Protein AF-0000000065944771 (afdb_homodimer)

InterPro domains:
  IPR003755 HPr(Ser) kinase/phosphorylase [MF_01249] (12-323)
  IPR003755 HPr(Ser) kinase/phosphorylase [TIGR00679] (14-318)
  IPR011104 HPr kinase/phosphorylase, C-terminal [PF07475] (145-315)
  IPR011104 HPr kinase/phosphorylase, C-terminal [cd01918] (149-298)
  IPR011126 HPr(Ser) kinase/phosphorylase, N-terminal [PF02603] (24-142)
  IPR027417 P-loop containing nucleoside triphosphate hydrolase [G3DSA:3.40.50.300] (148-331)
  IPR028979 HPr(Ser) kinase/phosphorylase-like, N-terminal domain superfamily [G3DSA:3.40.1390.20] (11-147)
  IPR028979 HPr(Ser) kinase/phosphorylase-like, N-terminal domain superfamily [SSF75138] (11-146)

pLDDT: mean 86.49, std 15.65, range [30.78, 98.69]

Organism: Pelodictyon phaeoclathratiforme (strain DSM 5477 / BU-1) (NCBI:txid324925)

Structure (mmCIF, N/CA/C/O backbone):
data_AF-0000000065944771-model_v1
#
loop_
_entity.id
_entity.type
_entity.pdbx_description
1 polymer 'HPr kinase/phosphorylase'
#
loop_
_atom_site.group_PDB
_atom_site.id
_atom_site.type_symbol
_atom_site.label_atom_id
_atom_site.label_alt_id
_atom_site.label_comp_id
_atom_site.label_asym_id
_atom_site.label_entity_id
_atom_site.label_seq_id
_atom_site.pdbx_PDB_ins_code
_atom_site.Cartn_x
_atom_site.Cartn_y
_atom_site.Cartn_z
_atom_site.occupancy
_atom_site.B_iso_or_equiv
_atom_site.auth_seq_id
_atom_site.auth_comp_id
_atom_site.auth_asym_id
_atom_site.auth_atom_id
_atom_site.pdbx_PDB_model_num
ATOM 1 N N . MET A 1 1 ? 20.562 19.656 -11.25 1 44.44 1 MET A N 1
ATOM 2 C CA . MET A 1 1 ? 20.812 18.344 -10.68 1 44.44 1 MET A CA 1
ATOM 3 C C . MET A 1 1 ? 20.047 17.266 -11.445 1 44.44 1 MET A C 1
ATOM 5 O O . MET A 1 1 ? 18.875 17.453 -11.797 1 44.44 1 MET A O 1
ATOM 9 N N . ASN A 1 2 ? 20.797 16.406 -12.117 1 51.12 2 ASN A N 1
ATOM 10 C CA . ASN A 1 2 ? 20.203 15.312 -12.891 1 51.12 2 ASN A CA 1
ATOM 11 C C . ASN A 1 2 ? 19.453 14.336 -11.992 1 51.12 2 ASN A C 1
ATOM 13 O O . ASN A 1 2 ? 20.062 13.609 -11.211 1 51.12 2 ASN A O 1
ATOM 17 N N . LEU A 1 3 ? 18.281 14.531 -11.766 1 54.78 3 LEU A N 1
ATOM 18 C CA . LEU A 1 3 ? 17.438 13.688 -10.93 1 54.78 3 LEU A CA 1
ATOM 19 C C . LEU A 1 3 ? 17.125 12.367 -11.633 1 54.78 3 LEU A C 1
ATOM 21 O O . LEU A 1 3 ? 16.516 11.469 -11.039 1 54.78 3 LEU A O 1
ATOM 25 N N . ASP A 1 4 ? 17.656 12.203 -12.922 1 57.56 4 ASP A N 1
ATOM 26 C CA . ASP A 1 4 ? 17.344 10.992 -13.68 1 57.56 4 ASP A CA 1
ATOM 27 C C . ASP A 1 4 ? 18.375 9.898 -13.406 1 57.56 4 ASP A C 1
ATOM 29 O O . ASP A 1 4 ? 19.234 9.625 -14.242 1 57.56 4 ASP A O 1
ATOM 33 N N . GLN A 1 5 ? 18.797 9.719 -12.188 1 62.16 5 GLN A N 1
ATOM 34 C CA . GLN A 1 5 ? 19.766 8.672 -11.883 1 62.16 5 GLN A CA 1
ATOM 35 C C . GLN A 1 5 ? 19.062 7.332 -11.648 1 62.16 5 GLN A C 1
ATOM 37 O O . GLN A 1 5 ? 17.906 7.301 -11.234 1 62.16 5 GLN A O 1
ATOM 42 N N . LYS A 1 6 ? 19.812 6.328 -12.25 1 67.31 6 LYS A N 1
ATOM 43 C CA . LYS A 1 6 ? 19.359 4.961 -12 1 67.31 6 LYS A CA 1
ATOM 44 C C . LYS A 1 6 ? 19.406 4.629 -10.516 1 67.31 6 LYS A C 1
ATOM 46 O O . LYS A 1 6 ? 20.422 4.891 -9.852 1 67.31 6 LYS A O 1
ATOM 51 N N . GLY A 1 7 ? 18.359 4.555 -9.75 1 77.88 7 GLY A N 1
ATOM 52 C CA . GLY A 1 7 ? 18.234 4.238 -8.336 1 77.88 7 GLY A CA 1
ATOM 53 C C . GLY A 1 7 ? 19.125 3.084 -7.91 1 77.88 7 GLY A C 1
ATOM 54 O O . GLY A 1 7 ? 19.609 2.328 -8.75 1 77.88 7 GLY A O 1
ATOM 55 N N . LEU A 1 8 ? 19.656 3.141 -6.664 1 83.12 8 LEU A N 1
ATOM 56 C CA . LEU A 1 8 ? 20.406 2.057 -6.043 1 83.12 8 LEU A CA 1
ATOM 57 C C . LEU A 1 8 ? 19.469 1.07 -5.355 1 83.12 8 LEU A C 1
ATOM 59 O O . LEU A 1 8 ? 18.344 1.428 -4.984 1 83.12 8 LEU A O 1
ATOM 63 N N . LYS A 1 9 ? 19.859 -0.182 -5.379 1 83.19 9 LYS A N 1
ATOM 64 C CA . LYS A 1 9 ? 19.078 -1.193 -4.672 1 83.19 9 LYS A CA 1
ATOM 65 C C . LYS A 1 9 ? 19.984 -2.236 -4.027 1 83.19 9 LYS A C 1
ATOM 67 O O . LYS A 1 9 ? 21.062 -2.521 -4.535 1 83.19 9 LYS A O 1
ATOM 72 N N . LYS A 1 10 ? 19.531 -2.646 -2.84 1 85.31 10 LYS A N 1
ATOM 73 C CA . LYS A 1 10 ? 20.234 -3.781 -2.244 1 85.31 10 LYS A CA 1
ATOM 74 C C . LYS A 1 10 ? 20.266 -4.973 -3.195 1 85.31 10 LYS A C 1
ATOM 76 O O . LYS A 1 10 ? 19.266 -5.273 -3.848 1 85.31 10 LYS A O 1
ATOM 81 N N . ARG A 1 11 ? 21.312 -5.598 -3.291 1 87.25 11 ARG A N 1
ATOM 82 C CA . ARG A 1 11 ? 21.469 -6.695 -4.242 1 87.25 11 ARG A CA 1
ATOM 83 C C . ARG A 1 11 ? 20.859 -7.98 -3.697 1 87.25 11 ARG A C 1
ATOM 85 O O . ARG A 1 11 ? 20.297 -8.773 -4.453 1 87.25 11 ARG A O 1
ATOM 92 N N . SER A 1 12 ? 21.078 -8.18 -2.379 1 93.75 12 SER A N 1
ATOM 93 C CA . SER A 1 12 ? 20.547 -9.398 -1.775 1 93.75 12 SER A CA 1
ATOM 94 C C . SER A 1 12 ? 20.484 -9.281 -0.257 1 93.75 12 SER A C 1
ATOM 96 O O . SER A 1 12 ? 21.031 -8.344 0.323 1 93.75 12 SER A O 1
ATOM 98 N N . ILE A 1 13 ? 19.734 -10.133 0.365 1 94.81 13 ILE A N 1
ATOM 99 C CA . ILE A 1 13 ? 19.719 -10.297 1.813 1 94.81 13 ILE A CA 1
ATOM 100 C C . ILE A 1 13 ? 19.812 -11.781 2.164 1 94.81 13 ILE A C 1
ATOM 102 O O . ILE A 1 13 ? 19.453 -12.641 1.36 1 94.81 13 ILE A O 1
ATOM 106 N N . THR A 1 14 ? 20.344 -12.047 3.303 1 96.56 14 THR A N 1
ATOM 107 C CA . THR A 1 14 ? 20.438 -13.438 3.717 1 96.56 14 THR A CA 1
ATOM 108 C C . THR A 1 14 ? 19.078 -13.961 4.172 1 96.56 14 THR A C 1
ATOM 110 O O . THR A 1 14 ? 18.234 -13.188 4.641 1 96.56 14 THR A O 1
ATOM 113 N N . VAL A 1 15 ? 18.891 -15.25 4.039 1 97.94 15 VAL A N 1
ATOM 114 C CA . VAL A 1 15 ? 17.656 -15.867 4.512 1 97.94 15 VAL A CA 1
ATOM 115 C C . VAL A 1 15 ? 17.562 -15.742 6.035 1 97.94 15 VAL A C 1
ATOM 117 O O . VAL A 1 15 ? 16.484 -15.57 6.586 1 97.94 15 VAL A O 1
ATOM 120 N N . ALA A 1 16 ? 18.703 -15.75 6.68 1 96.75 16 ALA A N 1
ATOM 121 C CA . ALA A 1 16 ? 18.75 -15.562 8.125 1 96.75 16 ALA A CA 1
ATOM 122 C C . ALA A 1 16 ? 18.188 -14.203 8.523 1 96.75 16 ALA A C 1
ATOM 124 O O . ALA A 1 16 ? 17.375 -14.102 9.445 1 96.75 16 ALA A O 1
ATOM 125 N N . TYR A 1 17 ? 18.625 -13.211 7.836 1 95.19 17 TYR A N 1
ATOM 126 C CA . TYR A 1 17 ? 18.125 -11.867 8.094 1 95.19 17 TYR A CA 1
ATOM 127 C C . TYR A 1 17 ? 16.625 -11.781 7.863 1 95.19 17 TYR A C 1
ATOM 129 O O . TYR A 1 17 ? 15.898 -11.203 8.672 1 95.19 17 TYR A O 1
ATOM 137 N N . PHE A 1 18 ? 16.25 -12.367 6.734 1 97 18 PHE A N 1
ATOM 138 C CA . PHE A 1 18 ? 14.828 -12.398 6.383 1 97 18 PHE A CA 1
ATOM 139 C C . PHE A 1 18 ? 14.008 -13.023 7.5 1 97 18 PHE A C 1
ATOM 141 O O . PHE A 1 18 ? 13.062 -12.414 8 1 97 18 PHE A O 1
ATOM 148 N N . PHE A 1 19 ? 14.398 -14.141 7.945 1 96.31 19 PHE A N 1
ATOM 149 C CA . PHE A 1 19 ? 13.68 -14.883 8.969 1 96.31 19 PHE A CA 1
ATOM 150 C C . PHE A 1 19 ? 13.648 -14.109 10.281 1 96.31 19 PHE A C 1
ATOM 152 O O . PHE A 1 19 ? 12.602 -14.016 10.93 1 96.31 19 PHE A O 1
ATOM 159 N N . ASN A 1 20 ? 14.688 -13.5 10.688 1 93.81 20 ASN A N 1
ATOM 160 C CA . ASN A 1 20 ? 14.828 -12.867 11.992 1 93.81 20 ASN A CA 1
ATOM 161 C C . ASN A 1 20 ? 14.133 -11.508 12.039 1 93.81 20 ASN A C 1
ATOM 163 O O . ASN A 1 20 ? 13.789 -11.016 13.117 1 93.81 20 ASN A O 1
ATOM 167 N N . THR A 1 21 ? 13.875 -10.898 10.898 1 93.19 21 THR A N 1
ATOM 168 C CA . THR A 1 21 ? 13.422 -9.508 10.883 1 93.19 21 THR A CA 1
ATOM 169 C C . THR A 1 21 ? 11.945 -9.422 10.531 1 93.19 21 THR A C 1
ATOM 171 O O . THR A 1 21 ? 11.234 -8.539 11.016 1 93.19 21 THR A O 1
ATOM 174 N N . ILE A 1 22 ? 11.445 -10.297 9.734 1 92.75 22 ILE A N 1
ATOM 175 C CA . ILE A 1 22 ? 10.109 -10.156 9.172 1 92.75 22 ILE A CA 1
ATOM 176 C C . ILE A 1 22 ? 9.07 -10.203 10.289 1 92.75 22 ILE A C 1
ATOM 178 O O . ILE A 1 22 ? 8.078 -9.469 10.258 1 92.75 22 ILE A O 1
ATOM 182 N N . GLY A 1 23 ? 9.266 -11.008 11.242 1 88.94 23 GLY A N 1
ATOM 183 C CA . GLY A 1 23 ? 8.305 -11.164 12.32 1 88.94 23 GLY A CA 1
ATOM 184 C C . GLY A 1 23 ? 8.305 -10 13.289 1 88.94 23 GLY A C 1
ATOM 185 O O . GLY A 1 23 ? 7.402 -9.875 14.125 1 88.94 23 GLY A O 1
ATOM 186 N N . LYS A 1 24 ? 9.25 -9.148 13.273 1 83.25 24 LYS A N 1
ATOM 187 C CA . LYS A 1 24 ? 9.352 -8.008 14.18 1 83.25 24 LYS A CA 1
ATOM 188 C C . LYS A 1 24 ? 8.398 -6.887 13.758 1 83.25 24 LYS A C 1
ATOM 190 O O . LYS A 1 24 ? 7.84 -6.191 14.602 1 83.25 24 LYS A O 1
ATOM 195 N N . LYS A 1 25 ? 8.172 -6.789 12.523 1 77.69 25 LYS A N 1
ATOM 196 C CA . LYS A 1 25 ? 7.43 -5.633 12.023 1 77.69 25 LYS A CA 1
ATOM 197 C C . LYS A 1 25 ? 6.09 -6.055 11.422 1 77.69 25 LYS A C 1
ATOM 199 O O . LYS A 1 25 ? 5.258 -5.207 11.102 1 77.69 25 LYS A O 1
ATOM 204 N N . ASN A 1 26 ? 5.957 -7.32 11.266 1 85.25 26 ASN A N 1
ATOM 205 C CA . ASN A 1 26 ? 4.762 -7.816 10.594 1 85.25 26 ASN A CA 1
ATOM 206 C C . ASN A 1 26 ? 4.066 -8.898 11.414 1 85.25 26 ASN A C 1
ATOM 208 O O . ASN A 1 26 ? 4.699 -9.57 12.234 1 85.25 26 ASN A O 1
ATOM 212 N N . ASP A 1 27 ? 2.826 -8.977 11.227 1 85.56 27 ASP A N 1
ATOM 213 C CA . ASP A 1 27 ? 2.027 -9.961 11.953 1 85.56 27 ASP A CA 1
ATOM 214 C C . ASP A 1 27 ? 2.119 -11.336 11.297 1 85.56 27 ASP A C 1
ATOM 216 O O . ASP A 1 27 ? 1.123 -11.859 10.789 1 85.56 27 ASP A O 1
ATOM 220 N N . ILE A 1 28 ? 3.285 -11.891 11.297 1 93.5 28 ILE A N 1
ATOM 221 C CA . ILE A 1 28 ? 3.512 -13.234 10.766 1 93.5 28 ILE A CA 1
ATOM 222 C C . ILE A 1 28 ? 4.59 -13.938 11.586 1 93.5 28 ILE A C 1
ATOM 224 O O . ILE A 1 28 ? 5.57 -13.32 12 1 93.5 28 ILE A O 1
ATOM 228 N N . LYS A 1 29 ? 4.383 -15.141 11.867 1 95.25 29 LYS A N 1
ATOM 229 C CA . LYS A 1 29 ? 5.336 -15.969 12.602 1 95.25 29 LYS A CA 1
ATOM 230 C C . LYS A 1 29 ? 5.738 -17.188 11.789 1 95.25 29 LYS A C 1
ATOM 232 O O . LYS A 1 29 ? 4.883 -17.969 11.367 1 95.25 29 LYS A O 1
ATOM 237 N N . PHE A 1 30 ? 7.004 -17.297 11.594 1 96.88 30 PHE A N 1
ATOM 238 C CA . PHE A 1 30 ? 7.551 -18.453 10.906 1 96.88 30 PHE A CA 1
ATOM 239 C C . PHE A 1 30 ? 8.188 -19.422 11.898 1 96.88 30 PHE A C 1
ATOM 241 O O . PHE A 1 30 ? 8.789 -19 12.883 1 96.88 30 PHE A O 1
ATOM 248 N N . ARG A 1 31 ? 8.055 -20.672 11.664 1 97.56 31 ARG A N 1
ATOM 249 C CA . ARG A 1 31 ? 8.75 -21.703 12.406 1 97.56 31 ARG A CA 1
ATOM 250 C C . ARG A 1 31 ? 9.641 -22.531 11.484 1 97.56 31 ARG A C 1
ATOM 252 O O . ARG A 1 31 ? 9.234 -22.891 10.375 1 97.56 31 ARG A O 1
ATOM 259 N N . ARG A 1 32 ? 10.797 -22.828 11.945 1 97.62 32 ARG A N 1
ATOM 260 C CA . ARG A 1 32 ? 11.727 -23.656 11.188 1 97.62 32 ARG A CA 1
ATOM 261 C C . ARG A 1 32 ? 11.297 -25.125 11.219 1 97.62 32 ARG A C 1
ATOM 263 O O . ARG A 1 32 ? 10.953 -25.656 12.273 1 97.62 32 ARG A O 1
ATOM 270 N N . LEU A 1 33 ? 11.344 -25.734 10.055 1 97.75 33 LEU A N 1
ATOM 271 C CA . LEU A 1 33 ? 11.023 -27.156 10.008 1 97.75 33 LEU A CA 1
ATOM 272 C C . LEU A 1 33 ? 12.289 -28 9.852 1 97.75 33 LEU A C 1
ATOM 274 O O . LEU A 1 33 ? 12.266 -29.219 10.062 1 97.75 33 LEU A O 1
ATOM 278 N N . ASN A 1 34 ? 13.344 -27.375 9.414 1 97.31 34 ASN A N 1
ATOM 279 C CA . ASN A 1 34 ? 14.633 -28.062 9.297 1 97.31 34 ASN A CA 1
ATOM 280 C C . ASN A 1 34 ? 15.781 -27.156 9.734 1 97.31 34 ASN A C 1
ATOM 282 O O . ASN A 1 34 ? 15.578 -25.984 10.023 1 97.31 34 ASN A O 1
ATOM 286 N N . GLU A 1 35 ? 16.922 -27.719 9.891 1 95.31 35 GLU A N 1
ATOM 287 C CA . GLU A 1 35 ? 18.109 -27 10.336 1 95.31 35 GLU A CA 1
ATOM 288 C C . GLU A 1 35 ? 19.156 -26.906 9.219 1 95.31 35 GLU A C 1
ATOM 290 O O . GLU A 1 35 ? 19.75 -27.906 8.836 1 95.31 35 GLU A O 1
ATOM 295 N N . VAL A 1 36 ? 19.266 -25.781 8.688 1 96.44 36 VAL A N 1
ATOM 296 C CA . VAL A 1 36 ? 20.266 -25.484 7.668 1 96.44 36 VAL A CA 1
ATOM 297 C C . VAL A 1 36 ? 20.922 -24.141 7.957 1 96.44 36 VAL A C 1
ATOM 299 O O . VAL A 1 36 ? 20.453 -23.391 8.812 1 96.44 36 VAL A O 1
ATOM 302 N N . ASP A 1 37 ? 22.047 -23.891 7.332 1 95.56 37 ASP A N 1
ATOM 303 C CA . ASP A 1 37 ? 22.719 -22.609 7.516 1 95.56 37 ASP A CA 1
ATOM 304 C C . ASP A 1 37 ? 22.047 -21.516 6.695 1 95.56 37 ASP A C 1
ATOM 306 O O . ASP A 1 37 ? 22.359 -21.312 5.523 1 95.56 37 ASP A O 1
ATOM 310 N N . GLU A 1 38 ? 21.297 -20.797 7.285 1 95.31 38 GLU A N 1
ATOM 311 C CA . GLU A 1 38 ? 20.5 -19.75 6.645 1 95.31 38 GLU A CA 1
ATOM 312 C C . GLU A 1 38 ? 21.359 -18.547 6.262 1 95.31 38 GLU A C 1
ATOM 314 O O . GLU A 1 38 ? 20.953 -17.719 5.461 1 95.31 38 GLU A O 1
ATOM 319 N N . GLN A 1 39 ? 22.516 -18.438 6.809 1 94.56 39 GLN A N 1
ATOM 320 C CA . GLN A 1 39 ? 23.422 -17.344 6.5 1 94.56 39 GLN A CA 1
ATOM 321 C C . GLN A 1 39 ? 24.031 -17.5 5.113 1 94.56 39 GLN A C 1
ATOM 323 O O . GLN A 1 39 ? 24.422 -16.516 4.484 1 94.56 39 GLN A O 1
ATOM 328 N N . LYS A 1 40 ? 24.078 -18.719 4.723 1 93.06 40 LYS A N 1
ATOM 329 C CA . LYS A 1 40 ? 24.719 -19.031 3.451 1 93.06 40 LYS A CA 1
ATOM 330 C C . LYS A 1 40 ? 23.75 -18.891 2.287 1 93.06 40 LYS A C 1
ATOM 332 O O . LYS A 1 40 ? 24.156 -18.859 1.125 1 93.06 40 LYS A O 1
ATOM 337 N N . ARG A 1 41 ? 22.516 -18.781 2.578 1 94.69 41 ARG A N 1
ATOM 338 C CA . ARG A 1 41 ? 21.484 -18.641 1.555 1 94.69 41 ARG A CA 1
ATOM 339 C C . ARG A 1 41 ? 21.031 -17.188 1.447 1 94.69 41 ARG A C 1
ATOM 341 O O . ARG A 1 41 ? 20.906 -16.484 2.459 1 94.69 41 ARG A O 1
ATOM 348 N N . ARG A 1 42 ? 20.797 -16.812 0.167 1 96.25 42 ARG A N 1
ATOM 349 C CA . ARG A 1 42 ? 20.453 -15.406 -0.05 1 96.25 42 ARG A CA 1
ATOM 350 C C . ARG A 1 42 ? 19.203 -15.266 -0.905 1 96.25 42 ARG A C 1
ATOM 352 O O . ARG A 1 42 ? 18.891 -16.156 -1.705 1 96.25 42 ARG A O 1
ATOM 359 N N . ILE A 1 43 ? 18.516 -14.203 -0.676 1 97.12 43 ILE A N 1
ATOM 360 C CA . ILE A 1 43 ? 17.375 -13.789 -1.488 1 97.12 43 ILE A CA 1
ATOM 361 C C . ILE A 1 43 ? 17.781 -12.633 -2.398 1 97.12 43 ILE A C 1
ATOM 363 O O . ILE A 1 43 ? 18.234 -11.594 -1.923 1 97.12 43 ILE A O 1
ATOM 367 N N . PHE A 1 44 ? 17.547 -12.867 -3.707 1 94.38 44 PHE A N 1
ATOM 368 C CA . PHE A 1 44 ? 17.969 -11.867 -4.68 1 94.38 44 PHE A CA 1
ATOM 369 C C . PHE A 1 44 ? 16.766 -11.172 -5.305 1 94.38 44 PHE A C 1
ATOM 371 O O . PHE A 1 44 ? 16.891 -10.078 -5.852 1 94.38 44 PHE A O 1
ATOM 378 N N . GLU A 1 45 ? 15.656 -11.867 -5.211 1 94.19 45 GLU A N 1
ATOM 379 C CA . GLU A 1 45 ? 14.477 -11.367 -5.906 1 94.19 45 GLU A CA 1
ATOM 380 C C . GLU A 1 45 ? 13.383 -10.953 -4.918 1 94.19 45 GLU A C 1
ATOM 382 O O . GLU A 1 45 ? 13.188 -11.609 -3.895 1 94.19 45 GLU A O 1
ATOM 387 N N . ARG A 1 46 ? 12.648 -9.914 -5.289 1 92.62 46 ARG A N 1
ATOM 388 C CA . ARG A 1 46 ? 11.586 -9.43 -4.406 1 92.62 46 ARG A CA 1
ATOM 389 C C . ARG A 1 46 ? 10.297 -10.211 -4.621 1 92.62 46 ARG A C 1
ATOM 391 O O . ARG A 1 46 ? 9.438 -10.258 -3.736 1 92.62 46 ARG A O 1
ATOM 398 N N . ASP A 1 47 ? 10.172 -10.852 -5.77 1 94 47 ASP A N 1
ATOM 399 C CA . ASP A 1 47 ? 8.938 -11.555 -6.109 1 94 47 ASP A CA 1
ATOM 400 C C . ASP A 1 47 ? 8.938 -12.969 -5.527 1 94 47 ASP A C 1
ATOM 402 O O . ASP A 1 47 ? 10 -13.555 -5.297 1 94 47 ASP A O 1
ATOM 406 N N . LEU A 1 48 ? 7.73 -13.484 -5.277 1 96.62 48 LEU A N 1
ATOM 407 C CA . LEU A 1 48 ? 7.543 -14.836 -4.77 1 96.62 48 LEU A CA 1
ATOM 408 C C . LEU A 1 48 ? 7.059 -15.773 -5.875 1 96.62 48 LEU A C 1
ATOM 410 O O . LEU A 1 48 ? 6.652 -15.312 -6.945 1 96.62 48 LEU A O 1
ATOM 414 N N . HIS A 1 49 ? 7.234 -17.016 -5.605 1 95.81 49 HIS A N 1
ATOM 415 C CA . HIS A 1 49 ? 6.82 -17.984 -6.621 1 95.81 49 HIS A CA 1
ATOM 416 C C . HIS A 1 49 ? 6.059 -19.141 -5.996 1 95.81 49 HIS A C 1
ATOM 418 O O . HIS A 1 49 ? 6.422 -19.625 -4.926 1 95.81 49 HIS A O 1
ATOM 424 N N . ARG A 1 50 ? 4.949 -19.453 -6.594 1 94.69 50 ARG A N 1
ATOM 425 C CA . ARG A 1 50 ? 4.242 -20.703 -6.328 1 94.69 50 ARG A CA 1
ATOM 426 C C . ARG A 1 50 ? 4.543 -21.75 -7.398 1 94.69 50 ARG A C 1
ATOM 428 O O . ARG A 1 50 ? 4.059 -21.641 -8.523 1 94.69 50 ARG A O 1
ATOM 435 N N . PRO A 1 51 ? 5.289 -22.766 -7.051 1 94.94 51 PRO A N 1
ATOM 436 C CA . PRO A 1 51 ? 5.898 -23.609 -8.078 1 94.94 51 PRO A CA 1
ATOM 437 C C . PRO A 1 51 ? 4.977 -24.75 -8.523 1 94.94 51 PRO A C 1
ATOM 439 O O . PRO A 1 51 ? 5.406 -25.906 -8.602 1 94.94 51 PRO A O 1
ATOM 442 N N . GLY A 1 52 ? 3.793 -24.453 -8.938 1 93.12 52 GLY A N 1
ATOM 443 C CA . GLY A 1 52 ? 2.844 -25.469 -9.359 1 93.12 52 GLY A CA 1
ATOM 444 C C . GLY A 1 52 ? 3.322 -26.281 -10.555 1 93.12 52 GLY A C 1
ATOM 445 O O . GLY A 1 52 ? 3.416 -27.5 -10.492 1 93.12 52 GLY A O 1
ATOM 446 N N . LEU A 1 53 ? 3.725 -25.625 -11.602 1 92.75 53 LEU A N 1
ATOM 447 C CA . LEU A 1 53 ? 4.145 -26.312 -12.82 1 92.75 53 LEU A CA 1
ATOM 448 C C . LEU A 1 53 ? 5.465 -27.047 -12.609 1 92.75 53 LEU A C 1
ATOM 450 O O . LEU A 1 53 ? 5.684 -28.109 -13.18 1 92.75 53 LEU A O 1
ATOM 454 N N . ALA A 1 54 ? 6.297 -26.422 -11.805 1 93.56 54 ALA A N 1
ATOM 455 C CA . ALA A 1 54 ? 7.551 -27.094 -11.492 1 93.56 54 ALA A CA 1
ATOM 456 C C . ALA A 1 54 ? 7.297 -28.422 -10.773 1 93.56 54 ALA A C 1
ATOM 458 O O . ALA A 1 54 ? 7.945 -29.422 -11.062 1 93.56 54 ALA A O 1
ATOM 459 N N . LEU A 1 55 ? 6.375 -28.422 -9.891 1 93.75 55 LEU A N 1
ATOM 460 C CA . LEU A 1 55 ? 5.988 -29.641 -9.18 1 93.75 55 LEU A CA 1
ATOM 461 C C . LEU A 1 55 ? 5.41 -30.672 -10.141 1 93.75 55 LEU A C 1
ATOM 463 O O . LEU A 1 55 ? 5.574 -31.875 -9.938 1 93.75 55 LEU A O 1
ATOM 467 N N . ALA A 1 56 ? 4.789 -30.156 -11.141 1 91.56 56 ALA A N 1
ATOM 468 C CA . ALA A 1 56 ? 4.199 -31.031 -12.141 1 91.56 56 ALA A CA 1
ATOM 469 C C . ALA A 1 56 ? 5.242 -31.469 -13.164 1 91.56 56 ALA A C 1
ATOM 471 O O . ALA A 1 56 ? 4.914 -32.156 -14.141 1 91.56 56 ALA A O 1
ATOM 472 N N . GLY A 1 57 ? 6.449 -31.016 -12.992 1 90.38 57 GLY A N 1
ATOM 473 C CA . GLY A 1 57 ? 7.543 -31.5 -13.812 1 90.38 57 GLY A CA 1
ATOM 474 C C . GLY A 1 57 ? 7.973 -30.516 -14.883 1 90.38 57 GLY A C 1
ATOM 475 O O . GLY A 1 57 ? 8.938 -30.766 -15.609 1 90.38 57 GLY A O 1
ATOM 476 N N . PHE A 1 58 ? 7.281 -29.406 -15.016 1 91.62 58 PHE A N 1
ATOM 477 C CA . PHE A 1 58 ? 7.652 -28.391 -15.992 1 91.62 58 PHE A CA 1
ATOM 478 C C . PHE A 1 58 ? 8.523 -27.328 -15.359 1 91.62 58 PHE A C 1
ATOM 480 O O . PHE A 1 58 ? 8.016 -26.344 -14.805 1 91.62 58 PHE A O 1
ATOM 487 N N . THR A 1 59 ? 9.773 -27.438 -15.578 1 90.56 59 THR A N 1
ATOM 488 C CA . THR A 1 59 ? 10.695 -26.547 -14.875 1 90.56 59 THR A CA 1
ATOM 489 C C . THR A 1 59 ? 11.297 -25.516 -15.82 1 90.56 59 THR A C 1
ATOM 491 O O . THR A 1 59 ? 12.211 -24.781 -15.453 1 90.56 59 THR A O 1
ATOM 494 N N . ASN A 1 60 ? 10.68 -25.547 -17.031 1 86.19 60 ASN A N 1
ATOM 495 C CA . ASN A 1 60 ? 11.125 -24.516 -17.953 1 86.19 60 ASN A CA 1
ATOM 496 C C . ASN A 1 60 ? 10.727 -23.125 -17.469 1 86.19 60 ASN A C 1
ATOM 498 O O . ASN A 1 60 ? 9.547 -22.859 -17.25 1 86.19 60 ASN A O 1
ATOM 502 N N . LEU A 1 61 ? 11.594 -22.234 -17.172 1 86.06 61 LEU A N 1
ATOM 503 C CA . LEU A 1 61 ? 11.398 -20.859 -16.734 1 86.06 61 LEU A CA 1
ATOM 504 C C . LEU A 1 61 ? 11.094 -20.812 -15.234 1 86.06 61 LEU A C 1
ATOM 506 O O . LEU A 1 61 ? 10.484 -19.859 -14.75 1 86.06 61 LEU A O 1
ATOM 510 N N . PHE A 1 62 ? 11.336 -21.938 -14.625 1 90.5 62 PHE A N 1
ATOM 511 C CA . PHE A 1 62 ? 11.156 -21.969 -13.18 1 90.5 62 PHE A CA 1
ATOM 512 C C . PHE A 1 62 ? 12 -20.891 -12.508 1 90.5 62 PHE A C 1
ATOM 514 O O . PHE A 1 62 ? 13.227 -20.875 -12.656 1 90.5 62 PHE A O 1
ATOM 521 N N . THR A 1 63 ? 11.273 -20.062 -11.805 1 92.06 63 THR A N 1
ATOM 522 C CA . THR A 1 63 ? 11.961 -18.969 -11.125 1 92.06 63 THR A CA 1
ATOM 523 C C . THR A 1 63 ? 12.391 -19.391 -9.727 1 92.06 63 THR A C 1
ATOM 525 O O . THR A 1 63 ? 11.914 -18.844 -8.727 1 92.06 63 THR A O 1
ATOM 528 N N . TYR A 1 64 ? 13.383 -20.203 -9.68 1 93.62 64 TYR A N 1
ATOM 529 C CA . TYR A 1 64 ? 13.82 -20.828 -8.438 1 93.62 64 TYR A CA 1
ATOM 530 C C . TYR A 1 64 ? 14.531 -19.828 -7.539 1 93.62 64 TYR A C 1
ATOM 532 O O . TYR A 1 64 ? 14.672 -20.062 -6.336 1 93.62 64 TYR A O 1
ATOM 540 N N . LYS A 1 65 ? 14.961 -18.703 -8.125 1 94.5 65 LYS A N 1
ATOM 541 C CA . LYS A 1 65 ? 15.688 -17.703 -7.352 1 94.5 65 LYS A CA 1
ATOM 542 C C . LYS A 1 65 ? 14.758 -16.969 -6.398 1 94.5 65 LYS A C 1
ATOM 544 O O . LYS A 1 65 ? 15.219 -16.266 -5.492 1 94.5 65 LYS A O 1
ATOM 549 N N . ARG A 1 66 ? 13.508 -17.109 -6.625 1 96.62 66 ARG A N 1
ATOM 550 C CA . ARG A 1 66 ? 12.508 -16.484 -5.773 1 96.62 66 ARG A CA 1
ATOM 551 C C . ARG A 1 66 ? 12.195 -17.344 -4.559 1 96.62 66 ARG A C 1
ATOM 553 O O . ARG A 1 66 ? 12.398 -18.562 -4.59 1 96.62 66 ARG A O 1
ATOM 560 N N . VAL A 1 67 ? 11.766 -16.734 -3.516 1 98 67 VAL A N 1
ATOM 561 C CA . VAL A 1 67 ? 11.211 -17.484 -2.393 1 98 67 VAL A CA 1
ATOM 562 C C . VAL A 1 67 ? 10.016 -18.312 -2.863 1 98 67 VAL A C 1
ATOM 564 O O . VAL A 1 67 ? 9.156 -17.812 -3.594 1 98 67 VAL A O 1
ATOM 567 N N . GLN A 1 68 ? 10.008 -19.578 -2.479 1 98.12 68 GLN A N 1
ATOM 568 C CA . GLN A 1 68 ? 8.969 -20.484 -2.951 1 98.12 68 GLN A CA 1
ATOM 569 C C . GLN A 1 68 ? 7.867 -20.656 -1.909 1 98.12 68 GLN A C 1
ATOM 571 O O . GLN A 1 68 ? 8.148 -20.922 -0.739 1 98.12 68 GLN A O 1
ATOM 576 N N . ILE A 1 69 ? 6.668 -20.5 -2.346 1 98.19 69 ILE A N 1
ATOM 577 C CA . ILE A 1 69 ? 5.508 -20.641 -1.469 1 98.19 69 ILE A CA 1
ATOM 578 C C . ILE A 1 69 ? 4.762 -21.938 -1.801 1 98.19 69 ILE A C 1
ATOM 580 O O . ILE A 1 69 ? 4.391 -22.172 -2.955 1 98.19 69 ILE A O 1
ATOM 584 N N . LEU A 1 70 ? 4.633 -22.797 -0.889 1 98 70 LEU A N 1
ATOM 585 C CA . LEU A 1 70 ? 3.791 -23.969 -1.017 1 98 70 LEU A CA 1
ATOM 586 C C . LEU A 1 70 ? 2.537 -23.844 -0.159 1 98 70 LEU A C 1
ATOM 588 O O . LEU A 1 70 ? 2.604 -23.953 1.067 1 98 70 LEU A O 1
ATOM 592 N N . GLY A 1 71 ? 1.455 -23.578 -0.766 1 96.62 71 GLY A N 1
ATOM 593 C CA . GLY A 1 71 ? 0.176 -23.469 -0.082 1 96.62 71 GLY A CA 1
ATOM 594 C C . GLY A 1 71 ? -0.633 -24.75 -0.12 1 96.62 71 GLY A C 1
ATOM 595 O O . GLY A 1 71 ? -0.074 -25.828 -0.255 1 96.62 71 GLY A O 1
ATOM 596 N N . ASN A 1 72 ? -1.909 -24.688 0.027 1 95.19 72 ASN A N 1
ATOM 597 C CA . ASN A 1 72 ? -2.809 -25.844 0.064 1 95.19 72 ASN A CA 1
ATOM 598 C C . ASN A 1 72 ? -2.77 -26.625 -1.244 1 95.19 72 ASN A C 1
ATOM 600 O O . ASN A 1 72 ? -2.711 -27.859 -1.233 1 95.19 72 ASN A O 1
ATOM 604 N N . THR A 1 73 ? -2.764 -25.906 -2.338 1 93.88 73 THR A N 1
ATOM 605 C CA . THR A 1 73 ? -2.811 -26.562 -3.643 1 93.88 73 THR A CA 1
ATOM 606 C C . THR A 1 73 ? -1.537 -27.375 -3.891 1 93.88 73 THR A C 1
ATOM 608 O O . THR A 1 73 ? -1.6 -28.531 -4.309 1 93.88 73 THR A O 1
ATOM 611 N N . GLU A 1 74 ? -0.398 -26.797 -3.662 1 94.81 74 GLU A N 1
ATOM 612 C CA . GLU A 1 74 ? 0.883 -27.469 -3.871 1 94.81 74 GLU A CA 1
ATOM 613 C C . GLU A 1 74 ? 1.028 -28.688 -2.961 1 94.81 74 GLU A C 1
ATOM 615 O O . GLU A 1 74 ? 1.475 -29.75 -3.402 1 94.81 74 GLU A O 1
ATOM 620 N N . THR A 1 75 ? 0.636 -28.469 -1.729 1 95.06 75 THR A N 1
ATOM 621 C CA . THR A 1 75 ? 0.765 -29.547 -0.758 1 95.06 75 THR A CA 1
ATOM 622 C C . THR A 1 75 ? -0.198 -30.688 -1.083 1 95.06 75 THR A C 1
ATOM 624 O O . THR A 1 75 ? 0.155 -31.859 -0.957 1 95.06 75 THR A O 1
ATOM 627 N N . ARG A 1 76 ? -1.359 -30.344 -1.455 1 93.69 76 ARG A N 1
ATOM 628 C CA . ARG A 1 76 ? -2.328 -31.359 -1.85 1 93.69 76 ARG A CA 1
ATOM 629 C C . ARG A 1 76 ? -1.841 -32.156 -3.066 1 93.69 76 ARG A C 1
ATOM 631 O O . ARG A 1 76 ? -2.053 -33.344 -3.162 1 93.69 76 ARG A O 1
ATOM 638 N N . PHE A 1 77 ? -1.26 -31.5 -3.984 1 94.94 77 PHE A N 1
ATOM 639 C CA . PHE A 1 77 ? -0.69 -32.156 -5.16 1 94.94 77 PHE A CA 1
ATOM 640 C C . PHE A 1 77 ? 0.36 -33.188 -4.75 1 94.94 77 PHE A C 1
ATOM 642 O O . PHE A 1 77 ? 0.324 -34.312 -5.203 1 94.94 77 PHE A O 1
ATOM 649 N N . LEU A 1 78 ? 1.255 -32.75 -3.912 1 95 78 LEU A N 1
ATOM 650 C CA . LEU A 1 78 ? 2.311 -33.656 -3.445 1 95 78 LEU A CA 1
ATOM 651 C C . LEU A 1 78 ? 1.721 -34.875 -2.725 1 95 78 LEU A C 1
ATOM 653 O O . LEU A 1 78 ? 2.186 -36 -2.91 1 95 78 LEU A O 1
ATOM 657 N N . ASN A 1 79 ? 0.701 -34.594 -1.952 1 93.25 79 ASN A N 1
ATOM 658 C CA . ASN A 1 79 ? 0.079 -35.656 -1.178 1 93.25 79 ASN A CA 1
ATOM 659 C C . ASN A 1 79 ? -0.716 -36.594 -2.07 1 93.25 79 ASN A C 1
ATOM 661 O O . ASN A 1 79 ? -0.983 -37.75 -1.688 1 93.25 79 ASN A O 1
ATOM 665 N N . HIS A 1 80 ? -1.122 -36.125 -3.168 1 92.56 80 HIS A N 1
ATOM 666 C CA . HIS A 1 80 ? -1.891 -36.906 -4.117 1 92.56 80 HIS A CA 1
ATOM 667 C C . HIS A 1 80 ? -0.997 -37.906 -4.863 1 92.56 80 HIS A C 1
ATOM 669 O O . HIS A 1 80 ? -1.469 -38.938 -5.34 1 92.56 80 HIS A O 1
ATOM 675 N N . LEU A 1 81 ? 0.236 -37.688 -4.961 1 93.5 81 LEU A N 1
ATOM 676 C CA . LEU A 1 81 ? 1.195 -38.531 -5.664 1 93.5 81 LEU A CA 1
ATOM 677 C C . LEU A 1 81 ? 1.571 -39.75 -4.82 1 93.5 81 LEU A C 1
ATOM 679 O O . LEU A 1 81 ? 1.533 -39.688 -3.588 1 93.5 81 LEU A O 1
ATOM 683 N N . GLU A 1 82 ? 1.903 -40.75 -5.559 1 94.56 82 GLU A N 1
ATOM 684 C CA . GLU A 1 82 ? 2.492 -41.906 -4.867 1 94.56 82 GLU A CA 1
ATOM 685 C C . GLU A 1 82 ? 3.854 -41.531 -4.273 1 94.56 82 GLU A C 1
ATOM 687 O O . GLU A 1 82 ? 4.52 -40.625 -4.746 1 94.56 82 GLU A O 1
ATOM 692 N N . GLU A 1 83 ? 4.242 -42.281 -3.33 1 94.38 83 GLU A N 1
ATOM 693 C CA . GLU A 1 83 ? 5.441 -41.969 -2.561 1 94.38 83 GLU A CA 1
ATOM 694 C C . GLU A 1 83 ? 6.66 -41.844 -3.467 1 94.38 83 GLU A C 1
ATOM 696 O O . GLU A 1 83 ? 7.422 -40.875 -3.357 1 94.38 83 GLU A O 1
ATOM 701 N N . GLU A 1 84 ? 6.824 -42.781 -4.352 1 95.06 84 GLU A N 1
ATOM 702 C CA . GLU A 1 84 ? 7.988 -42.781 -5.234 1 95.06 84 GLU A CA 1
ATOM 703 C C . GLU A 1 84 ? 7.973 -41.562 -6.148 1 95.06 84 GLU A C 1
ATOM 705 O O . GLU A 1 84 ? 9 -40.875 -6.32 1 95.06 84 GLU A O 1
ATOM 710 N N . GLU A 1 85 ? 6.84 -41.281 -6.672 1 95.31 85 GLU A N 1
ATOM 711 C CA . GLU A 1 85 ? 6.688 -40.125 -7.559 1 95.31 85 GLU A CA 1
ATOM 712 C C . GLU A 1 85 ? 6.844 -38.812 -6.793 1 95.31 85 GLU A C 1
ATOM 714 O O . GLU A 1 85 ? 7.453 -37.844 -7.289 1 95.31 85 GLU A O 1
ATOM 719 N N . ARG A 1 86 ? 6.254 -38.781 -5.637 1 95.62 86 ARG A N 1
ATOM 720 C CA . ARG A 1 86 ? 6.363 -37.594 -4.766 1 95.62 86 ARG A CA 1
ATOM 721 C C . ARG A 1 86 ? 7.824 -37.281 -4.469 1 95.62 86 ARG A C 1
ATOM 723 O O . ARG A 1 86 ? 8.234 -36.125 -4.551 1 95.62 86 ARG A O 1
ATOM 730 N N . ASN A 1 87 ? 8.57 -38.312 -4.176 1 95.94 87 ASN A N 1
ATOM 731 C CA . ASN A 1 87 ? 9.984 -38.125 -3.887 1 95.94 87 ASN A CA 1
ATOM 732 C C . ASN A 1 87 ? 10.75 -37.656 -5.113 1 95.94 87 ASN A C 1
ATOM 734 O O . ASN A 1 87 ? 11.625 -36.781 -5.004 1 95.94 87 ASN A O 1
ATOM 738 N N . ARG A 1 88 ? 10.406 -38.188 -6.176 1 95.44 88 ARG A N 1
ATOM 739 C CA . ARG A 1 88 ? 11.078 -37.812 -7.41 1 95.44 88 ARG A CA 1
ATOM 740 C C . ARG A 1 88 ? 10.797 -36.344 -7.75 1 95.44 88 ARG A C 1
ATOM 742 O O . ARG A 1 88 ? 11.711 -35.594 -8.086 1 95.44 88 ARG A O 1
ATOM 749 N N . VAL A 1 89 ? 9.562 -35.969 -7.668 1 94.56 89 VAL A N 1
ATOM 750 C CA . VAL A 1 89 ? 9.109 -34.625 -8 1 94.56 89 VAL A CA 1
ATOM 751 C C . VAL A 1 89 ? 9.781 -33.625 -7.066 1 94.56 89 VAL A C 1
ATOM 753 O O . VAL A 1 89 ? 10.289 -32.594 -7.52 1 94.56 89 VAL A O 1
ATOM 756 N N . PHE A 1 90 ? 9.781 -33.906 -5.82 1 96.38 90 PHE A N 1
ATOM 757 C CA . PHE A 1 90 ? 10.336 -32.969 -4.844 1 96.38 90 PHE A CA 1
ATOM 758 C C . PHE A 1 90 ? 11.859 -32.938 -4.953 1 96.38 90 PHE A C 1
ATOM 760 O O . PHE A 1 90 ? 12.461 -31.859 -4.773 1 96.38 90 PHE A O 1
ATOM 767 N N . ALA A 1 91 ? 12.469 -34.062 -5.258 1 95.75 91 ALA A N 1
ATOM 768 C CA . ALA A 1 91 ? 13.914 -34.094 -5.48 1 95.75 91 ALA A CA 1
ATOM 769 C C . ALA A 1 91 ? 14.312 -33.188 -6.645 1 95.75 91 ALA A C 1
ATOM 771 O O . ALA A 1 91 ? 15.336 -32.5 -6.586 1 95.75 91 ALA A O 1
ATOM 772 N N . ASN A 1 92 ? 13.492 -33.219 -7.641 1 94.75 92 ASN A N 1
ATOM 773 C CA . ASN A 1 92 ? 13.742 -32.375 -8.789 1 94.75 92 ASN A CA 1
ATOM 774 C C . ASN A 1 92 ? 13.617 -30.891 -8.422 1 94.75 92 ASN A C 1
ATOM 776 O O . ASN A 1 92 ? 14.344 -30.047 -8.945 1 94.75 92 ASN A O 1
ATOM 780 N N . LEU A 1 93 ? 12.695 -30.578 -7.59 1 95.56 93 LEU A N 1
ATOM 781 C CA . LEU A 1 93 ? 12.461 -29.203 -7.16 1 95.56 93 LEU A CA 1
ATOM 782 C C . LEU A 1 93 ? 13.641 -28.688 -6.355 1 95.56 93 LEU A C 1
ATOM 784 O O . LEU A 1 93 ? 14.117 -27.562 -6.594 1 95.56 93 LEU A O 1
ATOM 788 N N . VAL A 1 94 ? 14.172 -29.484 -5.449 1 95.94 94 VAL A N 1
ATOM 789 C CA . VAL A 1 94 ? 15.164 -29 -4.492 1 95.94 94 VAL A CA 1
ATOM 790 C C . VAL A 1 94 ? 16.547 -29.047 -5.125 1 95.94 94 VAL A C 1
ATOM 792 O O . VAL A 1 94 ? 17.547 -28.656 -4.5 1 95.94 94 VAL A O 1
ATOM 795 N N . ARG A 1 95 ? 16.641 -29.531 -6.332 1 94.75 95 ARG A N 1
ATOM 796 C CA . ARG A 1 95 ? 17.891 -29.453 -7.07 1 94.75 95 ARG A CA 1
ATOM 797 C C . ARG A 1 95 ? 18.266 -28.016 -7.383 1 94.75 95 ARG A C 1
ATOM 799 O O . ARG A 1 95 ? 19.438 -27.688 -7.59 1 94.75 95 ARG A O 1
ATOM 806 N N . PHE A 1 96 ? 17.25 -27.203 -7.5 1 95.19 96 PHE A N 1
ATOM 807 C CA . PHE A 1 96 ? 17.469 -25.797 -7.77 1 95.19 96 PHE A CA 1
ATOM 808 C C . PHE A 1 96 ? 17.875 -25.047 -6.5 1 95.19 96 PHE A C 1
ATOM 810 O O . PHE A 1 96 ? 17.328 -25.312 -5.426 1 95.19 96 PHE A O 1
ATOM 817 N N . LYS A 1 97 ? 18.781 -24.188 -6.566 1 93.44 97 LYS A N 1
ATOM 818 C CA . LYS A 1 97 ? 19.297 -23.469 -5.41 1 93.44 97 LYS A CA 1
ATOM 819 C C . LYS A 1 97 ? 18.359 -22.312 -5.02 1 93.44 97 LYS A C 1
ATOM 821 O O . LYS A 1 97 ? 18.734 -21.141 -5.121 1 93.44 97 LYS A O 1
ATOM 826 N N . MET A 1 98 ? 17.25 -22.688 -4.496 1 96.25 98 MET A N 1
ATOM 827 C CA . MET A 1 98 ? 16.266 -21.703 -4.078 1 96.25 98 MET A CA 1
ATOM 828 C C . MET A 1 98 ? 16.594 -21.156 -2.689 1 96.25 98 MET A C 1
ATOM 830 O O . MET A 1 98 ? 17.281 -21.828 -1.904 1 96.25 98 MET A O 1
ATOM 834 N N . PRO A 1 99 ? 16.156 -19.969 -2.373 1 97.69 99 PRO A N 1
ATOM 835 C CA . PRO A 1 99 ? 16.469 -19.375 -1.072 1 97.69 99 PRO A CA 1
ATOM 836 C C . PRO A 1 99 ? 15.812 -20.109 0.089 1 97.69 99 PRO A C 1
ATOM 838 O O . PRO A 1 99 ? 16.484 -20.469 1.062 1 97.69 99 PRO A O 1
ATOM 841 N N . CYS A 1 100 ? 14.539 -20.281 -0.039 1 98.31 100 CYS A N 1
ATOM 842 C CA . CYS A 1 100 ? 13.812 -21.016 0.997 1 98.31 100 CYS A CA 1
ATOM 843 C C . CYS A 1 100 ? 12.414 -21.391 0.518 1 98.31 100 CYS A C 1
ATOM 845 O O . CYS A 1 100 ? 11.961 -20.922 -0.519 1 98.31 100 CYS A O 1
ATOM 847 N N . ILE A 1 101 ? 11.828 -22.281 1.246 1 98.44 101 ILE A N 1
ATOM 848 C CA . ILE A 1 101 ? 10.461 -22.734 1.016 1 98.44 101 ILE A CA 1
ATOM 849 C C . ILE A 1 101 ? 9.586 -22.359 2.213 1 98.44 101 ILE A C 1
ATOM 851 O O . ILE A 1 101 ? 9.969 -22.594 3.363 1 98.44 101 ILE A O 1
ATOM 855 N N . ILE A 1 102 ? 8.477 -21.766 1.954 1 98.69 102 ILE A N 1
ATOM 856 C CA . ILE A 1 102 ? 7.535 -21.406 3.014 1 98.69 102 ILE A CA 1
ATOM 857 C C . ILE A 1 102 ? 6.234 -22.188 2.832 1 98.69 102 ILE A C 1
ATOM 859 O O . ILE A 1 102 ? 5.566 -22.062 1.803 1 98.69 102 ILE A O 1
ATOM 863 N N . LEU A 1 103 ? 5.918 -22.969 3.799 1 98.69 103 LEU A N 1
ATOM 864 C CA . LEU A 1 103 ? 4.629 -23.656 3.855 1 98.69 103 LEU A CA 1
ATOM 865 C C . LEU A 1 103 ? 3.586 -22.781 4.551 1 98.69 103 LEU A C 1
ATOM 867 O O . LEU A 1 103 ? 3.807 -22.312 5.672 1 98.69 103 LEU A O 1
ATOM 871 N N . THR A 1 104 ? 2.496 -22.547 3.916 1 98.12 104 THR A N 1
ATOM 872 C CA . THR A 1 104 ? 1.457 -21.688 4.477 1 98.12 104 THR A CA 1
ATOM 873 C C . THR A 1 104 ? 0.312 -22.531 5.039 1 98.12 104 THR A C 1
ATOM 875 O O . THR A 1 104 ? 0.262 -23.734 4.824 1 98.12 104 THR A O 1
ATOM 878 N N . SER A 1 105 ? -0.554 -21.969 5.902 1 97.38 105 SER A N 1
ATOM 879 C CA . SER A 1 105 ? -1.762 -22.578 6.457 1 97.38 105 SER A CA 1
ATOM 880 C C . SER A 1 105 ? -1.435 -23.844 7.246 1 97.38 105 SER A C 1
ATOM 882 O O . SER A 1 105 ? -2.184 -24.812 7.199 1 97.38 105 SER A O 1
ATOM 884 N N . ASN A 1 106 ? -0.29 -23.906 7.746 1 97 106 ASN A N 1
ATOM 885 C CA . ASN A 1 106 ? 0.165 -25 8.594 1 97 106 ASN A CA 1
ATOM 886 C C . ASN A 1 106 ? 0.279 -26.297 7.816 1 97 106 ASN A C 1
ATOM 888 O O . ASN A 1 106 ? 0.1 -27.391 8.383 1 97 106 ASN A O 1
ATOM 892 N N . ASN A 1 107 ? 0.443 -26.156 6.555 1 97.06 107 ASN A N 1
ATOM 893 C CA . ASN A 1 107 ? 0.691 -27.344 5.754 1 97.06 107 ASN A CA 1
ATOM 894 C C . ASN A 1 107 ? 1.954 -28.062 6.207 1 97.06 107 ASN A C 1
ATOM 896 O O . ASN A 1 107 ? 2.865 -27.453 6.766 1 97.06 107 ASN A O 1
ATOM 900 N N . LYS A 1 108 ? 2.021 -29.359 5.934 1 95.94 108 LYS A N 1
ATOM 901 C CA . LYS A 1 108 ? 3.141 -30.188 6.383 1 95.94 108 LYS A CA 1
ATOM 902 C C . LYS A 1 108 ? 3.834 -30.859 5.203 1 95.94 108 LYS A C 1
ATOM 904 O O . LYS A 1 108 ? 3.234 -31.031 4.137 1 95.94 108 LYS A O 1
ATOM 909 N N . LEU A 1 109 ? 5.055 -31.172 5.418 1 95.56 109 LEU A N 1
ATOM 910 C CA . LEU A 1 109 ? 5.824 -32 4.496 1 95.56 109 LEU A CA 1
ATOM 911 C C . LEU A 1 109 ? 6.262 -33.281 5.168 1 95.56 109 LEU A C 1
ATOM 913 O O . LEU A 1 109 ? 6.66 -33.281 6.336 1 95.56 109 LEU A O 1
ATOM 917 N N . PRO A 1 110 ? 6.113 -34.375 4.449 1 95.5 110 PRO A N 1
ATOM 918 C CA . PRO A 1 110 ? 6.668 -35.594 4.988 1 95.5 110 PRO A CA 1
ATOM 919 C C . PRO A 1 110 ? 8.156 -35.5 5.316 1 95.5 110 PRO A C 1
ATOM 921 O O . PRO A 1 110 ? 8.883 -34.75 4.66 1 95.5 110 PRO A O 1
ATOM 924 N N . GLN A 1 111 ? 8.578 -36.312 6.258 1 96.06 111 GLN A N 1
ATOM 925 C CA . GLN A 1 111 ? 9.938 -36.219 6.773 1 96.06 111 GLN A CA 1
ATOM 926 C C . GLN A 1 111 ? 10.961 -36.469 5.668 1 96.06 111 GLN A C 1
ATOM 928 O O . GLN A 1 111 ? 12.023 -35.844 5.637 1 96.06 111 GLN A O 1
ATOM 933 N N . ASN A 1 112 ? 10.648 -37.375 4.812 1 96.19 112 ASN A N 1
ATOM 934 C CA . ASN A 1 112 ? 11.578 -37.688 3.729 1 96.19 112 ASN A CA 1
ATOM 935 C C . ASN A 1 112 ? 11.805 -36.469 2.824 1 96.19 112 ASN A C 1
ATOM 937 O O . ASN A 1 112 ? 12.922 -36.25 2.355 1 96.19 112 ASN A O 1
ATOM 941 N N . LEU A 1 113 ? 10.773 -35.719 2.57 1 97.31 113 LEU A N 1
ATOM 942 C CA . LEU A 1 113 ? 10.898 -34.5 1.759 1 97.31 113 LEU A CA 1
ATOM 943 C C . LEU A 1 113 ? 11.68 -33.438 2.506 1 97.31 113 LEU A C 1
ATOM 945 O O . LEU A 1 113 ? 12.5 -32.719 1.911 1 97.31 113 LEU A O 1
ATOM 949 N N . LEU A 1 114 ? 11.461 -33.312 3.771 1 97.56 114 LEU A N 1
ATOM 950 C CA . LEU A 1 114 ? 12.195 -32.375 4.598 1 97.56 114 LEU A CA 1
ATOM 951 C C . LEU A 1 114 ? 13.688 -32.688 4.598 1 97.56 114 LEU A C 1
ATOM 953 O O . LEU A 1 114 ? 14.523 -31.781 4.555 1 97.56 114 LEU A O 1
ATOM 957 N N . ASP A 1 115 ? 13.953 -33.938 4.68 1 97.69 115 ASP A N 1
ATOM 958 C CA . ASP A 1 115 ? 15.344 -34.375 4.641 1 97.69 115 ASP A CA 1
ATOM 959 C C . ASP A 1 115 ? 16 -34 3.316 1 97.69 115 ASP A C 1
ATOM 961 O O . ASP A 1 115 ? 17.172 -33.594 3.289 1 97.69 115 ASP A O 1
ATOM 965 N N . MET A 1 116 ? 15.266 -34.156 2.252 1 97.25 116 MET A N 1
ATOM 966 C CA . MET A 1 116 ? 15.773 -33.781 0.937 1 97.25 116 MET A CA 1
ATOM 967 C C . MET A 1 116 ? 16.109 -32.281 0.888 1 97.25 116 MET A C 1
ATOM 969 O O . MET A 1 116 ? 17.156 -31.891 0.371 1 97.25 116 MET A O 1
ATOM 973 N N . ALA A 1 117 ? 15.219 -31.5 1.414 1 97.75 117 ALA A N 1
ATOM 974 C CA . A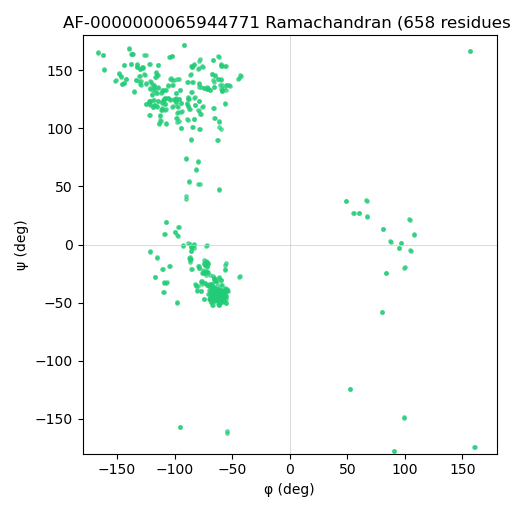LA A 1 117 ? 15.461 -30.062 1.467 1 97.75 117 ALA A CA 1
ATOM 975 C C . ALA A 1 117 ? 16.672 -29.734 2.332 1 97.75 117 ALA A C 1
ATOM 977 O O . ALA A 1 117 ? 17.484 -28.859 1.986 1 97.75 117 ALA A O 1
ATOM 978 N N . THR A 1 118 ? 16.828 -30.422 3.455 1 97.88 118 THR A N 1
ATOM 979 C CA . THR A 1 118 ? 17.938 -30.234 4.371 1 97.88 118 THR A CA 1
ATOM 980 C C . THR A 1 118 ? 19.266 -30.562 3.691 1 97.88 118 THR A C 1
ATOM 982 O O . THR A 1 118 ? 20.234 -29.812 3.797 1 97.88 118 THR A O 1
ATOM 985 N N . ASN A 1 119 ? 19.219 -31.688 2.996 1 97.06 119 ASN A N 1
ATOM 986 C CA . ASN A 1 119 ? 20.422 -32.125 2.297 1 97.06 119 ASN A CA 1
ATOM 987 C C . ASN A 1 119 ? 20.812 -31.156 1.188 1 97.06 119 ASN A C 1
ATOM 989 O O . ASN A 1 119 ? 21.984 -31.016 0.863 1 97.06 119 ASN A O 1
ATOM 993 N N . ALA A 1 120 ? 19.859 -30.484 0.611 1 96.81 120 ALA A N 1
ATOM 994 C CA . ALA A 1 120 ? 20.094 -29.5 -0.439 1 96.81 120 ALA A CA 1
ATOM 995 C C . ALA A 1 120 ? 20.406 -28.125 0.157 1 96.81 120 ALA A C 1
ATOM 997 O O . ALA A 1 120 ? 20.562 -27.156 -0.575 1 96.81 120 ALA A O 1
ATOM 998 N N . ASP A 1 121 ? 20.375 -28 1.477 1 97.19 121 ASP A N 1
ATOM 999 C CA . ASP A 1 121 ? 20.656 -26.766 2.217 1 97.19 121 ASP A CA 1
ATOM 1000 C C . ASP A 1 121 ? 19.594 -25.719 1.96 1 97.19 121 ASP A C 1
ATOM 1002 O O . ASP A 1 121 ? 19.906 -24.531 1.777 1 97.19 121 ASP A O 1
ATOM 1006 N N . ILE A 1 122 ? 18.359 -26.109 1.843 1 97.94 122 ILE A N 1
ATOM 1007 C CA . ILE A 1 122 ? 17.25 -25.203 1.62 1 97.94 122 ILE A CA 1
ATOM 1008 C C . ILE A 1 122 ? 16.406 -25.094 2.893 1 97.94 122 ILE A C 1
ATOM 1010 O O . ILE A 1 122 ? 15.797 -26.062 3.326 1 97.94 122 ILE A O 1
ATOM 1014 N N . PRO A 1 123 ? 16.359 -23.922 3.457 1 98.38 123 PRO A N 1
ATOM 1015 C CA . PRO A 1 123 ? 15.516 -23.766 4.637 1 98.38 123 PRO A CA 1
ATOM 1016 C C . PRO A 1 123 ? 14.031 -23.922 4.32 1 98.38 123 PRO A C 1
ATOM 1018 O O . PRO A 1 123 ? 13.57 -23.469 3.271 1 98.38 123 PRO A O 1
ATOM 1021 N N . VAL A 1 124 ? 13.336 -24.562 5.227 1 98.44 124 VAL A N 1
ATOM 1022 C CA . VAL A 1 124 ? 11.891 -24.734 5.105 1 98.44 124 VAL A CA 1
ATOM 1023 C C . VAL A 1 124 ? 11.195 -24.141 6.32 1 98.44 124 VAL A C 1
ATOM 1025 O O . VAL A 1 124 ? 11.523 -24.469 7.461 1 98.44 124 VAL A O 1
ATOM 1028 N N . TYR A 1 125 ? 10.305 -23.203 6.031 1 98.5 125 TYR A N 1
ATOM 1029 C CA . TYR A 1 125 ? 9.547 -22.531 7.082 1 98.5 125 TYR A CA 1
ATOM 1030 C C . TYR A 1 125 ? 8.062 -22.859 6.969 1 98.5 125 TYR A C 1
ATOM 1032 O O . TYR A 1 125 ? 7.574 -23.203 5.891 1 98.5 125 TYR A O 1
ATOM 1040 N N . VAL A 1 126 ? 7.383 -22.766 8.109 1 98.44 126 VAL A N 1
ATOM 1041 C CA . VAL A 1 126 ? 5.938 -22.938 8.125 1 98.44 126 VAL A CA 1
ATOM 1042 C C . VAL A 1 126 ? 5.277 -21.781 8.875 1 98.44 126 VAL A C 1
ATOM 1044 O O . VAL A 1 126 ? 5.879 -21.203 9.789 1 98.44 126 VAL A O 1
ATOM 1047 N N . THR A 1 127 ? 4.129 -21.375 8.453 1 98 127 THR A N 1
ATOM 1048 C CA . THR A 1 127 ? 3.332 -20.359 9.125 1 98 127 THR A CA 1
ATOM 1049 C C . THR A 1 127 ? 1.858 -20.75 9.148 1 98 127 THR A C 1
ATOM 1051 O O . THR A 1 127 ? 1.399 -21.516 8.305 1 98 127 THR A O 1
ATOM 1054 N N . ARG A 1 128 ? 1.121 -20.25 10.086 1 97.06 128 ARG A N 1
ATOM 1055 C CA . ARG A 1 128 ? -0.317 -20.484 10.18 1 97.06 128 ARG A CA 1
ATOM 1056 C C . ARG A 1 128 ? -1.078 -19.578 9.203 1 97.06 128 ARG A C 1
ATOM 1058 O O . ARG A 1 128 ? -2.252 -19.828 8.914 1 97.06 128 ARG A O 1
ATOM 1065 N N . CYS A 1 129 ? -0.462 -18.547 8.75 1 96.19 129 CYS A N 1
ATOM 1066 C CA . CYS A 1 129 ? -1.102 -17.594 7.855 1 96.19 129 CYS A CA 1
ATOM 1067 C C . CYS A 1 129 ? -1.449 -18.25 6.52 1 96.19 129 CYS A C 1
ATOM 1069 O O . CYS A 1 129 ? -0.724 -19.125 6.047 1 96.19 129 CYS A O 1
ATOM 1071 N N . SER A 1 130 ? -2.531 -17.812 5.973 1 95.75 130 SER A N 1
ATOM 1072 C CA . SER A 1 130 ? -2.902 -18.266 4.633 1 95.75 130 SER A CA 1
ATOM 1073 C C . SER A 1 130 ? -1.859 -17.844 3.602 1 95.75 130 SER A C 1
ATOM 1075 O O . SER A 1 130 ? -1.034 -16.969 3.867 1 95.75 130 SER A O 1
ATOM 1077 N N . SER A 1 131 ? -1.885 -18.484 2.441 1 95.69 131 SER A N 1
ATOM 1078 C CA . SER A 1 131 ? -0.969 -18.125 1.367 1 95.69 131 SER A CA 1
ATOM 1079 C C . SER A 1 131 ? -1.149 -16.656 0.963 1 95.69 131 SER A C 1
ATOM 1081 O O . SER A 1 131 ? -0.168 -15.938 0.759 1 95.69 131 SER A O 1
ATOM 1083 N N . THR A 1 132 ? -2.365 -16.25 0.866 1 92.56 132 THR A N 1
ATOM 1084 C CA . THR A 1 132 ? -2.664 -14.883 0.475 1 92.56 132 THR A CA 1
ATOM 1085 C C . THR A 1 132 ? -2.043 -13.891 1.457 1 92.56 132 THR A C 1
ATOM 1087 O O . THR A 1 132 ? -1.369 -12.945 1.049 1 92.56 132 THR A O 1
ATOM 1090 N N . LYS A 1 133 ? -2.264 -14.102 2.707 1 94.25 133 LYS A N 1
ATOM 1091 C CA . LYS A 1 133 ? -1.709 -13.234 3.74 1 94.25 133 LYS A CA 1
ATOM 1092 C C . LYS A 1 133 ? -0.184 -13.297 3.75 1 94.25 133 LYS A C 1
ATOM 1094 O O . LYS A 1 133 ? 0.484 -12.266 3.857 1 94.25 133 LYS A O 1
ATOM 1099 N N . THR A 1 134 ? 0.348 -14.484 3.684 1 97.12 134 THR A N 1
ATOM 1100 C CA . THR A 1 134 ? 1.795 -14.664 3.682 1 97.12 134 THR A CA 1
ATOM 1101 C C . THR A 1 134 ? 2.432 -13.938 2.502 1 97.12 134 THR A C 1
ATOM 1103 O O . THR A 1 134 ? 3.418 -13.219 2.672 1 97.12 134 THR A O 1
ATOM 1106 N N . ILE A 1 135 ? 1.856 -14.148 1.341 1 96 135 ILE A N 1
ATOM 1107 C CA . ILE A 1 135 ? 2.369 -13.5 0.138 1 96 135 ILE A CA 1
ATOM 1108 C C . ILE A 1 135 ? 2.309 -11.984 0.3 1 96 135 ILE A C 1
ATOM 1110 O O . ILE A 1 135 ? 3.256 -11.281 -0.053 1 96 135 ILE A O 1
ATOM 1114 N N . TYR A 1 136 ? 1.297 -11.508 0.884 1 93.5 136 TYR A N 1
ATOM 1115 C CA . TYR A 1 136 ? 1.14 -10.07 1.118 1 93.5 136 TYR A CA 1
ATOM 1116 C C . TYR A 1 136 ? 2.248 -9.547 2.02 1 93.5 136 TYR A C 1
ATOM 1118 O O . TYR A 1 136 ? 2.91 -8.555 1.688 1 93.5 136 TYR A O 1
ATOM 1126 N N . ILE A 1 137 ? 2.453 -10.164 3.09 1 95.88 137 ILE A N 1
ATOM 1127 C CA . ILE A 1 137 ? 3.393 -9.703 4.109 1 95.88 137 ILE A CA 1
ATOM 1128 C C . ILE A 1 137 ? 4.824 -9.844 3.59 1 95.88 137 ILE A C 1
ATOM 1130 O O . ILE A 1 137 ? 5.621 -8.906 3.695 1 95.88 137 ILE A O 1
ATOM 1134 N N . VAL A 1 138 ? 5.137 -11 3.002 1 97.06 138 VAL A N 1
ATOM 1135 C CA . VAL A 1 138 ? 6.496 -11.266 2.545 1 97.06 138 VAL A CA 1
ATOM 1136 C C . VAL A 1 138 ? 6.84 -10.336 1.378 1 97.06 138 VAL A C 1
ATOM 1138 O O . VAL A 1 138 ? 7.949 -9.805 1.306 1 97.06 138 VAL A O 1
ATOM 1141 N N . THR A 1 139 ? 5.895 -10.203 0.451 1 95.19 139 THR A N 1
ATOM 1142 C CA . THR A 1 139 ? 6.125 -9.289 -0.662 1 95.19 139 THR A CA 1
ATOM 1143 C C . THR A 1 139 ? 6.367 -7.875 -0.155 1 95.19 139 THR A C 1
ATOM 1145 O O . THR A 1 139 ? 7.273 -7.188 -0.632 1 95.19 139 THR A O 1
ATOM 1148 N N . GLY A 1 140 ? 5.516 -7.438 0.784 1 93.88 140 GLY A N 1
ATOM 1149 C CA . GLY A 1 140 ? 5.73 -6.125 1.372 1 93.88 140 GLY A CA 1
ATOM 1150 C C . GLY A 1 140 ? 7.113 -5.961 1.977 1 93.88 140 GLY A C 1
ATOM 1151 O O . GLY A 1 140 ? 7.77 -4.938 1.767 1 93.88 140 GLY A O 1
ATOM 1152 N N . PHE A 1 141 ? 7.559 -6.93 2.699 1 94.81 141 PHE A N 1
ATOM 1153 C CA . PHE A 1 141 ? 8.867 -6.918 3.342 1 94.81 141 PHE A CA 1
ATOM 1154 C C . PHE A 1 141 ? 9.977 -6.852 2.303 1 94.81 141 PHE A C 1
ATOM 1156 O O . PHE A 1 141 ? 10.891 -6.031 2.416 1 94.81 141 PHE A O 1
ATOM 1163 N N . LEU A 1 142 ? 9.859 -7.695 1.341 1 95.75 142 LEU A N 1
ATOM 1164 C CA . LEU A 1 142 ? 10.906 -7.762 0.33 1 95.75 142 LEU A CA 1
ATOM 1165 C C . LEU A 1 142 ? 10.914 -6.504 -0.531 1 95.75 142 LEU A C 1
ATOM 1167 O O . LEU A 1 142 ? 11.977 -6.055 -0.975 1 95.75 142 LEU A O 1
ATOM 1171 N N . ASP A 1 143 ? 9.727 -5.945 -0.813 1 93.75 143 ASP A N 1
ATOM 1172 C CA . ASP A 1 143 ? 9.648 -4.676 -1.528 1 93.75 143 ASP A CA 1
ATOM 1173 C C . ASP A 1 143 ? 10.391 -3.574 -0.771 1 93.75 143 ASP A C 1
ATOM 1175 O O . ASP A 1 143 ? 11.039 -2.727 -1.381 1 93.75 143 ASP A O 1
ATOM 1179 N N . ASP A 1 144 ? 10.211 -3.576 0.486 1 92.06 144 ASP A N 1
ATOM 1180 C CA . ASP A 1 144 ? 10.891 -2.594 1.32 1 92.06 144 ASP A CA 1
ATOM 1181 C C . ASP A 1 144 ? 12.406 -2.789 1.27 1 92.06 144 ASP A C 1
ATOM 1183 O O . ASP A 1 144 ? 13.156 -1.824 1.109 1 92.06 144 ASP A O 1
ATOM 1187 N N . GLN A 1 145 ? 12.844 -4.039 1.372 1 91.56 145 GLN A N 1
ATOM 1188 C CA . GLN A 1 145 ? 14.266 -4.359 1.418 1 91.56 145 GLN A CA 1
ATOM 1189 C C . GLN A 1 145 ? 14.938 -4.074 0.079 1 91.56 145 GLN A C 1
ATOM 1191 O O . GLN A 1 145 ? 16.094 -3.65 0.037 1 91.56 145 GLN A O 1
ATOM 1196 N N . PHE A 1 146 ? 14.18 -4.293 -0.983 1 93.19 146 PHE A N 1
ATOM 1197 C CA . PHE A 1 146 ? 14.773 -4.168 -2.307 1 93.19 146 PHE A CA 1
ATOM 1198 C C . PHE A 1 146 ? 14.273 -2.91 -3.01 1 93.19 146 PHE A C 1
ATOM 1200 O O . PHE A 1 146 ? 14.289 -2.832 -4.238 1 93.19 146 PHE A O 1
ATOM 1207 N N . SER A 1 147 ? 13.766 -1.991 -2.268 1 92 147 SER A N 1
ATOM 1208 C CA . SER A 1 147 ? 13.281 -0.74 -2.84 1 92 147 SER A CA 1
ATOM 1209 C C . SER A 1 147 ? 14.398 -0 -3.574 1 92 147 SER A C 1
ATOM 1211 O O . SER A 1 147 ? 15.547 0 -3.129 1 92 147 SER A O 1
ATOM 1213 N N . LEU A 1 148 ? 14 0.598 -4.68 1 92.38 148 LEU A N 1
ATOM 1214 C CA . LEU A 1 148 ? 14.906 1.532 -5.34 1 92.38 148 LEU A CA 1
ATOM 1215 C C . LEU A 1 148 ? 15.039 2.818 -4.531 1 92.38 148 LEU A C 1
ATOM 1217 O O . LEU A 1 148 ? 14.055 3.324 -3.99 1 92.38 148 LEU A O 1
ATOM 1221 N N . TYR A 1 149 ? 16.297 3.264 -4.398 1 92.19 149 TYR A N 1
ATOM 1222 C CA . TYR A 1 149 ? 16.438 4.52 -3.672 1 92.19 149 TYR A CA 1
ATOM 1223 C C . TYR A 1 149 ? 17.547 5.371 -4.262 1 92.19 149 TYR A C 1
ATOM 1225 O O . TYR A 1 149 ? 18.422 4.859 -4.969 1 92.19 149 TYR A O 1
ATOM 1233 N N . GLN A 1 150 ? 17.469 6.594 -4.094 1 93.5 150 GLN A N 1
ATOM 1234 C CA . GLN A 1 150 ? 18.453 7.574 -4.527 1 93.5 150 GLN A CA 1
ATOM 1235 C C . GLN A 1 150 ? 18.5 8.766 -3.576 1 93.5 150 GLN A C 1
ATOM 1237 O O . GLN A 1 150 ? 17.484 9.117 -2.971 1 93.5 150 GLN A O 1
ATOM 1242 N N . GLN A 1 151 ? 19.719 9.289 -3.475 1 91.75 151 GLN A N 1
ATOM 1243 C CA . GLN A 1 151 ? 19.891 10.484 -2.66 1 91.75 151 GLN A CA 1
ATOM 1244 C C . GLN A 1 151 ? 19.828 11.75 -3.518 1 91.75 151 GLN A C 1
ATOM 1246 O O . GLN A 1 151 ? 20.422 11.797 -4.598 1 91.75 151 GLN A O 1
ATOM 1251 N N . TYR A 1 152 ? 19.094 12.664 -3.082 1 91.88 152 TYR A N 1
ATOM 1252 C CA . TYR A 1 152 ? 18.953 13.953 -3.754 1 91.88 152 TYR A CA 1
ATOM 1253 C C . TYR A 1 152 ? 19.375 15.094 -2.836 1 91.88 152 TYR A C 1
ATOM 1255 O O . TYR A 1 152 ? 19.141 15.039 -1.626 1 91.88 152 TYR A O 1
ATOM 1263 N N . HIS A 1 153 ? 20.031 15.992 -3.465 1 92.56 153 HIS A N 1
ATOM 1264 C CA . HIS A 1 153 ? 20.297 17.219 -2.725 1 92.56 153 HIS A CA 1
ATOM 1265 C C . HIS A 1 153 ? 19.078 18.125 -2.699 1 92.56 153 HIS A C 1
ATOM 1267 O O . HIS A 1 153 ? 18.531 18.469 -3.75 1 92.56 153 HIS A O 1
ATOM 1273 N N . GLY A 1 154 ? 18.594 18.516 -1.579 1 94.38 154 GLY A N 1
ATOM 1274 C CA . GLY A 1 154 ? 17.422 19.359 -1.405 1 94.38 154 GLY A CA 1
ATOM 1275 C C . GLY A 1 154 ? 16.828 19.266 -0.016 1 94.38 154 GLY A C 1
ATOM 1276 O O . GLY A 1 154 ? 17.453 18.75 0.905 1 94.38 154 GLY A O 1
ATOM 1277 N N . SER A 1 155 ? 15.719 19.922 0.098 1 95.62 155 SER A N 1
ATOM 1278 C CA . SER A 1 155 ? 14.953 19.844 1.341 1 95.62 155 SER A CA 1
ATOM 1279 C C . SER A 1 155 ? 13.547 19.312 1.101 1 95.62 155 SER A C 1
ATOM 1281 O O . SER A 1 155 ? 12.914 19.656 0.099 1 95.62 155 SER A O 1
ATOM 1283 N N . MET A 1 156 ? 13.172 18.406 1.969 1 97.5 156 MET A N 1
ATOM 1284 C CA . MET A 1 156 ? 11.844 17.812 1.891 1 97.5 156 MET A CA 1
ATOM 1285 C C . MET A 1 156 ? 10.969 18.281 3.045 1 97.5 156 MET A C 1
ATOM 1287 O O . MET A 1 156 ? 11.344 18.156 4.211 1 97.5 156 MET A O 1
ATOM 1291 N N . VAL A 1 157 ? 9.766 18.875 2.674 1 97.94 157 VAL A N 1
ATOM 1292 C CA . VAL A 1 157 ? 8.891 19.438 3.699 1 97.94 157 VAL A CA 1
ATOM 1293 C C . VAL A 1 157 ? 7.453 18.984 3.449 1 97.94 157 VAL A C 1
ATOM 1295 O O . VAL A 1 157 ? 7.035 18.828 2.301 1 97.94 157 VAL A O 1
ATOM 1298 N N . ASP A 1 158 ? 6.758 18.703 4.492 1 97.62 158 ASP A N 1
ATOM 1299 C CA . ASP A 1 158 ? 5.32 18.438 4.48 1 97.62 158 ASP A CA 1
ATOM 1300 C C . ASP A 1 158 ? 4.531 19.734 4.656 1 97.62 158 ASP A C 1
ATOM 1302 O O . ASP A 1 158 ? 4.48 20.297 5.754 1 97.62 158 ASP A O 1
ATOM 1306 N N . VAL A 1 159 ? 3.871 20.25 3.619 1 96.88 159 VAL A N 1
ATOM 1307 C CA . VAL A 1 159 ? 3.111 21.5 3.641 1 96.88 159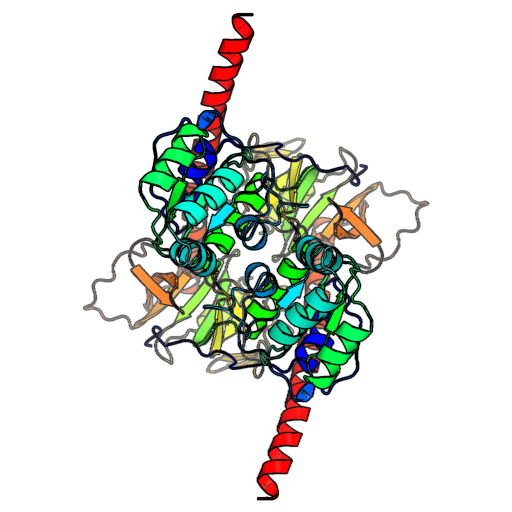 VAL A CA 1
ATOM 1308 C C . VAL A 1 159 ? 1.624 21.203 3.469 1 96.88 159 VAL A C 1
ATOM 1310 O O . VAL A 1 159 ? 1.175 20.859 2.369 1 96.88 159 VAL A O 1
ATOM 1313 N N . TYR A 1 160 ? 0.828 21.391 4.469 1 93.44 160 TYR A N 1
ATOM 1314 C CA . TYR A 1 160 ? -0.605 21.125 4.469 1 93.44 160 TYR A CA 1
ATOM 1315 C C . TYR A 1 160 ? -0.884 19.672 4.082 1 93.44 160 TYR A C 1
ATOM 1317 O O . TYR A 1 160 ? -1.892 19.375 3.436 1 93.44 160 TYR A O 1
ATOM 1325 N N . GLY A 1 161 ? 0.063 18.766 4.336 1 93.19 161 GLY A N 1
ATOM 1326 C CA . GLY A 1 161 ? -0.127 17.359 4.004 1 93.19 161 GLY A CA 1
ATOM 1327 C C . GLY A 1 161 ? 0.454 16.984 2.652 1 93.19 161 GLY A C 1
ATOM 1328 O O . GLY A 1 161 ? 0.429 15.82 2.266 1 93.19 161 GLY A O 1
ATOM 1329 N N . VAL A 1 162 ? 0.958 17.953 1.998 1 95.31 162 VAL A N 1
ATOM 1330 C CA . VAL A 1 162 ? 1.545 17.719 0.682 1 95.31 162 VAL A CA 1
ATOM 1331 C C . VAL A 1 162 ? 3.066 17.641 0.799 1 95.31 162 VAL A C 1
ATOM 1333 O O . VAL A 1 162 ? 3.697 18.547 1.347 1 95.31 162 VAL A O 1
ATOM 1336 N N . GLY A 1 163 ? 3.645 16.531 0.31 1 97.81 163 GLY A N 1
ATOM 1337 C CA . GLY A 1 163 ? 5.098 16.438 0.29 1 97.81 163 GLY A CA 1
ATOM 1338 C C . GLY A 1 163 ? 5.734 17.266 -0.813 1 97.81 163 GLY A C 1
ATOM 1339 O O . GLY A 1 163 ? 5.516 17 -1.997 1 97.81 163 GLY A O 1
ATOM 1340 N N . VAL A 1 164 ? 6.574 18.234 -0.399 1 97.94 164 VAL A N 1
ATOM 1341 C CA . VAL A 1 164 ? 7.211 19.156 -1.333 1 97.94 164 VAL A CA 1
ATOM 1342 C C . VAL A 1 164 ? 8.727 18.984 -1.264 1 97.94 164 VAL A C 1
ATOM 1344 O O . VAL A 1 164 ? 9.336 19.188 -0.206 1 97.94 164 VAL A O 1
ATOM 1347 N N . LEU A 1 165 ? 9.32 18.625 -2.365 1 98 165 LEU A N 1
ATOM 1348 C CA . LEU A 1 165 ? 10.773 18.562 -2.479 1 98 165 LEU A CA 1
ATOM 1349 C C . LEU A 1 165 ? 11.328 19.875 -3.045 1 98 165 LEU A C 1
ATOM 1351 O O . LEU A 1 165 ? 11.039 20.234 -4.188 1 98 165 LEU A O 1
ATOM 1355 N N . LEU A 1 166 ? 12.086 20.578 -2.242 1 96.94 166 LEU A N 1
ATOM 1356 C CA . LEU A 1 166 ? 12.734 21.812 -2.654 1 96.94 166 LEU A CA 1
ATOM 1357 C C . LEU A 1 166 ? 14.109 21.531 -3.246 1 96.94 166 LEU A C 1
ATOM 1359 O O . LEU A 1 166 ? 14.969 20.953 -2.584 1 96.94 166 LEU A O 1
ATOM 1363 N N . THR A 1 167 ? 14.297 21.938 -4.453 1 95.62 167 THR A N 1
ATOM 1364 C CA . THR A 1 167 ? 15.586 21.781 -5.117 1 95.62 167 THR A CA 1
ATOM 1365 C C . THR A 1 167 ? 16.078 23.109 -5.656 1 95.62 167 THR A C 1
ATOM 1367 O O . THR A 1 167 ? 15.328 24.094 -5.703 1 95.62 167 THR A O 1
ATOM 1370 N N . GLY A 1 168 ? 17.312 23.203 -5.957 1 92.19 168 GLY A N 1
ATOM 1371 C CA . GLY A 1 168 ? 17.969 24.406 -6.445 1 92.19 168 GLY A CA 1
ATOM 1372 C C . GLY A 1 168 ? 19.469 24.422 -6.195 1 92.19 168 GLY A C 1
ATOM 1373 O O . GLY A 1 168 ? 19.984 23.562 -5.469 1 92.19 168 GLY A O 1
ATOM 1374 N N . LYS A 1 169 ? 20.094 25.391 -6.898 1 88.44 169 LYS A N 1
ATOM 1375 C CA . LYS A 1 169 ? 21.547 25.531 -6.719 1 88.44 169 LYS A CA 1
ATOM 1376 C C . LYS A 1 169 ? 21.891 25.828 -5.262 1 88.44 169 LYS A C 1
ATOM 1378 O O . LYS A 1 169 ? 21.062 26.375 -4.523 1 88.44 169 LYS A O 1
ATOM 1383 N N . SER A 1 170 ? 23.109 25.438 -4.887 1 85.69 170 SER A N 1
ATOM 1384 C CA . SER A 1 170 ? 23.578 25.703 -3.529 1 85.69 170 SER A CA 1
ATOM 1385 C C . SER A 1 170 ? 23.578 27.203 -3.227 1 85.69 170 SER A C 1
ATOM 1387 O O . SER A 1 170 ? 23.969 28 -4.07 1 85.69 170 SER A O 1
ATOM 1389 N N . GLY A 1 171 ? 23.047 27.547 -2.086 1 82.81 171 GLY A N 1
ATOM 1390 C CA . GLY A 1 171 ? 23.125 28.938 -1.647 1 82.81 171 GLY A CA 1
ATOM 1391 C C . GLY A 1 171 ? 21.875 29.734 -1.979 1 82.81 171 GLY A C 1
ATOM 1392 O O . GLY A 1 171 ? 21.781 30.906 -1.631 1 82.81 171 GLY A O 1
ATOM 1393 N N . LEU A 1 172 ? 20.922 29.109 -2.557 1 83.94 172 LEU A N 1
ATOM 1394 C CA . LEU A 1 172 ? 19.719 29.844 -2.979 1 83.94 172 LEU A CA 1
ATOM 1395 C C . LEU A 1 172 ? 18.719 29.953 -1.837 1 83.94 172 LEU A C 1
ATOM 1397 O O . LEU A 1 172 ? 17.672 30.562 -1.989 1 83.94 172 LEU A O 1
ATOM 1401 N N . GLY A 1 173 ? 19 29.297 -0.697 1 86.94 173 GLY A N 1
ATOM 1402 C CA . GLY A 1 173 ? 18.156 29.516 0.474 1 86.94 173 GLY A CA 1
ATOM 1403 C C . GLY A 1 173 ? 17.188 28.375 0.733 1 86.94 173 GLY A C 1
ATOM 1404 O O . GLY A 1 173 ? 16.156 28.578 1.383 1 86.94 173 GLY A O 1
ATOM 1405 N N . LYS A 1 174 ? 17.453 27.172 0.236 1 90.69 174 LYS A N 1
ATOM 1406 C CA . LYS A 1 174 ? 16.562 26.031 0.421 1 90.69 174 LYS A CA 1
ATOM 1407 C C . LYS A 1 174 ? 16.312 25.766 1.902 1 90.69 174 LYS A C 1
ATOM 1409 O O . LYS A 1 174 ? 15.164 25.609 2.322 1 90.69 174 LYS A O 1
ATOM 1414 N N . SER A 1 175 ? 17.406 25.797 2.67 1 91.75 175 SER A N 1
ATOM 1415 C CA . SER A 1 175 ? 17.297 25.484 4.094 1 91.75 175 SER A CA 1
ATOM 1416 C C . SER A 1 175 ? 16.562 26.594 4.844 1 91.75 175 SER A C 1
ATOM 1418 O O . SER A 1 175 ? 15.766 26.312 5.746 1 91.75 175 SER A O 1
ATOM 1420 N N . GLU A 1 176 ? 16.734 27.812 4.438 1 91.31 176 GLU A N 1
ATOM 1421 C CA . GLU A 1 176 ? 16.062 28.938 5.074 1 91.31 176 GLU A CA 1
ATOM 1422 C C . GLU A 1 176 ? 14.562 28.906 4.816 1 91.31 176 GLU A C 1
ATOM 1424 O O . GLU A 1 176 ? 13.766 29.172 5.719 1 91.31 176 GLU A O 1
ATOM 1429 N N . ILE A 1 177 ? 14.289 28.578 3.605 1 93.31 177 ILE A N 1
ATOM 1430 C CA . ILE A 1 177 ? 12.883 28.484 3.236 1 93.31 177 ILE A CA 1
ATOM 1431 C C . ILE A 1 177 ? 12.227 27.328 3.994 1 93.31 177 ILE A C 1
ATOM 1433 O O . ILE A 1 177 ? 11.109 27.469 4.504 1 93.31 177 ILE A O 1
ATOM 1437 N N . ALA A 1 178 ? 12.914 26.219 4.07 1 95.81 178 ALA A N 1
ATOM 1438 C CA . ALA A 1 178 ? 12.406 25.062 4.82 1 95.81 178 ALA A CA 1
ATOM 1439 C C . ALA A 1 178 ? 12.172 25.422 6.285 1 95.81 178 ALA A C 1
ATOM 1441 O O . ALA A 1 178 ? 11.156 25.062 6.871 1 95.81 178 ALA A O 1
ATOM 1442 N N . LEU A 1 179 ? 13.102 26.172 6.824 1 94.44 179 LEU A N 1
ATOM 1443 C CA . LEU A 1 179 ? 12.969 26.578 8.219 1 94.44 179 LEU A CA 1
ATOM 1444 C C . LEU A 1 179 ? 11.773 27.516 8.391 1 94.44 179 LEU A C 1
ATOM 1446 O O . LEU A 1 179 ? 11.031 27.406 9.375 1 94.44 179 LEU A O 1
ATOM 1450 N N . ASP A 1 180 ? 11.648 28.422 7.469 1 94.94 180 ASP A N 1
ATOM 1451 C CA . ASP A 1 180 ? 10.508 29.328 7.504 1 94.94 180 ASP A CA 1
ATOM 1452 C C . ASP A 1 180 ? 9.188 28.562 7.488 1 94.94 180 ASP A C 1
ATOM 1454 O O . ASP A 1 180 ? 8.266 28.891 8.242 1 94.94 180 ASP A O 1
ATOM 1458 N N . LEU A 1 181 ? 9.164 27.562 6.691 1 96.44 181 LEU A N 1
ATOM 1459 C CA . LEU A 1 181 ? 7.977 26.719 6.617 1 96.44 181 LEU A CA 1
ATOM 1460 C C . LEU A 1 181 ? 7.734 26 7.941 1 96.44 181 LEU A C 1
ATOM 1462 O O . LEU A 1 181 ? 6.594 25.922 8.406 1 96.44 181 LEU A O 1
ATOM 1466 N N . VAL A 1 182 ? 8.766 25.516 8.547 1 96.12 182 VAL A N 1
ATOM 1467 C CA . VAL A 1 182 ? 8.656 24.859 9.844 1 96.12 182 VAL A CA 1
ATOM 1468 C C . VAL A 1 182 ? 8.086 25.844 10.875 1 96.12 182 VAL A C 1
ATOM 1470 O O . VAL A 1 182 ? 7.184 25.484 11.641 1 96.12 182 VAL A O 1
ATOM 1473 N N . GLU A 1 183 ? 8.578 27.031 10.836 1 94.5 183 GLU A N 1
ATOM 1474 C CA . GLU A 1 183 ? 8.117 28.078 11.758 1 94.5 183 GLU A CA 1
ATOM 1475 C C . GLU A 1 183 ? 6.637 28.375 11.562 1 94.5 183 GLU A C 1
ATOM 1477 O O . GLU A 1 183 ? 5.934 28.703 12.516 1 94.5 183 GLU A O 1
ATOM 1482 N N . ARG A 1 184 ? 6.238 28.156 10.383 1 93.94 184 ARG A N 1
ATOM 1483 C CA . ARG A 1 184 ? 4.844 28.422 10.055 1 93.94 184 ARG A CA 1
ATOM 1484 C C . ARG A 1 184 ? 3.965 27.219 10.359 1 93.94 184 ARG A C 1
ATOM 1486 O O . ARG A 1 184 ? 2.768 27.234 10.062 1 93.94 184 ARG A O 1
ATOM 1493 N N . GLY A 1 185 ? 4.539 26.172 10.859 1 93.12 185 GLY A N 1
ATOM 1494 C CA . GLY A 1 185 ? 3.734 25.062 11.344 1 93.12 185 GLY A CA 1
ATOM 1495 C C . GLY A 1 185 ? 3.809 23.844 10.453 1 93.12 185 GLY A C 1
ATOM 1496 O O . GLY A 1 185 ? 3.094 22.859 10.68 1 93.12 185 GLY A O 1
ATOM 1497 N N . HIS A 1 186 ? 4.688 23.828 9.461 1 96.31 186 HIS A N 1
ATOM 1498 C CA . HIS A 1 186 ? 4.828 22.688 8.555 1 96.31 186 HIS A CA 1
ATOM 1499 C C . HIS A 1 186 ? 5.883 21.703 9.055 1 96.31 186 HIS A C 1
ATOM 1501 O O . HIS A 1 186 ? 6.543 21.969 10.07 1 96.31 186 HIS A O 1
ATOM 1507 N N . GLY A 1 187 ? 5.984 20.578 8.438 1 95.88 187 GLY A N 1
ATOM 1508 C CA . GLY A 1 187 ? 6.852 19.531 8.953 1 95.88 187 GLY A CA 1
ATOM 1509 C C . GLY A 1 187 ? 8.07 19.266 8.086 1 95.88 187 GLY A C 1
ATOM 1510 O O . GLY A 1 187 ? 7.949 19.156 6.863 1 95.88 187 GLY A O 1
ATOM 1511 N N . LEU A 1 188 ? 9.203 19.219 8.734 1 96.25 188 LEU A N 1
ATOM 1512 C CA . LEU A 1 188 ? 10.453 18.906 8.039 1 96.25 188 LEU A CA 1
ATOM 1513 C C . LEU A 1 188 ? 10.656 17.406 7.938 1 96.25 188 LEU A C 1
ATOM 1515 O O . LEU A 1 188 ? 10.523 16.688 8.93 1 96.25 188 LEU A O 1
ATOM 1519 N N . VAL A 1 189 ? 10.977 16.906 6.758 1 95.69 189 VAL A N 1
ATOM 1520 C CA . VAL A 1 189 ? 11.328 15.5 6.551 1 95.69 189 VAL A CA 1
ATOM 1521 C C . VAL A 1 189 ? 12.844 15.344 6.523 1 95.69 189 VAL A C 1
ATOM 1523 O O . VAL A 1 189 ? 13.406 14.531 7.254 1 95.69 189 VAL A O 1
ATOM 1526 N N . ALA A 1 190 ? 13.461 16.172 5.719 1 94.38 190 ALA A N 1
ATOM 1527 C CA . ALA A 1 190 ? 14.914 16.125 5.543 1 94.38 190 ALA A CA 1
ATOM 1528 C C . ALA A 1 190 ? 15.438 17.422 4.957 1 94.38 190 ALA A C 1
ATOM 1530 O O . ALA A 1 190 ? 14.719 18.141 4.25 1 94.38 190 ALA A O 1
ATOM 1531 N N . ASP A 1 191 ? 16.625 17.766 5.273 1 92.88 191 ASP A N 1
ATOM 1532 C CA . ASP A 1 191 ? 17.328 18.922 4.719 1 92.88 191 ASP A CA 1
ATOM 1533 C C . ASP A 1 191 ? 18.703 18.531 4.215 1 92.88 191 ASP A C 1
ATOM 1535 O O . ASP A 1 191 ? 19.391 17.703 4.832 1 92.88 191 ASP A O 1
ATOM 1539 N N . ASP A 1 192 ? 19.125 19.094 3.062 1 90.38 192 ASP A N 1
ATOM 1540 C CA . ASP A 1 192 ? 20.422 18.922 2.412 1 90.38 192 ASP A CA 1
ATOM 1541 C C . ASP A 1 192 ? 20.469 17.609 1.63 1 90.38 192 ASP A C 1
ATOM 1543 O O . ASP A 1 192 ? 20.625 17.609 0.408 1 90.38 192 ASP A O 1
ATOM 1547 N N . VAL A 1 193 ? 20.234 16.484 2.357 1 91.88 193 VAL A N 1
ATOM 1548 C CA . VAL A 1 193 ? 20.203 15.203 1.678 1 91.88 193 VAL A CA 1
ATOM 1549 C C . VAL A 1 193 ? 18.859 14.523 1.897 1 91.88 193 VAL A C 1
ATOM 1551 O O . VAL A 1 193 ? 18.469 14.242 3.035 1 91.88 193 VAL A O 1
ATOM 1554 N N . VAL A 1 194 ? 18.203 14.266 0.835 1 93.88 194 VAL A N 1
ATOM 1555 C CA . VAL A 1 194 ? 16.906 13.586 0.854 1 93.88 194 VAL A CA 1
ATOM 1556 C C . VAL A 1 194 ? 17.031 12.219 0.179 1 93.88 194 VAL A C 1
ATOM 1558 O O . VAL A 1 194 ? 17.469 12.125 -0.97 1 93.88 194 VAL A O 1
ATOM 1561 N N . VAL A 1 195 ? 16.672 11.164 0.889 1 94.38 195 VAL A N 1
ATOM 1562 C CA . VAL A 1 195 ? 16.688 9.828 0.309 1 94.38 195 VAL A CA 1
ATOM 1563 C C . VAL A 1 195 ? 15.273 9.461 -0.15 1 94.38 195 VAL A C 1
ATOM 1565 O O . VAL A 1 195 ? 14.336 9.43 0.654 1 94.38 195 VAL A O 1
ATOM 1568 N N . ILE A 1 196 ? 15.102 9.211 -1.383 1 96.44 196 ILE A N 1
ATOM 1569 C CA . ILE A 1 196 ? 13.805 8.875 -1.941 1 96.44 196 ILE A CA 1
ATOM 1570 C C . ILE A 1 196 ? 13.773 7.395 -2.316 1 96.44 196 ILE A C 1
ATOM 1572 O O . ILE A 1 196 ? 14.703 6.891 -2.953 1 96.44 196 ILE A O 1
ATOM 1576 N N . HIS A 1 197 ? 12.664 6.773 -1.882 1 95.38 197 HIS A N 1
ATOM 1577 C CA . HIS A 1 197 ? 12.492 5.348 -2.117 1 95.38 197 HIS A CA 1
ATOM 1578 C C . HIS A 1 197 ? 11.281 5.078 -3.004 1 95.38 197 HIS A C 1
ATOM 1580 O O . HIS A 1 197 ? 10.25 5.75 -2.879 1 95.38 197 HIS A O 1
ATOM 1586 N N . ARG A 1 198 ? 11.344 4.117 -3.844 1 95 198 ARG A N 1
ATOM 1587 C CA . ARG A 1 198 ? 10.219 3.557 -4.586 1 95 198 ARG A CA 1
ATOM 1588 C C . ARG A 1 198 ? 10.109 2.053 -4.359 1 95 198 ARG A C 1
ATOM 1590 O O . ARG A 1 198 ? 11.023 1.298 -4.703 1 95 198 ARG A O 1
ATOM 1597 N N . LYS A 1 199 ? 9.016 1.64 -3.863 1 92.38 199 LYS A N 1
ATOM 1598 C CA . LYS A 1 199 ? 8.836 0.237 -3.504 1 92.38 199 LYS A CA 1
ATOM 1599 C C . LYS A 1 199 ? 8.172 -0.538 -4.637 1 92.38 199 LYS A C 1
ATOM 1601 O O . LYS A 1 199 ? 7.051 -0.217 -5.043 1 92.38 199 LYS A O 1
ATOM 1606 N N . GLY A 1 200 ? 8.844 -1.55 -5.094 1 90.81 200 GLY A N 1
ATOM 1607 C CA . GLY A 1 200 ? 8.258 -2.457 -6.066 1 90.81 200 GLY A CA 1
ATOM 1608 C C . GLY A 1 200 ? 7.68 -1.743 -7.273 1 90.81 200 GLY A C 1
ATOM 1609 O O . GLY A 1 200 ? 8.367 -0.951 -7.922 1 90.81 200 GLY A O 1
ATOM 1610 N N . GLU A 1 201 ? 6.371 -2.01 -7.516 1 87.88 201 GLU A N 1
ATOM 1611 C CA . GLU A 1 201 ? 5.707 -1.458 -8.695 1 87.88 201 GLU A CA 1
ATOM 1612 C C . GLU A 1 201 ? 4.93 -0.192 -8.344 1 87.88 201 GLU A C 1
ATOM 1614 O O . GLU A 1 201 ? 4.273 0.396 -9.203 1 87.88 201 GLU A O 1
ATOM 1619 N N . SER A 1 202 ? 5.117 0.245 -7.145 1 90.25 202 SER A N 1
ATOM 1620 C CA . SER A 1 202 ? 4.383 1.421 -6.688 1 90.25 202 SER A CA 1
ATOM 1621 C C . SER A 1 202 ? 4.824 2.674 -7.438 1 90.25 202 SER A C 1
ATOM 1623 O O . SER A 1 202 ? 5.996 2.814 -7.789 1 90.25 202 SER A O 1
ATOM 1625 N N . MET A 1 203 ? 3.85 3.52 -7.609 1 90.56 203 MET A N 1
ATOM 1626 C CA . MET A 1 203 ? 4.164 4.812 -8.203 1 90.56 203 MET A CA 1
ATOM 1627 C C . MET A 1 203 ? 4.281 5.895 -7.137 1 90.56 203 MET A C 1
ATOM 1629 O O . MET A 1 203 ? 4.387 7.078 -7.453 1 90.56 203 MET A O 1
ATOM 1633 N N . VAL A 1 204 ? 4.312 5.508 -5.922 1 93.81 204 VAL A N 1
ATOM 1634 C CA . VAL A 1 204 ? 4.445 6.422 -4.793 1 93.81 204 VAL A CA 1
ATOM 1635 C C . VAL A 1 204 ? 5.91 6.512 -4.367 1 93.81 204 VAL A C 1
ATOM 1637 O O . VAL A 1 204 ? 6.551 5.492 -4.109 1 93.81 204 VAL A O 1
ATOM 1640 N N . LEU A 1 205 ? 6.43 7.703 -4.328 1 96.81 205 LEU A N 1
ATOM 1641 C CA . LEU A 1 205 ? 7.797 7.973 -3.893 1 96.81 205 LEU A CA 1
ATOM 1642 C C . LEU A 1 205 ? 7.824 8.438 -2.439 1 96.81 205 LEU A C 1
ATOM 1644 O O . LEU A 1 205 ? 7.137 9.391 -2.076 1 96.81 205 LEU A O 1
ATOM 1648 N N . ASN A 1 206 ? 8.609 7.73 -1.664 1 96.81 206 ASN A N 1
ATOM 1649 C CA . ASN A 1 206 ? 8.711 8.094 -0.255 1 96.81 206 ASN A CA 1
ATOM 1650 C C . ASN A 1 206 ? 10.07 8.727 0.062 1 96.81 206 ASN A C 1
ATOM 1652 O O . ASN A 1 206 ? 11.109 8.141 -0.219 1 96.81 206 ASN A O 1
ATOM 1656 N N . ALA A 1 207 ? 10.008 9.883 0.644 1 97 207 ALA A N 1
ATOM 1657 C CA . ALA A 1 207 ? 11.219 10.602 1.026 1 97 207 ALA A CA 1
ATOM 1658 C C . ALA A 1 207 ? 11.492 10.461 2.521 1 97 207 ALA A C 1
ATOM 1660 O O . ALA A 1 207 ? 10.562 10.516 3.336 1 97 207 ALA A O 1
ATOM 1661 N N . LYS A 1 208 ? 12.727 10.25 2.812 1 93.75 208 LYS A N 1
ATOM 1662 C CA . LYS A 1 208 ? 13.219 10.141 4.184 1 93.75 208 LYS A CA 1
ATOM 1663 C C . LYS A 1 208 ? 14.531 10.898 4.355 1 93.75 208 LYS A C 1
ATOM 1665 O O . LYS A 1 208 ? 15.148 11.305 3.371 1 93.75 208 LYS A O 1
ATOM 1670 N N . ARG A 1 209 ? 14.82 11.094 5.613 1 90.44 209 ARG A N 1
ATOM 1671 C CA . ARG A 1 209 ? 16.141 11.641 5.918 1 90.44 209 ARG A CA 1
ATOM 1672 C C . ARG A 1 209 ? 17.203 10.555 5.836 1 90.44 209 ARG A C 1
ATOM 1674 O O . ARG A 1 209 ? 16.891 9.367 5.871 1 90.44 209 ARG A O 1
ATOM 1681 N N . ASN A 1 210 ? 18.375 11.062 5.648 1 81.5 210 ASN A N 1
ATOM 1682 C CA . ASN A 1 210 ? 19.5 10.133 5.754 1 81.5 210 ASN A CA 1
ATOM 1683 C C . ASN A 1 210 ? 19.828 9.82 7.207 1 81.5 210 ASN A C 1
ATOM 1685 O O . ASN A 1 210 ? 19.641 10.664 8.086 1 81.5 210 ASN A O 1
ATOM 1689 N N . ASN A 1 211 ? 20.078 8.688 7.688 1 66.88 211 ASN A N 1
ATOM 1690 C CA . ASN A 1 211 ? 20.25 8.211 9.055 1 66.88 211 ASN A CA 1
ATOM 1691 C C . ASN A 1 211 ? 21.344 8.992 9.781 1 66.88 211 ASN A C 1
ATOM 1693 O O . ASN A 1 211 ? 21.391 9.016 11.008 1 66.88 211 ASN A O 1
ATOM 1697 N N . ILE A 1 212 ? 22.094 9.609 9.078 1 54.84 212 ILE A N 1
ATOM 1698 C CA . ILE A 1 212 ? 23.234 10.266 9.703 1 54.84 212 ILE A CA 1
ATOM 1699 C C . ILE A 1 212 ? 22.781 11.578 10.344 1 54.84 212 ILE A C 1
ATOM 1701 O O . ILE A 1 212 ? 23.219 11.922 11.445 1 54.84 212 ILE A O 1
ATOM 1705 N N . ILE A 1 213 ? 21.906 12.188 9.734 1 59.28 213 ILE A N 1
ATOM 1706 C CA . ILE A 1 213 ? 21.516 13.523 10.18 1 59.28 213 ILE A CA 1
ATOM 1707 C C . ILE A 1 213 ? 20.078 13.492 10.688 1 59.28 213 ILE A C 1
ATOM 1709 O O . ILE A 1 213 ? 19.141 13.242 9.922 1 59.28 213 ILE A O 1
ATOM 1713 N N . ASP A 1 214 ? 19.953 13.523 11.961 1 73.44 214 ASP A N 1
ATOM 1714 C CA . ASP A 1 214 ? 18.594 13.672 12.484 1 73.44 214 ASP A CA 1
ATOM 1715 C C . ASP A 1 214 ? 17.906 14.906 11.898 1 73.44 214 ASP A C 1
ATOM 1717 O O . ASP A 1 214 ? 18.203 15.305 10.766 1 73.44 214 ASP A O 1
ATOM 1721 N N . HIS A 1 215 ? 16.891 15.461 12.445 1 86.69 215 HIS A N 1
ATOM 1722 C CA . HIS A 1 215 ? 16.188 16.641 11.945 1 86.69 215 HIS A CA 1
ATOM 1723 C C . HIS A 1 215 ? 16.938 17.922 12.297 1 86.69 215 HIS A C 1
ATOM 1725 O O . HIS A 1 215 ? 16.328 18.875 12.805 1 86.69 215 HIS A O 1
ATOM 1731 N N . PHE A 1 216 ? 18.312 17.844 11.891 1 85.44 216 PHE A N 1
ATOM 1732 C CA . PHE A 1 216 ? 19.172 19.016 12.031 1 85.44 216 PHE A CA 1
ATOM 1733 C C . PHE A 1 216 ? 19.25 19.781 10.711 1 85.44 216 PHE A C 1
ATOM 1735 O O . PHE A 1 216 ? 19.219 19.172 9.633 1 85.44 216 PHE A O 1
ATOM 1742 N N . MET A 1 217 ? 19.281 21.094 10.875 1 88.12 217 MET A N 1
ATOM 1743 C CA . MET A 1 217 ? 19.469 21.969 9.711 1 88.12 217 MET A CA 1
ATOM 1744 C C . MET A 1 217 ? 20.656 22.906 9.906 1 88.12 217 MET A C 1
ATOM 1746 O O . MET A 1 217 ? 20.906 23.359 11.016 1 88.12 217 MET A O 1
ATOM 1750 N N . GLU A 1 218 ? 21.375 23.047 8.875 1 84.38 218 GLU A N 1
ATOM 1751 C CA . GLU A 1 218 ? 22.422 24.062 8.906 1 84.38 218 GLU A CA 1
ATOM 1752 C C . GLU A 1 218 ? 21.953 25.359 8.242 1 84.38 218 GLU A C 1
ATOM 1754 O O . GLU A 1 218 ? 21.672 25.375 7.043 1 84.38 218 GLU A O 1
ATOM 1759 N N . ILE A 1 219 ? 21.844 26.359 9.062 1 85.81 219 ILE A N 1
ATOM 1760 C CA . ILE A 1 219 ? 21.422 27.656 8.562 1 85.81 219 ILE A CA 1
ATOM 1761 C C . ILE A 1 219 ? 22.594 28.641 8.586 1 85.81 219 ILE A C 1
ATOM 1763 O O . ILE A 1 219 ? 23.234 28.812 9.617 1 85.81 219 ILE A O 1
ATOM 1767 N N . ARG A 1 220 ? 22.812 29.156 7.496 1 80.38 220 ARG A N 1
ATOM 1768 C CA . ARG A 1 220 ? 23.906 30.109 7.398 1 80.38 220 ARG A CA 1
ATOM 1769 C C . ARG A 1 220 ? 23.703 31.281 8.344 1 80.38 220 ARG A C 1
ATOM 1771 O O . ARG A 1 220 ? 22.609 31.859 8.406 1 80.38 220 ARG A O 1
ATOM 1778 N N . GLY A 1 221 ? 24.688 31.688 8.992 1 78.19 221 GLY A N 1
ATOM 1779 C CA . GLY A 1 221 ? 24.625 32.781 9.938 1 78.19 221 GLY A CA 1
ATOM 1780 C C . GLY A 1 221 ? 24.156 32.375 11.32 1 78.19 221 GLY A C 1
ATOM 1781 O O . GLY A 1 221 ? 24.453 33.031 12.305 1 78.19 221 GLY A O 1
ATOM 1782 N N . LEU A 1 222 ? 23.406 31.312 11.5 1 81.25 222 LEU A N 1
ATOM 1783 C CA . LEU A 1 222 ? 22.844 30.875 12.773 1 81.25 222 LEU A CA 1
ATOM 1784 C C . LEU A 1 222 ? 23.531 29.609 13.266 1 81.25 222 LEU A C 1
ATOM 1786 O O . LEU A 1 222 ? 23.688 29.391 14.469 1 81.25 222 LEU A O 1
ATOM 1790 N N . GLY A 1 223 ? 23.984 28.719 12.328 1 85 223 GLY A N 1
ATOM 1791 C CA . GLY A 1 223 ? 24.578 27.453 12.695 1 85 223 GLY A CA 1
ATOM 1792 C C . GLY A 1 223 ? 23.609 26.281 12.594 1 85 223 GLY A C 1
ATOM 1793 O O . GLY A 1 223 ? 22.734 26.266 11.727 1 85 223 GLY A O 1
ATOM 1794 N N . VAL A 1 224 ? 23.859 25.312 13.484 1 86.38 224 VAL A N 1
ATOM 1795 C CA . VAL A 1 224 ? 23.078 24.078 13.422 1 86.38 224 VAL A CA 1
ATOM 1796 C C . VAL A 1 224 ? 21.812 24.219 14.258 1 86.38 224 VAL A C 1
ATOM 1798 O O . VAL A 1 224 ? 21.875 24.656 15.414 1 86.38 224 VAL A O 1
ATOM 1801 N N . VAL A 1 225 ? 20.734 23.953 13.633 1 88.62 225 VAL A N 1
ATOM 1802 C CA . VAL A 1 225 ? 19.438 24.047 14.297 1 88.62 225 VAL A CA 1
ATOM 1803 C C . VAL A 1 225 ? 18.844 22.656 14.469 1 88.62 225 VAL A C 1
ATOM 1805 O O . VAL A 1 225 ? 18.719 21.906 13.5 1 88.62 225 VAL A O 1
ATOM 1808 N N . ASP A 1 226 ? 18.547 22.281 15.719 1 88.56 226 ASP A N 1
ATOM 1809 C CA . ASP A 1 226 ? 17.781 21.062 16.016 1 88.56 226 ASP A CA 1
ATOM 1810 C C . ASP A 1 226 ? 16.281 21.312 15.922 1 88.56 226 ASP A C 1
ATOM 1812 O O . ASP A 1 226 ? 15.672 21.812 16.875 1 88.56 226 ASP A O 1
ATOM 1816 N N . VAL A 1 227 ? 15.711 20.906 14.836 1 91.44 227 VAL A N 1
ATOM 1817 C CA . VAL A 1 227 ? 14.328 21.266 14.531 1 91.44 227 VAL A CA 1
ATOM 1818 C C . VAL A 1 227 ? 13.391 20.594 15.539 1 91.44 227 VAL A C 1
ATOM 1820 O O . VAL A 1 227 ? 12.445 21.219 16.016 1 91.44 227 VAL A O 1
ATOM 1823 N N . ARG A 1 228 ? 13.688 19.375 15.812 1 88.56 228 ARG A N 1
ATOM 1824 C CA . ARG A 1 228 ? 12.852 18.656 16.766 1 88.56 228 ARG A CA 1
ATOM 1825 C C . ARG A 1 228 ? 12.914 19.312 18.141 1 88.56 228 ARG A C 1
ATOM 1827 O O . ARG A 1 228 ? 11.875 19.516 18.781 1 88.56 228 ARG A O 1
ATOM 1834 N N . ALA A 1 229 ? 14.07 19.594 18.594 1 86.56 229 ALA A N 1
ATOM 1835 C CA . ALA A 1 229 ? 14.258 20.172 19.922 1 86.56 229 ALA A CA 1
ATOM 1836 C C . ALA A 1 229 ? 13.641 21.562 20.016 1 86.56 229 ALA A C 1
ATOM 1838 O O . ALA A 1 229 ? 13.039 21.922 21.016 1 86.56 229 ALA A O 1
ATOM 1839 N N . ASN A 1 230 ? 13.781 22.328 18.953 1 88.56 230 ASN A N 1
ATOM 1840 C CA . ASN A 1 230 ? 13.359 23.719 18.984 1 88.56 230 ASN A CA 1
ATOM 1841 C C . ASN A 1 230 ? 11.859 23.859 18.734 1 88.56 230 ASN A C 1
ATOM 1843 O O . ASN A 1 230 ? 11.211 24.75 19.281 1 88.56 230 ASN A O 1
ATOM 1847 N N . PHE A 1 231 ? 11.344 22.969 17.891 1 92.19 231 PHE A N 1
ATOM 1848 C CA . PHE A 1 231 ? 9.984 23.219 17.406 1 92.19 231 PHE A CA 1
ATOM 1849 C C . PHE A 1 231 ? 9.062 22.062 17.766 1 92.19 231 PHE A C 1
ATOM 1851 O O . PHE A 1 231 ? 7.855 22.141 17.547 1 92.19 231 PHE A O 1
ATOM 1858 N N . GLY A 1 232 ? 9.641 21 18.312 1 88.94 232 GLY A N 1
ATOM 1859 C CA . GLY A 1 232 ? 8.828 19.891 18.812 1 88.94 232 GLY A CA 1
ATOM 1860 C C . GLY A 1 232 ? 8.562 18.828 17.766 1 88.94 232 GLY A C 1
ATOM 1861 O O . GLY A 1 232 ? 8.969 18.969 16.609 1 88.94 232 GLY A O 1
ATOM 1862 N N . ILE A 1 233 ? 7.773 17.812 18.188 1 90.56 233 ILE A N 1
ATOM 1863 C CA . ILE A 1 233 ? 7.543 16.609 17.391 1 90.56 233 ILE A CA 1
ATOM 1864 C C . ILE A 1 233 ? 6.625 16.938 16.219 1 90.56 233 ILE A C 1
ATOM 1866 O O . ILE A 1 233 ? 6.648 16.266 15.188 1 90.56 233 ILE A O 1
ATOM 1870 N N . ARG A 1 234 ? 5.832 17.984 16.312 1 91 234 ARG A N 1
ATOM 1871 C CA . ARG A 1 234 ? 4.902 18.359 15.25 1 91 234 ARG A CA 1
ATOM 1872 C C . ARG A 1 234 ? 5.645 18.906 14.039 1 91 234 ARG A C 1
ATOM 1874 O O . ARG A 1 234 ? 5.086 19 12.945 1 91 234 ARG A O 1
ATOM 1881 N N . ALA A 1 235 ? 6.891 19.266 14.281 1 94.19 235 ALA A N 1
ATOM 1882 C CA . ALA A 1 235 ? 7.66 19.969 13.258 1 94.19 235 ALA A CA 1
ATOM 1883 C C . ALA A 1 235 ? 8.461 18.984 12.406 1 94.19 235 ALA A C 1
ATOM 1885 O O . ALA A 1 235 ? 9.156 19.391 11.469 1 94.19 235 ALA A O 1
ATOM 1886 N N . ILE A 1 236 ? 8.383 17.703 12.695 1 92.81 236 ILE A N 1
ATOM 1887 C CA . ILE A 1 236 ? 9.203 16.75 11.945 1 92.81 236 ILE A CA 1
ATOM 1888 C C . ILE A 1 236 ? 8.32 15.633 11.398 1 92.81 236 ILE A C 1
ATOM 1890 O O . ILE A 1 236 ? 7.227 15.383 11.914 1 92.81 236 ILE A O 1
ATOM 1894 N N . ARG A 1 237 ? 8.766 15.039 10.289 1 92.62 237 ARG A N 1
ATOM 1895 C CA . ARG A 1 237 ? 8.188 13.844 9.68 1 92.62 237 ARG A CA 1
ATOM 1896 C C . ARG A 1 237 ? 9.273 12.805 9.398 1 92.62 237 ARG A C 1
ATOM 1898 O O . ARG A 1 237 ? 10.359 13.148 8.938 1 92.62 237 ARG A O 1
ATOM 1905 N N . ASP A 1 238 ? 8.984 11.641 9.664 1 89.81 238 ASP A N 1
ATOM 1906 C CA . ASP A 1 238 ? 9.945 10.578 9.367 1 89.81 238 ASP A CA 1
ATOM 1907 C C . ASP A 1 238 ? 9.953 10.234 7.883 1 89.81 238 ASP A C 1
ATOM 1909 O O . ASP A 1 238 ? 11.008 9.953 7.309 1 89.81 238 ASP A O 1
ATOM 1913 N N . VAL A 1 239 ? 8.789 10.219 7.312 1 93.31 239 VAL A N 1
ATOM 1914 C CA . VAL A 1 239 ? 8.625 9.859 5.906 1 93.31 239 VAL A CA 1
ATOM 1915 C C . VAL A 1 239 ? 7.477 10.664 5.301 1 93.31 239 VAL A C 1
ATOM 1917 O O . VAL A 1 239 ? 6.488 10.953 5.977 1 93.31 239 VAL A O 1
ATOM 1920 N N . LYS A 1 240 ? 7.645 11.016 4.082 1 96.44 240 LYS A N 1
ATOM 1921 C CA . LYS A 1 240 ? 6.574 11.695 3.357 1 96.44 240 LYS A CA 1
ATOM 1922 C C . LYS A 1 240 ? 6.648 11.398 1.862 1 96.44 240 LYS A C 1
ATOM 1924 O O . LYS A 1 240 ? 7.738 11.297 1.298 1 96.44 240 LYS A O 1
ATOM 1929 N N . GLU A 1 241 ? 5.461 11.242 1.325 1 97.31 241 GLU A N 1
ATOM 1930 C CA . GLU A 1 241 ? 5.379 11.055 -0.12 1 97.31 241 GLU A CA 1
ATOM 1931 C C . GLU A 1 241 ? 5.824 12.305 -0.868 1 97.31 241 GLU A C 1
ATOM 1933 O O . GLU A 1 241 ? 5.469 13.422 -0.488 1 97.31 241 GLU A O 1
ATOM 1938 N N . VAL A 1 242 ? 6.633 12.109 -1.904 1 97.94 242 VAL A N 1
ATOM 1939 C CA . VAL A 1 242 ? 6.996 13.219 -2.779 1 97.94 242 VAL A CA 1
ATOM 1940 C C . VAL A 1 242 ? 5.859 13.492 -3.76 1 97.94 242 VAL A C 1
ATOM 1942 O O . VAL A 1 242 ? 5.582 12.688 -4.648 1 97.94 242 VAL A O 1
ATOM 1945 N N . GLN A 1 243 ? 5.293 14.664 -3.619 1 96.88 243 GLN A N 1
ATOM 1946 C CA . GLN A 1 243 ? 4.109 14.922 -4.43 1 96.88 243 GLN A CA 1
ATOM 1947 C C . GLN A 1 243 ? 4.352 16.078 -5.402 1 96.88 243 GLN A C 1
ATOM 1949 O O . GLN A 1 243 ? 3.744 16.125 -6.473 1 96.88 243 GLN A O 1
ATOM 1954 N N . VAL A 1 244 ? 5.25 16.984 -5.008 1 96.12 244 VAL A N 1
ATOM 1955 C CA . VAL A 1 244 ? 5.594 18.125 -5.852 1 96.12 244 VAL A CA 1
ATOM 1956 C C . VAL A 1 244 ? 7.078 18.453 -5.703 1 96.12 244 VAL A C 1
ATOM 1958 O O . VAL A 1 244 ? 7.625 18.391 -4.598 1 96.12 244 VAL A O 1
ATOM 1961 N N . VAL A 1 245 ? 7.664 18.75 -6.824 1 96.5 245 VAL A N 1
ATOM 1962 C CA . VAL A 1 245 ? 9.031 19.266 -6.812 1 96.5 245 VAL A CA 1
ATOM 1963 C C . VAL A 1 245 ? 9.016 20.75 -7.105 1 96.5 245 VAL A C 1
ATOM 1965 O O . VAL A 1 245 ? 8.398 21.203 -8.078 1 96.5 245 VAL A O 1
ATOM 1968 N N . VAL A 1 246 ? 9.609 21.516 -6.254 1 94.88 246 VAL A N 1
ATOM 1969 C CA . VAL A 1 246 ? 9.781 22.953 -6.469 1 94.88 246 VAL A CA 1
ATOM 1970 C C . VAL A 1 246 ? 11.266 23.266 -6.699 1 94.88 246 VAL A C 1
ATOM 1972 O O . VAL A 1 246 ? 12.094 23.031 -5.812 1 94.88 246 VAL A O 1
ATOM 1975 N N . GLU A 1 247 ? 11.562 23.719 -7.77 1 93.44 247 GLU A N 1
ATOM 1976 C CA . GLU A 1 247 ? 12.938 24.109 -8.094 1 93.44 247 GLU A CA 1
ATOM 1977 C C . GLU A 1 247 ? 13.125 25.609 -7.992 1 93.44 247 GLU A C 1
ATOM 1979 O O . GLU A 1 247 ? 12.484 26.375 -8.719 1 93.44 247 GLU A O 1
ATOM 1984 N N . LEU A 1 248 ? 14.016 25.969 -7.098 1 91.62 248 LEU A N 1
ATOM 1985 C CA . LEU A 1 248 ? 14.352 27.375 -6.926 1 91.62 248 LEU A CA 1
ATOM 1986 C C . LEU A 1 248 ? 15.391 27.828 -7.957 1 91.62 248 LEU A C 1
ATOM 1988 O O . LEU A 1 248 ? 16.422 27.188 -8.109 1 91.62 248 LEU A O 1
ATOM 1992 N N . LEU A 1 249 ? 15.047 28.859 -8.641 1 89 249 LEU A N 1
ATOM 1993 C CA . LEU A 1 249 ? 15.922 29.375 -9.688 1 89 249 LEU A CA 1
ATOM 1994 C C . LEU A 1 249 ? 16.406 30.781 -9.344 1 89 249 LEU A C 1
ATOM 1996 O O . LEU A 1 249 ? 15.719 31.531 -8.648 1 89 249 LEU A O 1
ATOM 2000 N N . GLU A 1 250 ? 17.656 31 -9.859 1 85.69 250 GLU A N 1
ATOM 2001 C CA . GLU A 1 250 ? 18.156 32.375 -9.742 1 85.69 250 GLU A CA 1
ATOM 2002 C C . GLU A 1 250 ? 17.375 33.312 -10.656 1 85.69 250 GLU A C 1
ATOM 2004 O O . GLU A 1 250 ? 17.047 32.969 -11.789 1 85.69 250 GLU A O 1
ATOM 2009 N N . TRP A 1 251 ? 16.969 34.438 -10.07 1 74.75 251 TRP A N 1
ATOM 2010 C CA . TRP A 1 251 ? 16.234 35.406 -10.859 1 74.75 251 TRP A CA 1
ATOM 2011 C C . TRP A 1 251 ? 17.109 36 -11.961 1 74.75 251 TRP A C 1
ATOM 2013 O O . TRP A 1 251 ? 18.266 36.344 -11.719 1 74.75 251 TRP A O 1
ATOM 2023 N N . ASN A 1 252 ? 16.812 35.625 -13.195 1 69.5 252 ASN A N 1
ATOM 2024 C CA . ASN A 1 252 ? 17.438 36.281 -14.344 1 69.5 252 ASN A CA 1
ATOM 2025 C C . ASN A 1 252 ? 16.438 37.094 -15.141 1 69.5 252 ASN A C 1
ATOM 2027 O O . ASN A 1 252 ? 15.375 36.594 -15.516 1 69.5 252 ASN A O 1
ATOM 2031 N N . LYS A 1 253 ? 16.625 38.438 -15.195 1 61.19 253 LYS A N 1
ATOM 2032 C CA . LYS A 1 253 ? 15.75 39.344 -15.898 1 61.19 253 LYS A CA 1
ATOM 2033 C C . LYS A 1 253 ? 15.352 38.812 -17.266 1 61.19 253 LYS A C 1
ATOM 2035 O O . LYS A 1 253 ? 14.289 39.125 -17.781 1 61.19 253 LYS A O 1
ATOM 2040 N N . GLU A 1 254 ? 16.141 38 -17.891 1 59.75 254 GLU A N 1
ATOM 2041 C CA . GLU A 1 254 ? 15.914 37.594 -19.281 1 59.75 254 GLU A CA 1
ATOM 2042 C C . GLU A 1 254 ? 15 36.375 -19.344 1 59.75 254 GLU A C 1
ATOM 2044 O O . GLU A 1 254 ? 14.508 36.031 -20.422 1 59.75 254 GLU A O 1
ATOM 2049 N N . ILE A 1 255 ? 14.75 35.75 -18.25 1 56.09 255 ILE A N 1
ATOM 2050 C CA . ILE A 1 255 ? 14.016 34.5 -18.328 1 56.09 255 ILE A CA 1
ATOM 2051 C C . ILE A 1 255 ? 12.531 34.75 -18.078 1 56.09 255 ILE A C 1
ATOM 2053 O O . ILE A 1 255 ? 12.164 35.406 -17.094 1 56.09 255 ILE A O 1
ATOM 2057 N N . VAL A 1 256 ? 11.742 34.688 -19.172 1 53.38 256 VAL A N 1
ATOM 2058 C CA . VAL A 1 256 ? 10.289 34.719 -19.031 1 53.38 256 VAL A CA 1
ATOM 2059 C C . VAL A 1 256 ? 9.844 33.5 -18.203 1 53.38 256 VAL A C 1
ATOM 2061 O O . VAL A 1 256 ? 10.07 32.375 -18.594 1 53.38 256 VAL A O 1
ATOM 2064 N N . TYR A 1 257 ? 9.57 33.812 -16.906 1 55.41 257 TYR A N 1
ATOM 2065 C CA . TYR A 1 257 ? 9.141 32.719 -16.031 1 55.41 257 TYR A CA 1
ATOM 2066 C C . TYR A 1 257 ? 7.668 32.375 -16.266 1 55.41 257 TYR A C 1
ATOM 2068 O O . TYR A 1 257 ? 6.828 33.281 -16.375 1 55.41 257 TYR A O 1
ATOM 2076 N N . GLU A 1 258 ? 7.52 31.188 -16.797 1 53.72 258 GLU A N 1
ATOM 2077 C CA . GLU A 1 258 ? 6.168 30.719 -17.078 1 53.72 258 GLU A CA 1
ATOM 2078 C C . GLU A 1 258 ? 5.348 30.594 -15.797 1 53.72 258 GLU A C 1
ATOM 2080 O O . GLU A 1 258 ? 5.902 30.406 -14.711 1 53.72 258 GLU A O 1
ATOM 2085 N N . ARG A 1 259 ? 4.105 30.938 -15.93 1 53.09 259 ARG A N 1
ATOM 2086 C CA . ARG A 1 259 ? 3.141 30.828 -14.836 1 53.09 259 ARG A CA 1
ATOM 2087 C C . ARG A 1 259 ? 3.271 29.5 -14.102 1 53.09 259 ARG A C 1
ATOM 2089 O O . ARG A 1 259 ? 3.672 28.5 -14.695 1 53.09 259 ARG A O 1
ATOM 2096 N N . LEU A 1 260 ? 3.1 29.469 -12.781 1 57.22 260 LEU A N 1
ATOM 2097 C CA . LEU A 1 260 ? 3.189 28.422 -11.758 1 57.22 260 LEU A CA 1
ATOM 2098 C C . LEU A 1 260 ? 2.17 27.328 -12.016 1 57.22 260 LEU A C 1
ATOM 2100 O O . LEU A 1 260 ? 0.98 27.5 -11.742 1 57.22 260 LEU A O 1
ATOM 2104 N N . GLY A 1 261 ? 2.115 26.859 -13.32 1 57.25 261 GLY A N 1
ATOM 2105 C CA . GLY A 1 261 ? 1.099 25.844 -13.523 1 57.25 261 GLY A CA 1
ATOM 2106 C C . GLY A 1 261 ? 1.604 24.438 -13.25 1 57.25 261 GLY A C 1
ATOM 2107 O O . GLY A 1 261 ? 2.705 24.078 -13.672 1 57.25 261 GLY A O 1
ATOM 2108 N N . LEU A 1 262 ? 0.943 23.688 -12.18 1 57.5 262 LEU A N 1
ATOM 2109 C CA . LEU A 1 262 ? 1.296 22.328 -11.789 1 57.5 262 LEU A CA 1
ATOM 2110 C C . LEU A 1 262 ? 1.21 21.375 -12.984 1 57.5 262 LEU A C 1
ATOM 2112 O O . LEU A 1 262 ? 1.783 20.281 -12.961 1 57.5 262 LEU A O 1
ATOM 2116 N N . ASP A 1 263 ? 0.518 21.688 -13.969 1 62.62 263 ASP A N 1
ATOM 2117 C CA . ASP A 1 263 ? 0.206 20.719 -15.008 1 62.62 263 ASP A CA 1
ATOM 2118 C C . ASP A 1 263 ? 1.164 20.859 -16.188 1 62.62 263 ASP A C 1
ATOM 2120 O O . ASP A 1 263 ? 1.066 20.109 -17.172 1 62.62 263 ASP A O 1
ATOM 2124 N N . ILE A 1 264 ? 2.207 21.562 -15.883 1 65.81 264 ILE A N 1
ATOM 2125 C CA . ILE A 1 264 ? 2.91 21.891 -17.125 1 65.81 264 ILE A CA 1
ATOM 2126 C C . ILE A 1 264 ? 4.223 21.109 -17.188 1 65.81 264 ILE A C 1
ATOM 2128 O O . ILE A 1 264 ? 4.559 20.531 -18.219 1 65.81 264 ILE A O 1
ATOM 2132 N N . LYS A 1 265 ? 4.879 21 -16.156 1 86.31 265 LYS A N 1
ATOM 2133 C CA . LYS A 1 265 ? 6.195 20.375 -16.172 1 86.31 265 LYS A CA 1
ATOM 2134 C C . LYS A 1 265 ? 6.266 19.25 -15.133 1 86.31 265 LYS A C 1
ATOM 2136 O O . LYS A 1 265 ? 5.543 19.266 -14.141 1 86.31 265 LYS A O 1
ATOM 2141 N N . SER A 1 266 ? 7.004 18.266 -15.469 1 92.31 266 SER A N 1
ATOM 2142 C CA . SER A 1 266 ? 7.223 17.156 -14.539 1 92.31 266 SER A CA 1
ATOM 2143 C C . SER A 1 266 ? 8.703 16.797 -14.461 1 92.31 266 SER A C 1
ATOM 2145 O O . SER A 1 266 ? 9.484 17.156 -15.336 1 92.31 266 SER A O 1
ATOM 2147 N N . ARG A 1 267 ? 9 16.25 -13.383 1 92.38 267 ARG A N 1
ATOM 2148 C CA . ARG A 1 267 ? 10.328 15.695 -13.164 1 92.38 267 ARG A CA 1
ATOM 2149 C C . ARG A 1 267 ? 10.25 14.195 -12.906 1 92.38 267 ARG A C 1
ATOM 2151 O O . ARG A 1 267 ? 9.406 13.734 -12.133 1 92.38 267 ARG A O 1
ATOM 2158 N N . LYS A 1 268 ? 11.125 13.469 -13.609 1 93.25 268 LYS A N 1
ATOM 2159 C CA . LYS A 1 268 ? 11.156 12.023 -13.414 1 93.25 268 LYS A CA 1
ATOM 2160 C C . LYS A 1 268 ? 12.07 11.648 -12.258 1 93.25 268 LYS A C 1
ATOM 2162 O O . LYS A 1 268 ? 13.258 11.992 -12.258 1 93.25 268 LYS A O 1
ATOM 2167 N N . ILE A 1 269 ? 11.562 11.078 -11.227 1 94.44 269 ILE A N 1
ATOM 2168 C CA . ILE A 1 269 ? 12.312 10.578 -10.078 1 94.44 269 ILE A CA 1
ATOM 2169 C C . ILE A 1 269 ? 12.102 9.07 -9.945 1 94.44 269 ILE A C 1
ATOM 2171 O O . ILE A 1 269 ? 10.977 8.602 -9.742 1 94.44 269 ILE A O 1
ATOM 2175 N N . LEU A 1 270 ? 13.156 8.289 -10.047 1 94.19 270 LEU A N 1
ATOM 2176 C CA . LEU A 1 270 ? 13.094 6.832 -9.953 1 94.19 270 LEU A CA 1
ATOM 2177 C C . LEU A 1 270 ? 12 6.277 -10.859 1 94.19 270 LEU A C 1
ATOM 2179 O O . LEU A 1 270 ? 11.227 5.406 -10.453 1 94.19 270 LEU A O 1
ATOM 2183 N N . GLY A 1 271 ? 11.828 6.879 -12.023 1 91 271 GLY A N 1
ATOM 2184 C CA . GLY A 1 271 ? 10.914 6.398 -13.047 1 91 271 GLY A CA 1
ATOM 2185 C C . GLY A 1 271 ? 9.5 6.926 -12.875 1 91 271 GLY A C 1
ATOM 2186 O O . GLY A 1 271 ? 8.602 6.578 -13.648 1 91 271 GLY A O 1
ATOM 2187 N N . VAL A 1 272 ? 9.297 7.773 -11.906 1 93 272 VAL A N 1
ATOM 2188 C CA . VAL A 1 272 ? 7.969 8.328 -11.648 1 93 272 VAL A CA 1
ATOM 2189 C C . VAL A 1 272 ? 7.949 9.812 -12.008 1 93 272 VAL A C 1
ATOM 2191 O O . VAL A 1 272 ? 8.852 10.562 -11.641 1 93 272 VAL A O 1
ATOM 2194 N N . ASP A 1 273 ? 6.898 10.211 -12.758 1 92.75 273 ASP A N 1
ATOM 2195 C CA . ASP A 1 273 ? 6.742 11.625 -13.102 1 92.75 273 ASP A CA 1
ATOM 2196 C C . ASP A 1 273 ? 6.086 12.398 -11.969 1 92.75 273 ASP A C 1
ATOM 2198 O O . ASP A 1 273 ? 4.965 12.086 -11.555 1 92.75 273 ASP A O 1
ATOM 2202 N N . VAL A 1 274 ? 6.812 13.391 -11.469 1 94.81 274 VAL A N 1
ATOM 2203 C CA . VAL A 1 274 ? 6.309 14.234 -10.391 1 94.81 274 VAL A CA 1
ATOM 2204 C C . VAL A 1 274 ? 6.129 15.664 -10.891 1 94.81 274 VAL A C 1
ATOM 2206 O O . VAL A 1 274 ? 6.992 16.188 -11.594 1 94.81 274 VAL A O 1
ATOM 2209 N N . PRO A 1 275 ? 4.992 16.297 -10.562 1 93.69 275 PRO A N 1
ATOM 2210 C CA . PRO A 1 275 ? 4.809 17.703 -10.961 1 93.69 275 PRO A CA 1
ATOM 2211 C C . PRO A 1 275 ? 5.973 18.594 -10.547 1 93.69 275 PRO A C 1
ATOM 2213 O O . PRO A 1 275 ? 6.473 18.484 -9.422 1 93.69 275 PRO A O 1
ATOM 2216 N N . LEU A 1 276 ? 6.363 19.438 -11.469 1 94.12 276 LEU A N 1
ATOM 2217 C CA . LEU A 1 276 ? 7.488 20.344 -11.25 1 94.12 276 LEU A CA 1
ATOM 2218 C C . LEU A 1 276 ? 7.047 21.797 -11.352 1 94.12 276 LEU A C 1
ATOM 2220 O O . LEU A 1 276 ? 6.352 22.188 -12.297 1 94.12 276 LEU A O 1
ATOM 2224 N N . VAL A 1 277 ? 7.395 22.562 -10.375 1 91.12 277 VAL A N 1
ATOM 2225 C CA . VAL A 1 277 ? 7.188 24 -10.375 1 91.12 277 VAL A CA 1
ATOM 2226 C C . VAL A 1 277 ? 8.531 24.719 -10.281 1 91.12 277 VAL A C 1
ATOM 2228 O O . VAL A 1 277 ? 9.312 24.469 -9.359 1 91.12 277 VAL A O 1
ATOM 2231 N N . GLU A 1 278 ? 8.773 25.547 -11.18 1 89.12 278 GLU A N 1
ATOM 2232 C CA . GLU A 1 278 ? 9.992 26.359 -11.172 1 89.12 278 GLU A CA 1
ATOM 2233 C C . GLU A 1 278 ? 9.719 27.75 -10.625 1 89.12 278 GLU A C 1
ATOM 2235 O O . GLU A 1 278 ? 8.867 28.469 -11.156 1 89.12 278 GLU A O 1
ATOM 2240 N N . LEU A 1 279 ? 10.492 28.094 -9.539 1 86.12 279 LEU A N 1
ATOM 2241 C CA . LEU A 1 279 ? 10.242 29.359 -8.852 1 86.12 279 LEU A CA 1
ATOM 2242 C C . LEU A 1 279 ? 11.5 30.219 -8.844 1 86.12 279 LEU A C 1
ATOM 2244 O O . LEU A 1 279 ? 12.477 29.906 -8.148 1 86.12 279 LEU A O 1
ATOM 2248 N N . PRO A 1 280 ? 11.516 31.328 -9.562 1 84.94 280 PRO A N 1
ATOM 2249 C CA . PRO A 1 280 ? 12.633 32.25 -9.453 1 84.94 280 PRO A CA 1
ATOM 2250 C C . PRO A 1 280 ? 12.648 33 -8.125 1 84.94 280 PRO A C 1
ATOM 2252 O O . PRO A 1 280 ? 11.594 33.406 -7.617 1 84.94 280 PRO A O 1
ATOM 2255 N N . ILE A 1 281 ? 13.789 33.062 -7.527 1 82.44 281 ILE A N 1
ATOM 2256 C CA . ILE A 1 281 ? 13.93 33.781 -6.273 1 82.44 281 ILE A CA 1
ATOM 2257 C C . ILE A 1 281 ? 14.125 35.281 -6.559 1 82.44 281 ILE A C 1
ATOM 2259 O O . ILE A 1 281 ? 15.109 35.656 -7.195 1 82.44 281 ILE A O 1
ATOM 2263 N N . PHE A 1 282 ? 13.062 36.094 -6.258 1 73.25 282 PHE A N 1
ATOM 2264 C CA . PHE A 1 282 ? 13.117 37.531 -6.387 1 73.25 282 PHE A CA 1
ATOM 2265 C C . PHE A 1 282 ? 13.219 38.188 -5.02 1 73.25 282 PHE A C 1
ATOM 2267 O O . PHE A 1 282 ? 12.555 37.781 -4.07 1 73.25 282 PHE A O 1
ATOM 2274 N N . PRO A 1 283 ? 14.133 39.219 -5.031 1 70.62 283 PRO A N 1
ATOM 2275 C CA . PRO A 1 283 ? 14.109 39.969 -3.783 1 70.62 283 PRO A CA 1
ATOM 2276 C C . PRO A 1 283 ? 12.727 40.531 -3.463 1 70.62 283 PRO A C 1
ATOM 2278 O O . PRO A 1 283 ? 12 40.969 -4.367 1 70.62 283 PRO A O 1
ATOM 2281 N N . GLY A 1 284 ? 12.203 40.438 -2.258 1 69.75 284 GLY A N 1
ATOM 2282 C CA . GLY A 1 284 ? 10.953 41.031 -1.807 1 69.75 284 GLY A CA 1
ATOM 2283 C C . GLY A 1 284 ? 9.797 40.062 -1.802 1 69.75 284 GLY A C 1
ATOM 2284 O O . GLY A 1 284 ? 8.742 40.344 -1.23 1 69.75 284 GLY A O 1
ATOM 2285 N N . LYS A 1 285 ? 9.969 39 -2.561 1 73.88 285 LYS A N 1
ATOM 2286 C CA . LYS A 1 285 ? 8.883 38.031 -2.57 1 73.88 285 LYS A CA 1
ATOM 2287 C C . LYS A 1 285 ? 9.047 37 -1.446 1 73.88 285 LYS A C 1
ATOM 2289 O O . LYS A 1 285 ? 10.164 36.625 -1.112 1 73.88 285 LYS A O 1
ATOM 2294 N N . ASN A 1 286 ? 7.949 36.688 -0.857 1 87.62 286 ASN A N 1
ATOM 2295 C CA . ASN A 1 286 ? 7.938 35.656 0.178 1 87.62 286 ASN A CA 1
ATOM 2296 C C . ASN A 1 286 ? 7.797 34.281 -0.421 1 87.62 286 ASN A C 1
ATOM 2298 O O . ASN A 1 286 ? 6.684 33.781 -0.611 1 87.62 286 ASN A O 1
ATOM 2302 N N . ILE A 1 287 ? 8.859 33.656 -0.723 1 89.62 287 ILE A N 1
ATOM 2303 C CA . ILE A 1 287 ? 8.922 32.375 -1.406 1 89.62 287 ILE A CA 1
ATOM 2304 C C . ILE A 1 287 ? 8.188 31.312 -0.583 1 89.62 287 ILE A C 1
ATOM 2306 O O . ILE A 1 287 ? 7.559 30.422 -1.14 1 89.62 287 ILE A O 1
ATOM 2310 N N . THR A 1 288 ? 8.211 31.5 0.695 1 93.44 288 THR A N 1
ATOM 2311 C CA . THR A 1 288 ? 7.539 30.578 1.596 1 93.44 288 THR A CA 1
ATOM 2312 C C . THR A 1 288 ? 6.039 30.547 1.315 1 93.44 288 THR A C 1
ATOM 2314 O O . THR A 1 288 ? 5.445 29.469 1.206 1 93.44 288 THR A O 1
ATOM 2317 N N . VAL A 1 289 ? 5.504 31.734 1.111 1 92.19 289 VAL A N 1
ATOM 2318 C CA . VAL A 1 289 ? 4.074 31.844 0.841 1 92.19 289 VAL A CA 1
ATOM 2319 C C . VAL A 1 289 ? 3.758 31.219 -0.515 1 92.19 289 VAL A C 1
ATOM 2321 O O . VAL A 1 289 ? 2.74 30.531 -0.668 1 92.19 289 VAL A O 1
ATOM 2324 N N . ILE A 1 290 ? 4.605 31.375 -1.426 1 90.56 290 ILE A N 1
ATOM 2325 C CA . ILE A 1 290 ? 4.387 30.828 -2.764 1 90.56 290 ILE A CA 1
ATOM 2326 C C . ILE A 1 290 ? 4.395 29.312 -2.713 1 90.56 290 ILE A C 1
ATOM 2328 O O . ILE A 1 290 ? 3.588 28.656 -3.377 1 90.56 290 ILE A O 1
ATOM 2332 N N . ILE A 1 291 ? 5.281 28.734 -1.924 1 93.69 291 ILE A N 1
ATOM 2333 C CA . ILE A 1 291 ? 5.352 27.297 -1.784 1 93.69 291 ILE A CA 1
ATOM 2334 C C . ILE A 1 291 ? 4.066 26.766 -1.148 1 93.69 291 ILE A C 1
ATOM 2336 O O . ILE A 1 291 ? 3.555 25.719 -1.539 1 93.69 291 ILE A O 1
ATOM 2340 N N . GLU A 1 292 ? 3.531 27.5 -0.158 1 94.38 292 GLU A N 1
ATOM 2341 C CA . GLU A 1 292 ? 2.248 27.141 0.438 1 94.38 292 GLU A CA 1
ATOM 2342 C C . GLU A 1 292 ? 1.141 27.109 -0.611 1 94.38 292 GLU A C 1
ATOM 2344 O O . GLU A 1 292 ? 0.315 26.188 -0.628 1 94.38 292 GLU A O 1
ATOM 2349 N N . VAL A 1 293 ? 1.184 28.094 -1.492 1 91.19 293 VAL A N 1
ATOM 2350 C CA . VAL A 1 293 ? 0.177 28.172 -2.545 1 91.19 293 VAL A CA 1
ATOM 2351 C C . VAL A 1 293 ? 0.348 27 -3.51 1 91.19 293 VAL A C 1
ATOM 2353 O O . VAL A 1 293 ? -0.637 26.422 -3.979 1 91.19 293 VAL A O 1
ATOM 2356 N N . VAL A 1 294 ? 1.592 26.641 -3.77 1 91.62 294 VAL A N 1
ATOM 2357 C CA . VAL A 1 294 ? 1.861 25.484 -4.617 1 91.62 294 VAL A CA 1
ATOM 2358 C C . VAL A 1 294 ? 1.216 24.234 -4.016 1 91.62 294 VAL A C 1
ATOM 2360 O O . VAL A 1 294 ? 0.564 23.469 -4.719 1 91.62 294 VAL A O 1
ATOM 2363 N N . ALA A 1 295 ? 1.36 24.047 -2.719 1 94.5 295 ALA A N 1
ATOM 2364 C CA . ALA A 1 295 ? 0.763 22.906 -2.023 1 94.5 295 ALA A CA 1
ATOM 2365 C C . ALA A 1 295 ? -0.76 22.953 -2.104 1 94.5 295 ALA A C 1
ATOM 2367 O O . ALA A 1 295 ? -1.406 21.938 -2.352 1 94.5 295 ALA A O 1
ATOM 2368 N N . LEU A 1 296 ? -1.292 24.188 -1.922 1 90.88 296 LEU A N 1
ATOM 2369 C CA . LEU A 1 296 ? -2.74 24.359 -1.979 1 90.88 296 LEU A CA 1
ATOM 2370 C C . LEU A 1 296 ? -3.268 24.047 -3.377 1 90.88 296 LEU A C 1
ATOM 2372 O O . LEU A 1 296 ? -4.312 23.406 -3.523 1 90.88 296 LEU A O 1
ATOM 2376 N N . ASN A 1 297 ? -2.553 24.453 -4.391 1 87.5 297 ASN A N 1
ATOM 2377 C CA . ASN A 1 297 ? -2.945 24.156 -5.766 1 87.5 297 ASN A CA 1
ATOM 2378 C C . ASN A 1 297 ? -2.91 22.656 -6.059 1 87.5 297 ASN A C 1
ATOM 2380 O O . ASN A 1 297 ? -3.756 22.156 -6.793 1 87.5 297 ASN A O 1
ATOM 2384 N N . PHE A 1 298 ? -1.94 22.047 -5.508 1 91.25 298 PHE A N 1
ATOM 2385 C CA . PHE A 1 298 ? -1.875 20.609 -5.656 1 91.25 298 PHE A CA 1
ATOM 2386 C C . PHE A 1 298 ? -3.107 19.938 -5.051 1 91.25 298 PHE A C 1
ATOM 2388 O O . PHE A 1 298 ? -3.705 19.047 -5.664 1 91.25 298 PHE A O 1
ATOM 2395 N N . LEU A 1 299 ? -3.484 20.375 -3.854 1 89.5 299 LEU A N 1
ATOM 2396 C CA . LEU A 1 299 ? -4.656 19.844 -3.172 1 89.5 299 LEU A CA 1
ATOM 2397 C C . LEU A 1 299 ? -5.922 20.094 -3.982 1 89.5 299 LEU A C 1
ATOM 2399 O O . LEU A 1 299 ? -6.777 19.219 -4.102 1 89.5 299 LEU A O 1
ATOM 2403 N N . LEU A 1 300 ? -6.023 21.25 -4.543 1 84.5 300 LEU A N 1
ATOM 2404 C CA . LEU A 1 300 ? -7.188 21.625 -5.34 1 84.5 300 LEU A CA 1
ATOM 2405 C C . LEU A 1 300 ? -7.32 20.719 -6.562 1 84.5 300 LEU A C 1
ATOM 2407 O O . LEU A 1 300 ? -8.422 20.25 -6.883 1 84.5 300 LEU A O 1
ATOM 2411 N N . LYS A 1 301 ? -6.238 20.484 -7.188 1 83.75 301 LYS A N 1
ATOM 2412 C CA . LYS A 1 301 ? -6.242 19.625 -8.367 1 83.75 301 LYS A CA 1
ATOM 2413 C C . LYS A 1 301 ? -6.637 18.203 -8.016 1 83.75 301 LYS A C 1
ATOM 2415 O O . LYS A 1 301 ? -7.41 17.562 -8.734 1 83.75 301 LYS A O 1
ATOM 2420 N N . ARG A 1 302 ? -6.129 17.734 -6.945 1 81.19 302 ARG A N 1
ATOM 2421 C CA . ARG A 1 302 ? -6.426 16.391 -6.488 1 81.19 302 ARG A CA 1
ATOM 2422 C C . ARG A 1 302 ? -7.898 16.25 -6.117 1 81.19 302 ARG A C 1
ATOM 2424 O O . ARG A 1 302 ? -8.523 15.234 -6.414 1 81.19 302 ARG A O 1
ATOM 2431 N N . TYR A 1 303 ? -8.383 17.203 -5.406 1 74.12 303 TYR A N 1
ATOM 2432 C CA . TYR A 1 303 ? -9.781 17.188 -4.98 1 74.12 303 TYR A CA 1
ATOM 2433 C C . TYR A 1 303 ? -10.719 17.297 -6.172 1 74.12 303 TYR A C 1
ATOM 2435 O O . TYR A 1 303 ? -11.773 16.656 -6.215 1 74.12 303 TYR A O 1
ATOM 2443 N N . SER A 1 304 ? -10.422 18.219 -7.059 1 66.75 304 SER A N 1
ATOM 2444 C CA . SER A 1 304 ? -11.234 18.359 -8.266 1 66.75 304 SER A CA 1
ATOM 2445 C C . SER A 1 304 ? -11.297 17.031 -9.039 1 66.75 304 SER A C 1
ATOM 2447 O O . SER A 1 304 ? -12.352 16.656 -9.555 1 66.75 304 SER A O 1
ATOM 2449 N N . ASN A 1 305 ? -10.188 16.469 -9.031 1 60.31 305 ASN A N 1
ATOM 2450 C CA . ASN A 1 305 ? -10.141 15.156 -9.68 1 60.31 305 ASN A CA 1
ATOM 2451 C C . ASN A 1 305 ? -10.961 14.125 -8.922 1 60.31 305 ASN A C 1
ATOM 2453 O O . ASN A 1 305 ? -11.617 13.273 -9.523 1 60.31 305 ASN A O 1
ATOM 2457 N N . TYR A 1 306 ? -10.875 14.344 -7.66 1 55.12 306 TYR A N 1
ATOM 2458 C CA . TYR A 1 306 ? -11.648 13.453 -6.801 1 55.12 306 TYR A CA 1
ATOM 2459 C C . TYR A 1 306 ? -13.148 13.688 -6.977 1 55.12 306 TYR A C 1
ATOM 2461 O O . TYR A 1 306 ? -13.922 12.727 -7.082 1 55.12 306 TYR A O 1
ATOM 2469 N N . VAL A 1 307 ? -13.523 14.938 -6.906 1 53.5 307 VAL A N 1
ATOM 2470 C CA . VAL A 1 307 ? -14.922 15.305 -7.086 1 53.5 307 VAL A CA 1
ATOM 2471 C C . VAL A 1 307 ? -15.398 14.875 -8.469 1 53.5 307 VAL A C 1
ATOM 2473 O O . VAL A 1 307 ? -16.5 14.336 -8.617 1 53.5 307 VAL A O 1
ATOM 2476 N N . ALA A 1 308 ? -14.492 15.094 -9.375 1 48.66 308 ALA A N 1
ATOM 2477 C CA . ALA A 1 308 ? -14.828 14.672 -10.734 1 48.66 308 ALA A CA 1
ATOM 2478 C C . ALA A 1 308 ? -14.961 13.156 -10.82 1 48.66 308 ALA A C 1
ATOM 2480 O O . ALA A 1 308 ? -15.891 12.641 -11.445 1 48.66 308 ALA A O 1
ATOM 2481 N N . ALA A 1 309 ? -14.117 12.516 -10.102 1 48.38 309 ALA A N 1
ATOM 2482 C CA . ALA A 1 309 ? -14.164 11.055 -10.086 1 48.38 309 ALA A CA 1
ATOM 2483 C C . ALA A 1 309 ? -15.398 10.555 -9.344 1 48.38 309 ALA A C 1
ATOM 2485 O O . ALA A 1 309 ? -16.062 9.625 -9.797 1 48.38 309 ALA A O 1
ATOM 2486 N N . GLU A 1 310 ? -15.719 11.172 -8.211 1 52.91 310 GLU A N 1
ATOM 2487 C CA . GLU A 1 310 ? -16.891 10.82 -7.418 1 52.91 310 GLU A CA 1
ATOM 2488 C C . GLU A 1 310 ? -18.188 11.203 -8.141 1 52.91 310 GLU A C 1
ATOM 2490 O O . GLU A 1 310 ? -19.156 10.453 -8.125 1 52.91 310 GLU A O 1
ATOM 2495 N N . ALA A 1 311 ? -18.156 12.398 -8.648 1 48.69 311 ALA A N 1
ATOM 2496 C CA . ALA A 1 311 ? -19.312 12.82 -9.438 1 48.69 311 ALA A CA 1
ATOM 2497 C C . ALA A 1 311 ? -19.578 11.852 -10.586 1 48.69 311 ALA A C 1
ATOM 2499 O O . ALA A 1 311 ? -20.734 11.523 -10.875 1 48.69 311 ALA A O 1
ATOM 2500 N N . LEU A 1 312 ? -18.578 11.414 -11.109 1 42.38 312 LEU A N 1
ATOM 2501 C CA . LEU A 1 312 ? -18.703 10.438 -12.188 1 42.38 312 LEU A CA 1
ATOM 2502 C C . LEU A 1 312 ? -19.25 9.117 -11.656 1 42.38 312 LEU A C 1
ATOM 2504 O O . LEU A 1 312 ? -20.141 8.516 -12.266 1 42.38 312 LEU A O 1
ATOM 2508 N N . THR A 1 313 ? -18.703 8.734 -10.562 1 47.56 313 THR A N 1
ATOM 2509 C CA . THR A 1 313 ? -19.203 7.5 -9.953 1 47.56 313 THR A CA 1
ATOM 2510 C C . THR A 1 313 ? -20.656 7.641 -9.547 1 47.56 313 THR A C 1
ATOM 2512 O O . THR A 1 313 ? -21.453 6.719 -9.742 1 47.56 313 THR A O 1
ATOM 2515 N N . ASP A 1 314 ? -21.062 8.711 -8.898 1 50.41 314 ASP A N 1
ATOM 2516 C CA . ASP A 1 314 ? -22.438 8.992 -8.516 1 50.41 314 ASP A CA 1
ATOM 2517 C C . ASP A 1 314 ? -23.344 9.07 -9.734 1 50.41 314 ASP A C 1
ATOM 2519 O O . ASP A 1 314 ? -24.469 8.555 -9.719 1 50.41 314 ASP A O 1
ATOM 2523 N N . ARG A 1 315 ? -22.875 9.719 -10.68 1 45.31 315 ARG A N 1
ATOM 2524 C CA . ARG A 1 315 ? -23.641 9.766 -11.922 1 45.31 315 ARG A CA 1
ATOM 2525 C C . ARG A 1 315 ? -23.844 8.367 -12.492 1 45.31 315 ARG A C 1
ATOM 2527 O O . ARG A 1 315 ? -24.922 8.031 -12.984 1 45.31 315 ARG A O 1
ATOM 2534 N N . ILE A 1 316 ? -22.812 7.719 -12.32 1 43.66 316 ILE A N 1
ATOM 2535 C CA . ILE A 1 316 ? -22.906 6.344 -12.797 1 43.66 316 ILE A CA 1
ATOM 2536 C C . ILE A 1 316 ? -23.875 5.555 -11.938 1 43.66 316 ILE A C 1
ATOM 2538 O O . ILE A 1 316 ? -24.734 4.824 -12.453 1 43.66 316 ILE A O 1
ATOM 2542 N N . ASN A 1 317 ? -23.75 5.75 -10.641 1 47.59 317 ASN A N 1
ATOM 2543 C CA . ASN A 1 317 ? -24.672 5.066 -9.727 1 47.59 317 ASN A CA 1
ATOM 2544 C C . ASN A 1 317 ? -26.094 5.578 -9.883 1 47.59 317 ASN A C 1
ATOM 2546 O O . ASN A 1 317 ? -27.047 4.801 -9.805 1 47.59 317 ASN A O 1
ATOM 2550 N N . ASP A 1 318 ? -26.25 6.852 -9.922 1 49.25 318 ASP A N 1
ATOM 2551 C CA . ASP A 1 318 ? -27.562 7.43 -10.172 1 49.25 318 ASP A CA 1
ATOM 2552 C C . ASP A 1 318 ? -28.172 6.867 -11.453 1 49.25 318 ASP A C 1
ATOM 2554 O O . ASP A 1 318 ? -29.375 6.586 -11.508 1 49.25 318 ASP A O 1
ATOM 2558 N N . VAL A 1 319 ? -27.344 6.723 -12.383 1 43.69 319 VAL A N 1
ATOM 2559 C CA . VAL A 1 319 ? -27.797 6.156 -13.648 1 43.69 319 VAL A CA 1
ATOM 2560 C C . VAL A 1 319 ? -28.188 4.691 -13.453 1 43.69 319 VAL A C 1
ATOM 2562 O O . VAL A 1 319 ? -29.219 4.246 -13.93 1 43.69 319 VAL A O 1
ATOM 2565 N N . ILE A 1 320 ? -27.375 4.051 -12.703 1 44.94 320 ILE A N 1
ATOM 2566 C CA . ILE A 1 320 ? -27.656 2.643 -12.453 1 44.94 320 ILE A CA 1
ATOM 2567 C C . ILE A 1 320 ? -28.891 2.518 -11.562 1 44.94 320 ILE A C 1
ATOM 2569 O O . ILE A 1 320 ? -29.75 1.672 -11.805 1 44.94 320 ILE A O 1
ATOM 2573 N N . ASN A 1 321 ? -28.938 3.271 -10.516 1 46.84 321 ASN A N 1
ATOM 2574 C CA . ASN A 1 321 ? -30.078 3.23 -9.602 1 46.84 321 ASN A CA 1
ATOM 2575 C C . ASN A 1 321 ? -31.344 3.744 -10.273 1 46.84 321 ASN A C 1
ATOM 2577 O O . ASN A 1 321 ? -32.438 3.27 -9.977 1 46.84 321 ASN A O 1
ATOM 2581 N N . ARG A 1 322 ? -31.281 4.73 -11.016 1 47.56 322 ARG A N 1
ATOM 2582 C CA . ARG A 1 322 ? -32.438 5.129 -11.789 1 47.56 322 ARG A CA 1
ATOM 2583 C C . ARG A 1 322 ? -32.906 4.008 -12.727 1 47.56 322 ARG A C 1
ATOM 2585 O O . ARG A 1 322 ? -34.094 3.807 -12.938 1 47.56 322 ARG A O 1
ATOM 2592 N N . GLU A 1 323 ? -31.859 3.324 -13.18 1 41.5 323 GLU A N 1
ATOM 2593 C CA . GLU A 1 323 ? -32.219 2.211 -14.047 1 41.5 323 GLU A CA 1
ATOM 2594 C C . GLU A 1 323 ? -32.812 1.054 -13.242 1 41.5 323 GLU A C 1
ATOM 2596 O O . GLU A 1 323 ? -33.688 0.316 -13.742 1 41.5 323 GLU A O 1
ATOM 2601 N N . LYS A 1 324 ? -32.344 0.893 -12.07 1 48.22 324 LYS A N 1
ATOM 2602 C CA . LYS A 1 324 ? -32.938 -0.131 -11.227 1 48.22 324 LYS A CA 1
ATOM 2603 C C . LYS A 1 324 ? -34.312 0.326 -10.695 1 48.22 324 LYS A C 1
ATOM 2605 O O . LYS A 1 324 ? -35.219 -0.485 -10.531 1 48.22 324 LYS A O 1
ATOM 2610 N N . GLY A 1 325 ? -34.375 1.557 -10.188 1 44.5 325 GLY A N 1
ATOM 2611 C CA . GLY A 1 325 ? -35.688 2.059 -9.773 1 44.5 325 GLY A CA 1
ATOM 2612 C C . GLY A 1 325 ? -36.719 1.989 -10.875 1 44.5 325 GLY A C 1
ATOM 2613 O O . GLY A 1 325 ? -37.906 1.854 -10.602 1 44.5 325 GLY A O 1
ATOM 2614 N N . GLU A 1 326 ? -36.375 2.258 -12.039 1 45.38 326 GLU A N 1
ATOM 2615 C CA . GLU A 1 326 ? -37.344 2.119 -13.117 1 45.38 326 GLU A CA 1
ATOM 2616 C C . GLU A 1 326 ? -37.719 0.656 -13.336 1 45.38 326 GLU A C 1
ATOM 2618 O O . GLU A 1 326 ? -38.844 0.354 -13.781 1 45.38 326 GLU A O 1
ATOM 2623 N N . GLU A 1 327 ? -36.844 -0.256 -13.016 1 43.5 327 GLU A N 1
ATOM 2624 C CA . GLU A 1 327 ? -37.25 -1.647 -13.164 1 43.5 327 GLU A CA 1
ATOM 2625 C C . GLU A 1 327 ? -38.188 -2.07 -12.039 1 43.5 327 GLU A C 1
ATOM 2627 O O . GLU A 1 327 ? -39.094 -2.885 -12.25 1 43.5 327 GLU A O 1
ATOM 2632 N N . ASP A 1 328 ? -38.031 -1.548 -10.781 1 44.03 328 ASP A N 1
ATOM 2633 C CA . ASP A 1 328 ? -38.969 -1.96 -9.742 1 44.03 328 ASP A CA 1
ATOM 2634 C C . ASP A 1 328 ? -40.312 -1.267 -9.922 1 44.03 328 ASP A C 1
ATOM 2636 O O . ASP A 1 328 ? -41.281 -1.611 -9.242 1 44.03 328 ASP A O 1
ATOM 2640 N N . SER A 1 329 ? -40.438 -0.122 -10.547 1 40.5 329 SER A N 1
ATOM 2641 C CA . SER A 1 329 ? -41.75 0.456 -10.711 1 40.5 329 SER A CA 1
ATOM 2642 C C . SER A 1 329 ? -42.594 -0.328 -11.734 1 40.5 329 SER A C 1
ATOM 2644 O O . SER A 1 329 ? -43.781 -0.049 -11.93 1 40.5 329 SER A O 1
ATOM 2646 N N . TYR A 1 330 ? -42.031 -1.146 -12.594 1 37.59 330 TYR A N 1
ATOM 2647 C CA . TYR A 1 330 ? -42.875 -1.895 -13.5 1 37.59 330 TYR A CA 1
ATOM 2648 C C . TYR A 1 330 ? -43.344 -3.205 -12.859 1 37.59 330 TYR A C 1
ATOM 2650 O O . TYR A 1 330 ? -44.156 -3.936 -13.438 1 37.59 330 TYR A O 1
ATOM 2658 N N . GLU A 1 331 ? -42.688 -3.652 -11.695 1 30.98 331 GLU A N 1
ATOM 2659 C CA . GLU A 1 331 ? -43.469 -4.773 -11.172 1 30.98 331 GLU A CA 1
ATOM 2660 C C . GLU A 1 331 ? -44.469 -4.305 -10.117 1 30.98 331 GLU A C 1
ATOM 2662 O O . GLU A 1 331 ? -44.188 -3.412 -9.32 1 30.98 331 GLU A O 1
ATOM 2667 N N . MET B 1 1 ? -21.156 2.877 21.359 1 44.25 1 MET B N 1
ATOM 2668 C CA . MET B 1 1 ? -21.359 2.404 20 1 44.25 1 MET B CA 1
ATOM 2669 C C . MET B 1 1 ? -20.484 1.188 19.703 1 44.25 1 MET B C 1
ATOM 2671 O O . MET B 1 1 ? -19.312 1.143 20.125 1 44.25 1 MET B O 1
ATOM 2675 N N . ASN B 1 2 ? -21.125 0.055 19.5 1 51.25 2 ASN B N 1
ATOM 2676 C CA . ASN B 1 2 ? -20.422 -1.191 19.219 1 51.25 2 ASN B CA 1
ATOM 2677 C C . ASN B 1 2 ? -19.625 -1.101 17.906 1 51.25 2 ASN B C 1
ATOM 2679 O O . ASN B 1 2 ? -20.219 -1.016 16.828 1 51.25 2 ASN B O 1
ATOM 2683 N N . LEU B 1 3 ? -18.5 -0.72 17.938 1 54.62 3 LEU B N 1
ATOM 2684 C CA . LEU B 1 3 ? -17.625 -0.587 16.781 1 54.62 3 LEU B CA 1
ATOM 2685 C C . LEU B 1 3 ? -17.203 -1.956 16.266 1 54.62 3 LEU B C 1
ATOM 2687 O O . LEU B 1 3 ? -16.547 -2.055 15.219 1 54.62 3 LEU B O 1
ATOM 2691 N N . ASP B 1 4 ? -17.688 -3.078 16.953 1 57.47 4 ASP B N 1
ATOM 2692 C CA . ASP B 1 4 ? -17.266 -4.422 16.562 1 57.47 4 ASP B CA 1
ATOM 2693 C C . ASP B 1 4 ? -18.203 -5.008 15.516 1 57.47 4 ASP B C 1
ATOM 2695 O O . ASP B 1 4 ? -19.031 -5.879 15.828 1 57.47 4 ASP B O 1
ATOM 2699 N N . GLN B 1 5 ? -18.672 -4.234 14.57 1 62.31 5 GLN B N 1
ATOM 2700 C CA . GLN B 1 5 ? -19.562 -4.773 13.547 1 62.31 5 GLN B CA 1
ATOM 2701 C C . GLN B 1 5 ? -18.766 -5.41 12.414 1 62.31 5 GLN B C 1
ATOM 2703 O O . GLN B 1 5 ? -17.625 -5.027 12.156 1 62.31 5 GLN B O 1
ATOM 2708 N N . LYS B 1 6 ? -19.406 -6.578 12.016 1 67.06 6 LYS B N 1
ATOM 2709 C CA . LYS B 1 6 ? -18.859 -7.246 10.836 1 67.06 6 LYS B CA 1
ATOM 2710 C C . LYS B 1 6 ? -18.938 -6.34 9.609 1 67.06 6 LYS B C 1
ATOM 2712 O O . LYS B 1 6 ? -19.969 -5.734 9.344 1 67.06 6 LYS B O 1
ATOM 2717 N N . GLY B 1 7 ? -17.891 -5.754 9.086 1 77.81 7 GLY B N 1
AT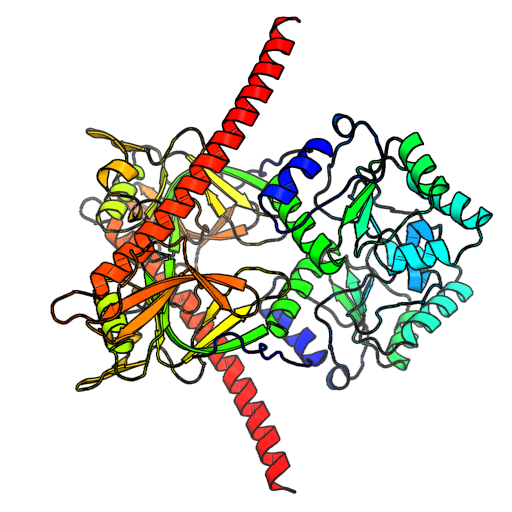OM 2718 C CA . GLY B 1 7 ? -17.797 -4.891 7.922 1 77.81 7 GLY B CA 1
ATOM 2719 C C . GLY B 1 7 ? -18.609 -5.395 6.742 1 77.81 7 GLY B C 1
ATOM 2720 O O . GLY B 1 7 ? -19.016 -6.562 6.711 1 77.81 7 GLY B O 1
ATOM 2721 N N . LEU B 1 8 ? -19.172 -4.465 5.945 1 83.31 8 LEU B N 1
ATOM 2722 C CA . LEU B 1 8 ? -19.859 -4.77 4.695 1 83.31 8 LEU B CA 1
ATOM 2723 C C . LEU B 1 8 ? -18.875 -4.82 3.533 1 83.31 8 LEU B C 1
ATOM 2725 O O . LEU B 1 8 ? -17.812 -4.211 3.594 1 83.31 8 LEU B O 1
ATOM 2729 N N . LYS B 1 9 ? -19.156 -5.688 2.607 1 83.31 9 LYS B N 1
ATOM 2730 C CA . LYS B 1 9 ? -18.328 -5.754 1.409 1 83.31 9 LYS B CA 1
ATOM 2731 C C . LYS B 1 9 ? -19.172 -6.023 0.168 1 83.31 9 LYS B C 1
ATOM 2733 O O . LYS B 1 9 ? -20.203 -6.688 0.249 1 83.31 9 LYS B O 1
ATOM 2738 N N . LYS B 1 10 ? -18.766 -5.371 -0.922 1 85 10 LYS B N 1
ATOM 2739 C CA . LYS B 1 10 ? -19.391 -5.727 -2.193 1 85 10 LYS B CA 1
ATOM 2740 C C . LYS B 1 10 ? -19.266 -7.227 -2.461 1 85 10 LYS B C 1
ATOM 2742 O O . LYS B 1 10 ? -18.219 -7.824 -2.223 1 85 10 LYS B O 1
ATOM 2747 N N . ARG B 1 11 ? -20.266 -7.781 -2.91 1 87.12 11 ARG B N 1
ATOM 2748 C CA . ARG B 1 11 ? -20.281 -9.227 -3.121 1 87.12 11 ARG B CA 1
ATOM 2749 C C . ARG B 1 11 ? -19.594 -9.602 -4.426 1 87.12 11 ARG B C 1
ATOM 2751 O O . ARG B 1 11 ? -18.922 -10.633 -4.504 1 87.12 11 ARG B O 1
ATOM 2758 N N . SER B 1 12 ? -19.844 -8.758 -5.457 1 93.69 12 SER B N 1
ATOM 2759 C CA . SER B 1 12 ? -19.25 -9.062 -6.754 1 93.69 12 SER B CA 1
ATOM 2760 C C . SER B 1 12 ? -19.25 -7.832 -7.656 1 93.69 12 SER B C 1
ATOM 2762 O O . SER B 1 12 ? -19.891 -6.828 -7.352 1 93.69 12 SER B O 1
ATOM 2764 N N . ILE B 1 13 ? -18.469 -7.859 -8.68 1 94.94 13 ILE B N 1
ATOM 2765 C CA . ILE B 1 13 ? -18.484 -6.875 -9.75 1 94.94 13 ILE B CA 1
ATOM 2766 C C . ILE B 1 13 ? -18.484 -7.586 -11.102 1 94.94 13 ILE B C 1
ATOM 2768 O O . ILE B 1 13 ? -18.016 -8.727 -11.211 1 94.94 13 ILE B O 1
ATOM 2772 N N . THR B 1 14 ? -19.016 -6.945 -12.07 1 96.62 14 THR B N 1
ATOM 2773 C CA . THR B 1 14 ? -19 -7.551 -13.391 1 96.62 14 THR B CA 1
ATOM 2774 C C . THR B 1 14 ? -17.625 -7.441 -14.031 1 96.62 14 THR B C 1
ATOM 2776 O O . THR B 1 14 ? -16.859 -6.516 -13.727 1 96.62 14 THR B O 1
ATOM 2779 N N . VAL B 1 15 ? -17.344 -8.367 -14.906 1 97.94 15 VAL B N 1
ATOM 2780 C CA . VAL B 1 15 ? -16.078 -8.312 -15.641 1 97.94 15 VAL B CA 1
ATOM 2781 C C . VAL B 1 15 ? -16.062 -7.082 -16.547 1 97.94 15 VAL B C 1
ATOM 2783 O O . VAL B 1 15 ? -15.008 -6.461 -16.734 1 97.94 15 VAL B O 1
ATOM 2786 N N . ALA B 1 16 ? -17.219 -6.691 -17.016 1 96.75 16 ALA B N 1
ATOM 2787 C CA . ALA B 1 16 ? -17.344 -5.48 -17.828 1 96.75 16 ALA B CA 1
ATOM 2788 C C . ALA B 1 16 ? -16.906 -4.246 -17.047 1 96.75 16 ALA B C 1
ATOM 2790 O O . ALA B 1 16 ? -16.141 -3.422 -17.547 1 96.75 16 ALA B O 1
ATOM 2791 N N . TYR B 1 17 ? -17.375 -4.156 -15.867 1 95.25 17 TYR B N 1
ATOM 2792 C CA . TYR B 1 17 ? -17.016 -3.041 -15 1 95.25 17 TYR B CA 1
ATOM 2793 C C . TYR B 1 17 ? -15.508 -3.039 -14.734 1 95.25 17 TYR B C 1
ATOM 2795 O O . TYR B 1 17 ? -14.859 -1.993 -14.805 1 95.25 17 TYR B O 1
ATOM 2803 N N . PHE B 1 18 ? -15.039 -4.242 -14.422 1 97.06 18 PHE B N 1
ATOM 2804 C CA . PHE B 1 18 ? -13.609 -4.414 -14.164 1 97.06 18 PHE B CA 1
ATOM 2805 C C . PHE B 1 18 ? -12.789 -3.918 -15.344 1 97.06 18 PHE B C 1
ATOM 2807 O O . PHE B 1 18 ? -11.906 -3.068 -15.18 1 97.06 18 PHE B O 1
ATOM 2814 N N . PHE B 1 19 ? -13.109 -4.328 -16.484 1 96.38 19 PHE B N 1
ATOM 2815 C CA . PHE B 1 19 ? -12.375 -3.988 -17.688 1 96.38 19 PHE B CA 1
ATOM 2816 C C . PHE B 1 19 ? -12.453 -2.492 -17.969 1 96.38 19 PHE B C 1
ATOM 2818 O O . PHE B 1 19 ? -11.445 -1.856 -18.281 1 96.38 19 PHE B O 1
ATOM 2825 N N . ASN B 1 20 ? -13.555 -1.872 -17.812 1 93.88 20 ASN B N 1
ATOM 2826 C CA . ASN B 1 20 ? -13.797 -0.486 -18.203 1 93.88 20 ASN B CA 1
ATOM 2827 C C . ASN B 1 20 ? -13.211 0.49 -17.188 1 93.88 20 ASN B C 1
ATOM 2829 O O . ASN B 1 20 ? -12.945 1.648 -17.516 1 93.88 20 ASN B O 1
ATOM 2833 N N . THR B 1 21 ? -12.945 0.054 -15.961 1 93.25 21 THR B N 1
ATOM 2834 C CA . THR B 1 21 ? -12.609 0.987 -14.891 1 93.25 21 THR B CA 1
ATOM 2835 C C . THR B 1 21 ? -11.125 0.897 -14.547 1 93.25 21 THR B C 1
ATOM 2837 O O . THR B 1 21 ? -10.508 1.897 -14.18 1 93.25 21 THR B O 1
ATOM 2840 N N . ILE B 1 22 ? -10.547 -0.23 -14.656 1 92.81 22 ILE B N 1
ATOM 2841 C CA . ILE B 1 22 ? -9.203 -0.454 -14.133 1 92.81 22 ILE B CA 1
ATOM 2842 C C . ILE B 1 22 ? -8.203 0.435 -14.867 1 92.81 22 ILE B C 1
ATOM 2844 O O . ILE B 1 22 ? -7.27 0.967 -14.266 1 92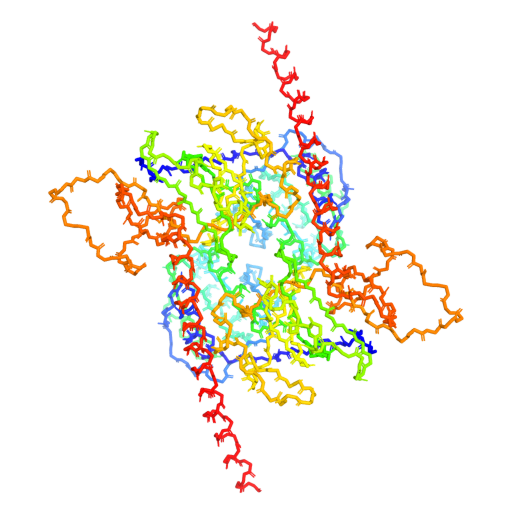.81 22 ILE B O 1
ATOM 2848 N N . GLY B 1 23 ? -8.367 0.604 -16.109 1 89.06 23 GLY B N 1
ATOM 2849 C CA . GLY B 1 23 ? -7.441 1.389 -16.906 1 89.06 23 GLY B CA 1
ATOM 2850 C C . GLY B 1 23 ? -7.559 2.881 -16.656 1 89.06 23 GLY B C 1
ATOM 2851 O O . GLY B 1 23 ? -6.695 3.654 -17.078 1 89.06 23 GLY B O 1
ATOM 2852 N N . LYS B 1 24 ? -8.57 3.354 -16.047 1 83.38 24 LYS B N 1
ATOM 2853 C CA . LYS B 1 24 ? -8.797 4.773 -15.781 1 83.38 24 LYS B CA 1
ATOM 2854 C C . LYS B 1 24 ? -7.926 5.262 -14.633 1 83.38 24 LYS B C 1
ATOM 2856 O O . LYS B 1 24 ? -7.449 6.398 -14.641 1 83.38 24 LYS B O 1
ATOM 2861 N N . LYS B 1 25 ? -7.648 4.418 -13.727 1 77.88 25 LYS B N 1
ATOM 2862 C CA . LYS B 1 25 ? -6.988 4.852 -12.5 1 77.88 25 LYS B CA 1
ATOM 2863 C C . LYS B 1 25 ? -5.598 4.234 -12.375 1 77.88 25 LYS B C 1
ATOM 2865 O O . LYS B 1 25 ? -4.816 4.617 -11.5 1 77.88 25 LYS B O 1
ATOM 2870 N N . ASN B 1 26 ? -5.367 3.295 -13.219 1 85.38 26 ASN B N 1
ATOM 2871 C CA . ASN B 1 26 ? -4.109 2.564 -13.109 1 85.38 26 ASN B CA 1
ATOM 2872 C C . ASN B 1 26 ? -3.361 2.533 -14.438 1 85.38 26 ASN B C 1
ATOM 2874 O O . ASN B 1 26 ? -3.973 2.656 -15.5 1 85.38 26 ASN B O 1
ATOM 2878 N N . ASP B 1 27 ? -2.107 2.436 -14.328 1 85.5 27 ASP B N 1
ATOM 2879 C CA . ASP B 1 27 ? -1.264 2.404 -15.523 1 85.5 27 ASP B CA 1
ATOM 2880 C C . ASP B 1 27 ? -1.222 1.002 -16.125 1 85.5 27 ASP B C 1
ATOM 2882 O O . ASP B 1 27 ? -0.169 0.361 -16.141 1 85.5 27 ASP B O 1
ATOM 2886 N N . ILE B 1 28 ? -2.344 0.541 -16.594 1 93.56 28 ILE B N 1
ATOM 2887 C CA . ILE B 1 28 ? -2.441 -0.751 -17.266 1 93.56 28 ILE B CA 1
ATOM 2888 C C . ILE B 1 28 ? -3.486 -0.678 -18.375 1 93.56 28 ILE B C 1
ATOM 2890 O O . ILE B 1 28 ? -4.531 -0.042 -18.219 1 93.56 28 ILE B O 1
ATOM 2894 N N . LYS B 1 29 ? -3.195 -1.239 -19.453 1 95.31 29 LYS B N 1
ATOM 2895 C CA . LYS B 1 29 ? -4.105 -1.303 -20.594 1 95.31 29 LYS B CA 1
ATOM 2896 C C . LYS B 1 29 ? -4.379 -2.748 -21 1 95.31 29 LYS B C 1
ATOM 2898 O O . LYS B 1 29 ? -3.449 -3.512 -21.266 1 95.31 29 LYS B O 1
ATOM 2903 N N . PHE B 1 30 ? -5.641 -3.057 -21 1 97 30 PHE B N 1
ATOM 2904 C CA . PHE B 1 30 ? -6.062 -4.379 -21.438 1 97 30 PHE B CA 1
ATOM 2905 C C . PHE B 1 30 ? -6.656 -4.312 -22.844 1 97 30 PHE B C 1
ATOM 2907 O O . PHE B 1 30 ? -7.336 -3.344 -23.188 1 97 30 PHE B O 1
ATOM 2914 N N . ARG B 1 31 ? -6.398 -5.289 -23.625 1 97.62 31 ARG B N 1
ATOM 2915 C CA . ARG B 1 31 ? -7.035 -5.469 -24.922 1 97.62 31 ARG B CA 1
ATOM 2916 C C . ARG B 1 31 ? -7.828 -6.773 -24.969 1 97.62 31 ARG B C 1
ATOM 2918 O O . ARG B 1 31 ? -7.352 -7.812 -24.5 1 97.62 31 ARG B O 1
ATOM 2925 N N . ARG B 1 32 ? -8.984 -6.703 -25.531 1 97.62 32 ARG B N 1
ATOM 2926 C CA . ARG B 1 32 ? -9.812 -7.891 -25.688 1 97.62 32 ARG B CA 1
ATOM 2927 C C . ARG B 1 32 ? -9.273 -8.789 -26.797 1 97.62 32 ARG B C 1
ATOM 2929 O O . ARG B 1 32 ? -8.93 -8.312 -27.875 1 97.62 32 ARG B O 1
ATOM 2936 N N . LEU B 1 33 ? -9.219 -10.078 -26.5 1 97.75 33 LEU B N 1
ATOM 2937 C CA . LEU B 1 33 ? -8.789 -11.016 -27.531 1 97.75 33 LEU B CA 1
ATOM 2938 C C . LEU B 1 33 ? -9.977 -11.781 -28.094 1 97.75 33 LEU B C 1
ATOM 2940 O O . LEU B 1 33 ? -9.859 -12.414 -29.156 1 97.75 33 LEU B O 1
ATOM 2944 N N . ASN B 1 34 ? -11.062 -11.781 -27.375 1 97.31 34 ASN B N 1
ATOM 2945 C CA . ASN B 1 34 ? -12.281 -12.414 -27.859 1 97.31 34 ASN B CA 1
ATOM 2946 C C . ASN B 1 34 ? -13.516 -11.594 -27.516 1 97.31 34 ASN B C 1
ATOM 2948 O O . ASN B 1 34 ? -13.414 -10.578 -26.828 1 97.31 34 ASN B O 1
ATOM 2952 N N . GLU B 1 35 ? -14.625 -11.938 -28.078 1 95.38 35 GLU B N 1
ATOM 2953 C CA . GLU B 1 35 ? -15.875 -11.227 -27.859 1 95.38 35 GLU B CA 1
ATOM 2954 C C . GLU B 1 35 ? -16.875 -12.086 -27.094 1 95.38 35 GLU B C 1
ATOM 2956 O O . GLU B 1 35 ? -17.391 -13.078 -27.625 1 95.38 35 GLU B O 1
ATOM 2961 N N . VAL B 1 36 ? -17.062 -11.75 -25.922 1 96.5 36 VAL B N 1
ATOM 2962 C CA . VAL B 1 36 ? -18.047 -12.414 -25.062 1 96.5 36 VAL B CA 1
ATOM 2963 C C . VAL B 1 36 ? -18.812 -11.367 -24.25 1 96.5 36 VAL B C 1
ATOM 2965 O O . VAL B 1 36 ? -18.438 -10.188 -24.234 1 96.5 36 VAL B O 1
ATOM 2968 N N . ASP B 1 37 ? -19.922 -11.766 -23.688 1 95.56 37 ASP B N 1
ATOM 2969 C CA . ASP B 1 37 ? -20.703 -10.852 -22.875 1 95.56 37 ASP B CA 1
ATOM 2970 C C . ASP B 1 37 ? -20.094 -10.695 -21.484 1 95.56 37 ASP B C 1
ATOM 2972 O O . ASP B 1 37 ? -20.391 -11.477 -20.578 1 95.56 37 ASP B O 1
ATOM 2976 N N . GLU B 1 38 ? -19.422 -9.727 -21.297 1 95.38 38 GLU B N 1
ATOM 2977 C CA . GLU B 1 38 ? -18.688 -9.469 -20.062 1 95.38 38 GLU B CA 1
ATOM 2978 C C . GLU B 1 38 ? -19.625 -9.039 -18.938 1 95.38 38 GLU B C 1
ATOM 2980 O O . GLU B 1 38 ? -19.25 -9.055 -17.766 1 95.38 38 GLU B O 1
ATOM 2985 N N . GLN B 1 39 ? -20.812 -8.656 -19.25 1 94.56 39 GLN B N 1
ATOM 2986 C CA . GLN B 1 39 ? -21.781 -8.242 -18.25 1 94.56 39 GLN B CA 1
ATOM 2987 C C . GLN B 1 39 ? -22.328 -9.438 -17.484 1 94.56 39 GLN B C 1
ATOM 2989 O O . GLN B 1 39 ? -22.766 -9.305 -16.344 1 94.56 39 GLN B O 1
ATOM 2994 N N . LYS B 1 40 ? -22.25 -10.531 -18.156 1 93.12 40 LYS B N 1
ATOM 2995 C CA . LYS B 1 40 ? -22.828 -11.734 -17.562 1 93.12 40 LYS B CA 1
ATOM 2996 C C . LYS B 1 40 ? -21.828 -12.438 -16.656 1 93.12 40 LYS B C 1
ATOM 2998 O O . LYS B 1 40 ? -22.188 -13.32 -15.875 1 93.12 40 LYS B O 1
ATOM 3003 N N . ARG B 1 41 ? -20.625 -12.062 -16.75 1 94.62 41 ARG B N 1
ATOM 3004 C CA . ARG B 1 41 ? -19.578 -12.656 -15.922 1 94.62 41 ARG B CA 1
ATOM 3005 C C . ARG B 1 41 ? -19.234 -11.75 -14.742 1 94.62 41 ARG B C 1
ATOM 3007 O O . ARG B 1 41 ? -19.203 -10.523 -14.883 1 94.62 41 ARG B O 1
ATOM 3014 N N . ARG B 1 42 ? -18.984 -12.453 -13.602 1 96.31 42 ARG B N 1
ATOM 3015 C CA . ARG B 1 42 ? -18.75 -11.672 -12.391 1 96.31 42 ARG B CA 1
ATOM 3016 C C . ARG B 1 42 ? -17.469 -12.125 -11.68 1 96.31 42 ARG B C 1
ATOM 3018 O O . ARG B 1 42 ? -17.062 -13.281 -11.812 1 96.31 42 ARG B O 1
ATOM 3025 N N . ILE B 1 43 ? -16.891 -11.203 -11.016 1 97.12 43 ILE B N 1
ATOM 3026 C CA . ILE B 1 43 ? -15.758 -11.453 -10.125 1 97.12 43 ILE B CA 1
ATOM 3027 C C . ILE B 1 43 ? -16.219 -11.414 -8.672 1 97.12 43 ILE B C 1
ATOM 3029 O O . ILE B 1 43 ? -16.766 -10.414 -8.219 1 97.12 43 ILE B O 1
ATOM 3033 N N . PHE B 1 44 ? -15.914 -12.531 -7.973 1 94.44 44 PHE B N 1
ATOM 3034 C CA . PHE B 1 44 ? -16.391 -12.641 -6.598 1 94.44 44 PHE B CA 1
ATOM 3035 C C . PHE B 1 44 ? -15.219 -12.562 -5.621 1 94.44 44 PHE B C 1
ATOM 3037 O O . PHE B 1 44 ? -15.406 -12.273 -4.438 1 94.44 44 PHE B O 1
ATOM 3044 N N . GLU B 1 45 ? -14.055 -12.852 -6.172 1 94.19 45 GLU B N 1
ATOM 3045 C CA . GLU B 1 45 ? -12.891 -12.953 -5.293 1 94.19 45 GLU B CA 1
ATOM 3046 C C . GLU B 1 45 ? -11.867 -11.859 -5.598 1 94.19 45 GLU B C 1
ATOM 3048 O O . GLU B 1 45 ? -11.664 -11.508 -6.758 1 94.19 45 GLU B O 1
ATOM 3053 N N . ARG B 1 46 ? -11.195 -11.398 -4.547 1 92.69 46 ARG B N 1
ATOM 3054 C CA . ARG B 1 46 ? -10.211 -10.336 -4.727 1 92.69 46 ARG B CA 1
ATOM 3055 C C . ARG B 1 46 ? -8.859 -10.906 -5.125 1 92.69 46 ARG B C 1
ATOM 3057 O O . ARG B 1 46 ? -8.031 -10.211 -5.711 1 92.69 46 ARG B O 1
ATOM 3064 N N . ASP B 1 47 ? -8.648 -12.188 -4.84 1 94.06 47 ASP B N 1
ATOM 3065 C CA . ASP B 1 47 ? -7.355 -12.805 -5.105 1 94.06 47 ASP B CA 1
ATOM 3066 C C . ASP B 1 47 ? -7.262 -13.281 -6.551 1 94.06 47 ASP B C 1
ATOM 3068 O O . ASP B 1 47 ? -8.281 -13.578 -7.184 1 94.06 47 ASP B O 1
ATOM 3072 N N . LEU B 1 48 ? -6.027 -13.336 -7.062 1 96.62 48 LEU B N 1
ATOM 3073 C CA . LEU B 1 48 ? -5.754 -13.82 -8.406 1 96.62 48 LEU B CA 1
ATOM 3074 C C . LEU B 1 48 ? -5.152 -15.227 -8.367 1 96.62 48 LEU B C 1
ATOM 3076 O O . LEU B 1 48 ? -4.738 -15.695 -7.309 1 96.62 48 LEU B O 1
ATOM 3080 N N . HIS B 1 49 ? -5.242 -15.859 -9.492 1 95.88 49 HIS B N 1
ATOM 3081 C CA . HIS B 1 49 ? -4.719 -17.219 -9.531 1 95.88 49 HIS B CA 1
ATOM 3082 C C . HIS B 1 49 ? -3.885 -17.453 -10.789 1 95.88 49 HIS B C 1
ATOM 3084 O O . HIS B 1 49 ? -4.25 -16.984 -11.875 1 95.88 49 HIS B O 1
ATOM 3090 N N . ARG B 1 50 ? -2.73 -18 -10.594 1 94.69 50 ARG B N 1
ATOM 3091 C CA . ARG B 1 50 ? -1.934 -18.562 -11.688 1 94.69 50 ARG B CA 1
ATOM 3092 C C . ARG B 1 50 ? -2.117 -20.078 -11.781 1 94.69 50 ARG B C 1
ATOM 3094 O O . ARG B 1 50 ? -1.599 -20.828 -10.945 1 94.69 50 ARG B O 1
ATOM 3101 N N . PRO B 1 51 ? -2.793 -20.547 -12.789 1 95 51 PRO B N 1
ATOM 3102 C CA . PRO B 1 51 ? -3.293 -21.922 -12.781 1 95 51 PRO B CA 1
ATOM 3103 C C . PRO B 1 51 ? -2.27 -22.922 -13.312 1 95 51 PRO B C 1
ATOM 3105 O O . PRO B 1 51 ? -2.602 -23.766 -14.141 1 95 51 PRO B O 1
ATOM 3108 N N . GLY B 1 52 ? -1.109 -22.938 -12.773 1 93.12 52 GLY B N 1
ATOM 3109 C CA . GLY B 1 52 ? -0.067 -23.859 -13.227 1 93.12 52 GLY B CA 1
ATOM 3110 C C . GLY B 1 52 ? -0.436 -25.312 -13.062 1 93.12 52 GLY B C 1
ATOM 3111 O O . GLY B 1 52 ? -0.435 -26.078 -14.031 1 93.12 52 GLY B O 1
ATOM 3112 N N . LEU B 1 53 ? -0.853 -25.719 -11.906 1 92.81 53 LEU B N 1
ATOM 3113 C CA . LEU B 1 53 ? -1.176 -27.109 -11.625 1 92.81 53 LEU B CA 1
ATOM 3114 C C . LEU B 1 53 ? -2.438 -27.531 -12.367 1 92.81 53 LEU B C 1
ATOM 3116 O O . LEU B 1 53 ? -2.551 -28.688 -12.805 1 92.81 53 LEU B O 1
ATOM 3120 N N . ALA B 1 54 ? -3.342 -26.594 -12.461 1 93.56 54 ALA B N 1
ATOM 3121 C CA . ALA B 1 54 ? -4.551 -26.906 -13.219 1 93.56 54 ALA B CA 1
ATOM 3122 C C . ALA B 1 54 ? -4.219 -27.203 -14.68 1 93.56 54 ALA B C 1
ATOM 3124 O O . ALA B 1 54 ? -4.77 -28.141 -15.266 1 93.56 54 ALA B O 1
ATOM 3125 N N . LEU B 1 55 ? -3.334 -26.453 -15.234 1 93.75 55 LEU B N 1
ATOM 3126 C CA . LEU B 1 55 ? -2.877 -26.688 -16.594 1 93.75 55 LEU B CA 1
ATOM 3127 C C . LEU B 1 55 ? -2.186 -28.047 -16.719 1 93.75 55 LEU B C 1
ATOM 3129 O O . LEU B 1 55 ? -2.258 -28.688 -17.766 1 93.75 55 LEU B O 1
ATOM 3133 N N . ALA B 1 56 ? -1.571 -28.406 -15.656 1 91.62 56 ALA B N 1
ATOM 3134 C CA . ALA B 1 56 ? -0.878 -29.688 -15.641 1 91.62 56 ALA B CA 1
ATOM 3135 C C . ALA B 1 56 ? -1.845 -30.828 -15.336 1 91.62 56 ALA B C 1
ATOM 3137 O O . ALA B 1 56 ? -1.43 -31.984 -15.195 1 91.62 56 ALA B O 1
ATOM 3138 N N . GLY B 1 57 ? -3.098 -30.484 -15.141 1 90.31 57 GLY B N 1
ATOM 3139 C CA . GLY B 1 57 ? -4.117 -31.516 -15.008 1 90.31 57 GLY B CA 1
ATOM 3140 C C . GLY B 1 57 ? -4.59 -31.703 -13.578 1 90.31 57 GLY B C 1
ATOM 3141 O O . GLY B 1 57 ? -5.504 -32.5 -13.32 1 90.31 57 GLY B O 1
ATOM 3142 N N . PHE B 1 58 ? -3.975 -31.031 -12.633 1 91.69 58 PHE B N 1
ATOM 3143 C CA . PHE B 1 58 ? -4.387 -31.141 -11.234 1 91.69 58 PHE B CA 1
ATOM 3144 C C . PHE B 1 58 ? -5.367 -30.031 -10.883 1 91.69 58 PHE B C 1
ATOM 3146 O O . PHE B 1 58 ? -4.957 -28.938 -10.492 1 91.69 58 PHE B O 1
ATOM 3153 N N . THR B 1 59 ? -6.59 -30.375 -10.867 1 90.69 59 THR B N 1
ATOM 3154 C CA . THR B 1 59 ? -7.602 -29.328 -10.703 1 90.69 59 THR B CA 1
ATOM 3155 C C . THR B 1 59 ? -8.25 -29.422 -9.32 1 90.69 59 THR B C 1
ATOM 3157 O O . THR B 1 59 ? -9.234 -28.734 -9.047 1 90.69 59 THR B O 1
ATOM 3160 N N . ASN B 1 60 ? -7.602 -30.312 -8.516 1 86.31 60 ASN B N 1
ATOM 3161 C CA . ASN B 1 60 ? -8.094 -30.359 -7.145 1 86.31 60 ASN B CA 1
ATOM 3162 C C . ASN B 1 60 ? -7.82 -29.047 -6.406 1 86.31 60 ASN B C 1
ATOM 3164 O O . ASN B 1 60 ? -6.676 -28.609 -6.312 1 86.31 60 ASN B O 1
ATOM 3168 N N . LEU B 1 61 ? -8.75 -28.328 -5.969 1 86.44 61 LEU B N 1
ATOM 3169 C CA . LEU B 1 61 ? -8.68 -27.078 -5.223 1 86.44 61 LEU B CA 1
ATOM 3170 C C . LEU B 1 61 ? -8.43 -25.891 -6.156 1 86.44 61 LEU B C 1
ATOM 3172 O O . LEU B 1 61 ? -7.914 -24.859 -5.734 1 86.44 61 LEU B O 1
ATOM 3176 N N . PHE B 1 62 ? -8.609 -26.188 -7.418 1 90.75 62 PHE B N 1
ATOM 3177 C CA . PHE B 1 62 ? -8.484 -25.109 -8.383 1 90.75 62 PHE B CA 1
ATOM 3178 C C . PHE B 1 62 ? -9.43 -23.969 -8.047 1 90.75 62 PHE B C 1
ATOM 3180 O O . PHE B 1 62 ? -10.648 -24.156 -7.98 1 90.75 62 PHE B O 1
ATOM 3187 N N . THR B 1 63 ? -8.797 -22.828 -7.852 1 92.25 63 THR B N 1
ATOM 3188 C CA . THR B 1 63 ? -9.594 -21.672 -7.508 1 92.25 63 THR B CA 1
ATOM 3189 C C . THR B 1 63 ? -10.031 -20.922 -8.766 1 92.25 63 THR B C 1
ATOM 3191 O O . THR B 1 63 ? -9.633 -19.781 -8.984 1 92.25 63 THR B O 1
ATOM 3194 N N . TYR B 1 64 ? -10.969 -21.5 -9.438 1 93.69 64 TYR B N 1
ATOM 3195 C CA . TYR B 1 64 ? -11.398 -21 -10.742 1 93.69 64 TYR B CA 1
ATOM 3196 C C . TYR B 1 64 ? -12.211 -19.734 -10.602 1 93.69 64 TYR B C 1
ATOM 3198 O O . TYR B 1 64 ? -12.375 -18.984 -11.57 1 93.69 64 TYR B O 1
ATOM 3206 N N . LYS B 1 65 ? -12.711 -19.469 -9.398 1 94.56 65 LYS B N 1
ATOM 3207 C CA . LYS B 1 65 ? -13.547 -18.297 -9.18 1 94.56 65 LYS B CA 1
ATOM 3208 C C . LYS B 1 65 ? -12.719 -17.016 -9.211 1 94.56 65 LYS B C 1
ATOM 3210 O O . LYS B 1 65 ? -13.266 -15.914 -9.305 1 94.56 65 LYS B O 1
ATOM 3215 N N . ARG B 1 66 ? -11.445 -17.188 -9.125 1 96.75 66 ARG B N 1
ATOM 3216 C CA . ARG B 1 66 ? -10.531 -16.047 -9.172 1 96.75 66 ARG B CA 1
ATOM 3217 C C . ARG B 1 66 ? -10.188 -15.68 -10.609 1 96.75 66 ARG B C 1
ATOM 3219 O O . ARG B 1 66 ? -10.297 -16.5 -11.508 1 96.75 66 ARG B O 1
ATOM 3226 N N . VAL B 1 67 ? -9.852 -14.453 -10.82 1 98.06 67 VAL B N 1
ATOM 3227 C CA . VAL B 1 67 ? -9.281 -14.055 -12.102 1 98.06 67 VAL B CA 1
ATOM 3228 C C . VAL B 1 67 ? -8.008 -14.852 -12.375 1 98.06 67 VAL B C 1
ATOM 3230 O O . VAL B 1 67 ? -7.16 -15.008 -11.484 1 98.06 67 VAL B O 1
ATOM 3233 N N . GLN B 1 68 ? -7.91 -15.391 -13.57 1 98.19 68 GLN B N 1
ATOM 3234 C CA . GLN B 1 68 ? -6.789 -16.266 -13.906 1 98.19 68 GLN B CA 1
ATOM 3235 C C . GLN B 1 68 ? -5.715 -15.492 -14.68 1 98.19 68 GLN B C 1
ATOM 3237 O O . GLN B 1 68 ? -6.016 -14.812 -15.656 1 98.19 68 GLN B O 1
ATOM 3242 N N . ILE B 1 69 ? -4.512 -15.625 -14.242 1 98.19 69 ILE B N 1
ATOM 3243 C CA . ILE B 1 69 ? -3.379 -14.969 -14.883 1 98.19 69 ILE B CA 1
ATOM 3244 C C . ILE B 1 69 ? -2.52 -16 -15.609 1 98.19 69 ILE B C 1
ATOM 3246 O O . ILE B 1 69 ? -2.092 -16.984 -15.016 1 98.19 69 ILE B O 1
ATOM 3250 N N . LEU B 1 70 ? -2.354 -15.867 -16.844 1 98.06 70 LEU B N 1
ATOM 3251 C CA . LEU B 1 70 ? -1.415 -16.672 -17.625 1 98.06 70 LEU B CA 1
ATOM 3252 C C . LEU B 1 70 ? -0.207 -15.836 -18.031 1 98.06 70 LEU B C 1
ATOM 3254 O O . LEU B 1 70 ? -0.31 -14.984 -18.922 1 98.06 70 LEU B O 1
ATOM 3258 N N . GLY B 1 71 ? 0.863 -16.031 -17.391 1 96.62 71 GLY B N 1
ATOM 3259 C CA . GLY B 1 71 ? 2.104 -15.336 -17.703 1 96.62 71 GLY B CA 1
ATOM 3260 C C . GLY B 1 71 ? 3.014 -16.141 -18.625 1 96.62 71 GLY B C 1
ATOM 3261 O O . GLY B 1 71 ? 2.547 -16.984 -19.375 1 96.62 71 GLY B O 1
ATOM 3262 N N . ASN B 1 72 ? 4.273 -15.891 -18.641 1 95.12 72 ASN B N 1
ATOM 3263 C CA . ASN B 1 72 ? 5.262 -16.547 -19.484 1 95.12 72 ASN B CA 1
ATOM 3264 C C . ASN B 1 72 ? 5.328 -18.047 -19.219 1 95.12 72 ASN B C 1
ATOM 3266 O O . ASN B 1 72 ? 5.367 -18.844 -20.156 1 95.12 72 ASN B O 1
ATOM 3270 N N . THR B 1 73 ? 5.301 -18.406 -17.969 1 93.81 73 THR B N 1
ATOM 3271 C CA . THR B 1 73 ? 5.441 -19.812 -17.594 1 93.81 73 THR B CA 1
ATOM 3272 C C . THR B 1 73 ? 4.25 -20.625 -18.094 1 93.81 73 THR B C 1
ATOM 3274 O O . THR B 1 73 ? 4.418 -21.688 -18.688 1 93.81 73 THR B O 1
ATOM 3277 N N . GLU B 1 74 ? 3.062 -20.156 -17.859 1 94.81 74 GLU B N 1
ATOM 3278 C CA . GLU B 1 74 ? 1.848 -20.859 -18.266 1 94.81 74 GLU B CA 1
ATOM 3279 C C . GLU B 1 74 ? 1.768 -20.984 -19.797 1 94.81 74 GLU B C 1
ATOM 3281 O O . GLU B 1 74 ? 1.425 -22.031 -20.312 1 94.81 74 GLU B O 1
ATOM 3286 N N . THR B 1 75 ? 2.094 -19.875 -20.422 1 95.06 75 THR B N 1
ATOM 3287 C CA . THR B 1 75 ? 2.018 -19.859 -21.875 1 95.06 75 THR B CA 1
ATOM 3288 C C . THR B 1 75 ? 3.082 -20.781 -22.484 1 95.06 75 THR B C 1
ATOM 3290 O O . THR B 1 75 ? 2.82 -21.469 -23.469 1 95.06 75 THR B O 1
ATOM 3293 N N . ARG B 1 76 ? 4.219 -20.766 -21.922 1 93.62 76 ARG B N 1
ATOM 3294 C CA . ARG B 1 76 ? 5.277 -21.656 -22.406 1 93.62 76 ARG B CA 1
ATOM 3295 C C . ARG B 1 76 ? 4.898 -23.109 -22.203 1 93.62 76 ARG B C 1
ATOM 3297 O O . ARG B 1 76 ? 5.203 -23.953 -23.047 1 93.62 76 ARG B O 1
ATOM 3304 N N . PHE B 1 77 ? 4.328 -23.406 -21.109 1 94.94 77 PHE B N 1
ATOM 3305 C CA . PHE B 1 77 ? 3.857 -24.766 -20.859 1 94.94 77 PHE B CA 1
ATOM 3306 C C . PHE B 1 77 ? 2.881 -25.219 -21.938 1 94.94 77 PHE B C 1
ATOM 3308 O O . PHE B 1 77 ? 3.025 -26.297 -22.5 1 94.94 77 PHE B O 1
ATOM 3315 N N . LEU B 1 78 ? 1.918 -24.391 -22.234 1 95.12 78 LEU B N 1
ATOM 3316 C CA . LEU B 1 78 ? 0.919 -24.703 -23.25 1 95.12 78 LEU B CA 1
ATOM 3317 C C . LEU B 1 78 ? 1.575 -24.906 -24.625 1 95.12 78 LEU B C 1
ATOM 3319 O O . LEU B 1 78 ? 1.209 -25.812 -25.359 1 95.12 78 LEU B O 1
ATOM 3323 N N . ASN B 1 79 ? 2.523 -24.047 -24.891 1 93.12 79 ASN B N 1
ATOM 3324 C CA . ASN B 1 79 ? 3.199 -24.125 -26.172 1 93.12 79 ASN B CA 1
ATOM 3325 C C . ASN B 1 79 ? 4.102 -25.344 -26.281 1 93.12 79 ASN B C 1
ATOM 3327 O O . ASN B 1 79 ? 4.449 -25.781 -27.375 1 93.12 79 ASN B O 1
ATOM 3331 N N . HIS B 1 80 ? 4.508 -25.828 -25.188 1 92.44 80 HIS B N 1
ATOM 3332 C CA . HIS B 1 80 ? 5.375 -27 -25.125 1 92.44 80 HIS B CA 1
ATOM 3333 C C . HIS B 1 80 ? 4.59 -28.281 -25.406 1 92.44 80 HIS B C 1
ATOM 3335 O O . HIS B 1 80 ? 5.16 -29.266 -25.859 1 92.44 80 HIS B O 1
ATOM 3341 N N . LEU B 1 81 ? 3.348 -28.297 -25.234 1 93.5 81 LEU B N 1
ATOM 3342 C CA . LEU B 1 81 ? 2.484 -29.453 -25.438 1 93.5 81 LEU B CA 1
ATOM 3343 C C . LEU B 1 81 ? 2.172 -29.641 -26.922 1 93.5 81 LEU B C 1
ATOM 3345 O O . LEU B 1 81 ? 2.152 -28.672 -27.672 1 93.5 81 LEU B O 1
ATOM 3349 N N . GLU B 1 82 ? 1.951 -30.891 -27.219 1 94.5 82 GLU B N 1
ATOM 3350 C CA . GLU B 1 82 ? 1.429 -31.156 -28.547 1 94.5 82 GLU B CA 1
ATOM 3351 C C . GLU B 1 82 ? 0.021 -30.594 -28.719 1 94.5 82 GLU B C 1
ATOM 3353 O O . GLU B 1 82 ? -0.701 -30.406 -27.734 1 94.5 82 GLU B O 1
ATOM 3358 N N . GLU B 1 83 ? -0.347 -30.406 -29.922 1 94.31 83 GLU B N 1
ATOM 3359 C CA . GLU B 1 83 ? -1.595 -29.703 -30.219 1 94.31 83 GLU B CA 1
ATOM 3360 C C . GLU B 1 83 ? -2.787 -30.406 -29.562 1 94.31 83 GLU B C 1
ATOM 3362 O O . GLU B 1 83 ? -3.629 -29.75 -28.938 1 94.31 83 GLU B O 1
ATOM 3367 N N . GLU B 1 84 ? -2.828 -31.703 -29.703 1 95 84 GLU B N 1
ATOM 3368 C CA . GLU B 1 84 ? -3.955 -32.469 -29.156 1 95 84 GLU B CA 1
ATOM 3369 C C . GLU B 1 84 ? -4 -32.344 -27.625 1 95 84 GLU B C 1
ATOM 3371 O O . GLU B 1 84 ? -5.066 -32.125 -27.047 1 95 84 GLU B O 1
ATOM 3376 N N . GLU B 1 85 ? -2.879 -32.469 -27.031 1 95.31 85 GLU B N 1
ATOM 3377 C CA . GLU B 1 85 ? -2.785 -32.375 -25.578 1 95.31 85 GLU B CA 1
ATOM 3378 C C . GLU B 1 85 ? -3.072 -30.953 -25.109 1 95.31 85 GLU B C 1
ATOM 3380 O O . GLU B 1 85 ? -3.736 -30.75 -24.078 1 95.31 85 GLU B O 1
ATOM 3385 N N . ARG B 1 86 ? -2.533 -30 -25.812 1 95.62 86 ARG B N 1
ATOM 3386 C CA . ARG B 1 86 ? -2.768 -28.594 -25.5 1 95.62 86 ARG B CA 1
ATOM 3387 C C . ARG B 1 86 ? -4.258 -28.266 -25.516 1 95.62 86 ARG B C 1
ATOM 3389 O O . ARG B 1 86 ? -4.758 -27.609 -24.594 1 95.62 86 ARG B O 1
ATOM 3396 N N . ASN B 1 87 ? -4.926 -28.781 -26.5 1 95.88 87 ASN B N 1
ATOM 3397 C CA . ASN B 1 87 ? -6.363 -28.562 -26.609 1 95.88 87 ASN B CA 1
ATOM 3398 C C . ASN B 1 87 ? -7.121 -29.234 -25.469 1 95.88 87 ASN B C 1
ATOM 3400 O O . ASN B 1 87 ? -8.062 -28.656 -24.922 1 95.88 87 ASN B O 1
ATOM 3404 N N . ARG B 1 88 ? -6.691 -30.359 -25.188 1 95.44 88 ARG B N 1
ATOM 3405 C CA . ARG B 1 88 ? -7.348 -31.094 -24.094 1 95.44 88 ARG B CA 1
ATOM 3406 C C . ARG B 1 88 ? -7.172 -30.375 -22.766 1 95.44 88 ARG B C 1
ATOM 3408 O O . ARG B 1 88 ? -8.133 -30.203 -22.016 1 95.44 88 ARG B O 1
ATOM 3415 N N . VAL B 1 89 ? -5.98 -29.969 -22.5 1 94.56 89 VAL B N 1
ATOM 3416 C CA . VAL B 1 89 ? -5.629 -29.312 -21.25 1 94.56 89 VAL B CA 1
ATOM 3417 C C . VAL B 1 89 ? -6.406 -28 -21.125 1 94.56 89 VAL B C 1
ATOM 3419 O O . VAL B 1 89 ? -6.984 -27.703 -20.078 1 94.56 89 VAL B O 1
ATOM 3422 N N . PHE B 1 90 ? -6.438 -27.25 -22.156 1 96.44 90 PHE B N 1
ATOM 3423 C CA . PHE B 1 90 ? -7.102 -25.953 -22.109 1 96.44 90 PHE B CA 1
ATOM 3424 C C . PHE B 1 90 ? -8.617 -26.109 -22.047 1 96.44 90 PHE B C 1
ATOM 3426 O O . PHE B 1 90 ? -9.305 -25.328 -21.391 1 96.44 90 PHE B O 1
ATOM 3433 N N . ALA B 1 91 ? -9.117 -27.141 -22.734 1 95.75 91 ALA B N 1
ATOM 3434 C CA . ALA B 1 91 ? -10.547 -27.438 -22.656 1 95.75 91 ALA B CA 1
ATOM 3435 C C . ALA B 1 91 ? -10.969 -27.75 -21.234 1 95.75 91 ALA B C 1
ATOM 3437 O O . ALA B 1 91 ? -12.047 -27.359 -20.797 1 95.75 91 ALA B O 1
ATOM 3438 N N . ASN B 1 92 ? -10.117 -28.469 -20.578 1 94.81 92 ASN B N 1
ATOM 3439 C CA . ASN B 1 92 ? -10.391 -28.781 -19.188 1 94.81 92 ASN B CA 1
ATOM 3440 C C . ASN B 1 92 ? -10.391 -27.531 -18.312 1 94.81 92 ASN B C 1
ATOM 3442 O O . ASN B 1 92 ? -11.172 -27.438 -17.359 1 94.81 92 ASN B O 1
ATOM 3446 N N . LEU B 1 93 ? -9.539 -26.641 -18.594 1 95.62 93 LEU B N 1
ATOM 3447 C CA . LEU B 1 93 ? -9.43 -25.391 -17.828 1 95.62 93 LEU B CA 1
ATOM 3448 C C . LEU B 1 93 ? -10.68 -24.547 -18 1 95.62 93 LEU B C 1
ATOM 3450 O O . LEU B 1 93 ? -11.227 -24.031 -17.031 1 95.62 93 LEU B O 1
ATOM 3454 N N . VAL B 1 94 ? -11.164 -24.422 -19.219 1 95.94 94 VAL B N 1
ATOM 3455 C CA . VAL B 1 94 ? -12.234 -23.484 -19.531 1 95.94 94 VAL B CA 1
ATOM 3456 C C . VAL B 1 94 ? -13.586 -24.094 -19.203 1 95.94 94 VAL B C 1
ATOM 3458 O O . VAL B 1 94 ? -14.625 -23.453 -19.359 1 95.94 94 VAL B O 1
ATOM 3461 N N . ARG B 1 95 ? -13.586 -25.328 -18.766 1 94.75 95 ARG B N 1
ATOM 3462 C CA . ARG B 1 95 ? -14.812 -25.938 -18.266 1 94.75 95 ARG B CA 1
ATOM 3463 C C . ARG B 1 95 ? -15.281 -25.25 -17 1 94.75 95 ARG B C 1
ATOM 3465 O O . ARG B 1 95 ? -16.469 -25.297 -16.656 1 94.7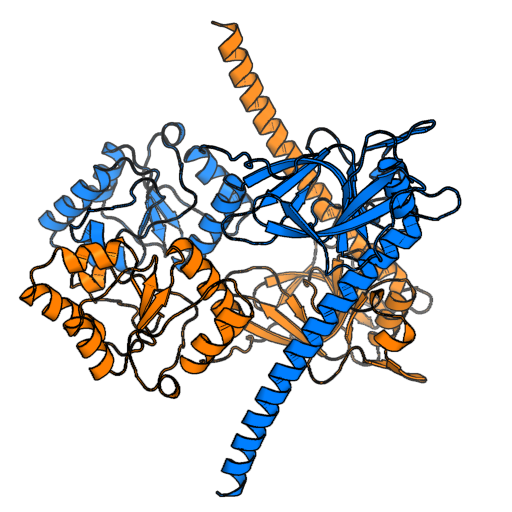5 95 ARG B O 1
ATOM 3472 N N . PHE B 1 96 ? -14.344 -24.734 -16.281 1 95.31 96 PHE B N 1
ATOM 3473 C CA . PHE B 1 96 ? -14.664 -24.031 -15.039 1 95.31 96 PHE B CA 1
ATOM 3474 C C . PHE B 1 96 ? -15.172 -22.625 -15.336 1 95.31 96 PHE B C 1
ATOM 3476 O O . PHE B 1 96 ? -14.641 -21.938 -16.219 1 95.31 96 PHE B O 1
ATOM 3483 N N . LYS B 1 97 ? -16.141 -22.172 -14.672 1 93.5 97 LYS B N 1
ATOM 3484 C CA . LYS B 1 97 ? -16.75 -20.859 -14.906 1 93.5 97 LYS B CA 1
ATOM 3485 C C . LYS B 1 97 ? -15.922 -19.75 -14.266 1 93.5 97 LYS B C 1
ATOM 3487 O O . LYS B 1 97 ? -16.375 -19.094 -13.32 1 93.5 97 LYS B O 1
ATOM 3492 N N . MET B 1 98 ? -14.82 -19.516 -14.852 1 96.31 98 MET B N 1
ATOM 3493 C CA . MET B 1 98 ? -13.93 -18.469 -14.344 1 96.31 98 MET B CA 1
ATOM 3494 C C . MET B 1 98 ? -14.352 -17.094 -14.859 1 96.31 98 MET B C 1
ATOM 3496 O O . MET B 1 98 ? -15 -16.984 -15.898 1 96.31 98 MET B O 1
ATOM 3500 N N . PRO B 1 99 ? -14.016 -16.047 -14.164 1 97.69 99 PRO B N 1
ATOM 3501 C CA . PRO B 1 99 ? -14.422 -14.703 -14.578 1 97.69 99 PRO B CA 1
ATOM 3502 C C . PRO B 1 99 ? -13.742 -14.258 -15.867 1 97.69 99 PRO B C 1
ATOM 3504 O O . PRO B 1 99 ? -14.414 -13.812 -16.797 1 97.69 99 PRO B O 1
ATOM 3507 N N . CYS B 1 100 ? -12.461 -14.375 -15.867 1 98.31 100 CYS B N 1
ATOM 3508 C CA . CYS B 1 100 ? -11.719 -14.008 -17.062 1 98.31 100 CYS B CA 1
ATOM 3509 C C . CYS B 1 100 ? -10.281 -14.516 -17 1 98.31 100 CYS B C 1
ATOM 3511 O O . CYS B 1 100 ? -9.82 -14.945 -15.938 1 98.31 100 CYS B O 1
ATOM 3513 N N . ILE B 1 101 ? -9.648 -14.508 -18.125 1 98.44 101 ILE B N 1
ATOM 3514 C CA . ILE B 1 101 ? -8.242 -14.859 -18.266 1 98.44 101 ILE B CA 1
ATOM 3515 C C . ILE B 1 101 ? -7.449 -13.641 -18.734 1 98.44 101 ILE B C 1
ATOM 3517 O O . ILE B 1 101 ? -7.852 -12.961 -19.672 1 98.44 101 ILE B O 1
ATOM 3521 N N . ILE B 1 102 ? -6.379 -13.344 -18.078 1 98.69 102 ILE B N 1
ATOM 3522 C CA . ILE B 1 102 ? -5.512 -12.242 -18.469 1 98.69 102 ILE B CA 1
ATOM 3523 C C . ILE B 1 102 ? -4.148 -12.781 -18.891 1 98.69 102 ILE B C 1
ATOM 3525 O O . ILE B 1 102 ? -3.453 -13.414 -18.094 1 98.69 102 ILE B O 1
ATOM 3529 N N . LEU B 1 103 ? -3.809 -12.547 -20.094 1 98.69 103 LEU B N 1
ATOM 3530 C CA . LEU B 1 103 ? -2.473 -12.844 -20.609 1 98.69 103 LEU B CA 1
ATOM 3531 C C . LEU B 1 103 ? -1.528 -11.672 -20.375 1 98.69 103 LEU B C 1
ATOM 3533 O O . LEU B 1 103 ? -1.828 -10.539 -20.766 1 98.69 103 LEU B O 1
ATOM 3537 N N . THR B 1 104 ? -0.434 -11.914 -19.734 1 98.12 104 THR B N 1
ATOM 3538 C CA . THR B 1 104 ? 0.511 -10.844 -19.422 1 98.12 104 THR B CA 1
ATOM 3539 C C . THR B 1 104 ? 1.699 -10.875 -20.375 1 98.12 104 THR B C 1
ATOM 3541 O O . THR B 1 104 ? 1.851 -11.82 -21.156 1 98.12 104 THR B O 1
ATOM 3544 N N . SER B 1 105 ? 2.49 -9.797 -20.5 1 97.38 105 SER B N 1
ATOM 3545 C CA . SER B 1 105 ? 3.723 -9.68 -21.281 1 97.38 105 SER B CA 1
ATOM 3546 C C . SER B 1 105 ? 3.471 -9.938 -22.766 1 97.38 105 SER B C 1
ATOM 3548 O O . SER B 1 105 ? 4.297 -10.555 -23.438 1 97.38 105 SER B O 1
ATOM 3550 N N . ASN B 1 106 ? 2.312 -9.688 -23.172 1 97 106 ASN B N 1
ATOM 3551 C CA . ASN B 1 106 ? 1.917 -9.797 -24.578 1 97 106 ASN B CA 1
ATOM 3552 C C . ASN B 1 106 ? 1.944 -11.25 -25.047 1 97 106 ASN B C 1
ATOM 3554 O O . ASN B 1 106 ? 2.199 -11.516 -26.219 1 97 106 ASN B O 1
ATOM 3558 N N . ASN B 1 107 ? 1.81 -12.117 -24.109 1 97.06 107 ASN B N 1
ATOM 3559 C CA . ASN B 1 107 ? 1.69 -13.516 -24.484 1 97.06 107 ASN B CA 1
ATOM 3560 C C . ASN B 1 107 ? 0.474 -13.75 -25.375 1 97.06 107 ASN B C 1
ATOM 3562 O O . ASN B 1 107 ? -0.504 -13.008 -25.312 1 97.06 107 ASN B O 1
ATOM 3566 N N . LYS B 1 108 ? 0.531 -14.805 -26.188 1 96 108 LYS B N 1
ATOM 3567 C CA . LYS B 1 108 ? -0.533 -15.094 -27.141 1 96 108 LYS B CA 1
ATOM 3568 C C . LYS B 1 108 ? -1.128 -16.484 -26.891 1 96 108 LYS B C 1
ATOM 3570 O O . LYS B 1 108 ? -0.476 -17.344 -26.312 1 96 108 LYS B O 1
ATOM 3575 N N . LEU B 1 109 ? -2.338 -16.609 -27.312 1 95.56 109 LEU B N 1
ATOM 3576 C CA . LEU B 1 109 ? -3.006 -17.906 -27.344 1 95.56 109 LEU B CA 1
ATOM 3577 C C . LEU B 1 109 ? -3.367 -18.281 -28.781 1 95.56 109 LEU B C 1
ATOM 3579 O O . LEU B 1 109 ? -3.805 -17.438 -29.562 1 95.56 109 LEU B O 1
ATOM 3583 N N . PRO B 1 110 ? -3.117 -19.516 -29.109 1 95.5 110 PRO B N 1
ATOM 3584 C CA . PRO B 1 110 ? -3.594 -19.969 -30.422 1 95.5 110 PRO B CA 1
ATOM 3585 C C . PRO B 1 110 ? -5.098 -19.766 -30.609 1 95.5 110 PRO B C 1
ATOM 3587 O O . PRO B 1 110 ? -5.855 -19.828 -29.641 1 95.5 110 PRO B O 1
ATOM 3590 N N . GLN B 1 111 ? -5.48 -19.625 -31.844 1 96.06 111 GLN B N 1
ATOM 3591 C CA . GLN B 1 111 ? -6.863 -19.281 -32.156 1 96.06 111 GLN B CA 1
ATOM 3592 C C . GLN B 1 111 ? -7.82 -20.375 -31.688 1 96.06 111 GLN B C 1
ATOM 3594 O O . GLN B 1 111 ? -8.93 -20.062 -31.234 1 96.06 111 GLN B O 1
ATOM 3599 N N . ASN B 1 112 ? -7.406 -21.578 -31.781 1 96.12 112 ASN B N 1
ATOM 3600 C CA . ASN B 1 112 ? -8.266 -22.672 -31.344 1 96.12 112 ASN B CA 1
ATOM 3601 C C . ASN B 1 112 ? -8.555 -22.578 -29.844 1 96.12 112 ASN B C 1
ATOM 3603 O O . ASN B 1 112 ? -9.672 -22.875 -29.406 1 96.12 112 ASN B O 1
ATOM 3607 N N . LEU B 1 113 ? -7.578 -22.188 -29.062 1 97.38 113 LEU B N 1
ATOM 3608 C CA . LEU B 1 113 ? -7.777 -22.031 -27.625 1 97.38 113 LEU B CA 1
ATOM 3609 C C . LEU B 1 113 ? -8.672 -20.828 -27.344 1 97.38 113 LEU B C 1
ATOM 3611 O O . LEU B 1 113 ? -9.523 -20.875 -26.453 1 97.38 113 LEU B O 1
ATOM 3615 N N . LEU B 1 114 ? -8.508 -19.766 -28.078 1 97.56 114 LEU B N 1
ATOM 3616 C CA . LEU B 1 114 ? -9.352 -18.578 -27.938 1 97.56 114 LEU B CA 1
ATOM 3617 C C . LEU B 1 114 ? -10.805 -18.922 -28.234 1 97.56 114 LEU B C 1
ATOM 3619 O O . LEU B 1 114 ? -11.711 -18.422 -27.562 1 97.56 114 LEU B O 1
ATOM 3623 N N . ASP B 1 115 ? -10.969 -19.688 -29.219 1 97.69 115 ASP B N 1
ATOM 3624 C CA . ASP B 1 115 ? -12.32 -20.109 -29.578 1 97.69 115 ASP B CA 1
ATOM 3625 C C . ASP B 1 115 ? -12.961 -20.922 -28.453 1 97.69 115 ASP B C 1
ATOM 3627 O O . ASP B 1 115 ? -14.156 -20.781 -28.188 1 97.69 115 ASP B O 1
ATOM 3631 N N . MET B 1 116 ? -12.164 -21.75 -27.844 1 97.25 116 MET B N 1
ATOM 3632 C CA . MET B 1 116 ? -12.656 -22.531 -26.719 1 97.25 116 MET B CA 1
ATOM 3633 C C . MET B 1 116 ? -13.109 -21.625 -25.578 1 97.25 116 MET B C 1
ATOM 3635 O O . MET B 1 116 ? -14.172 -21.859 -24.984 1 97.25 116 MET B O 1
ATOM 3639 N N . ALA B 1 117 ? -12.305 -20.656 -25.297 1 97.75 117 ALA B N 1
ATOM 3640 C CA . ALA B 1 117 ? -12.656 -19.703 -24.266 1 97.75 117 ALA B CA 1
ATOM 3641 C C . ALA B 1 117 ? -13.922 -18.938 -24.625 1 97.75 117 ALA B C 1
ATOM 3643 O O . ALA B 1 117 ? -14.781 -18.688 -23.781 1 97.75 117 ALA B O 1
ATOM 3644 N N . THR B 1 118 ? -14.07 -18.547 -25.875 1 97.88 118 THR B N 1
ATOM 3645 C CA . THR B 1 118 ? -15.227 -17.812 -26.375 1 97.88 118 THR B CA 1
ATOM 3646 C C . THR B 1 118 ? -16.5 -18.656 -26.234 1 97.88 118 THR B C 1
ATOM 3648 O O . THR B 1 118 ? -17.531 -18.172 -25.766 1 97.88 118 THR B O 1
ATOM 3651 N N . ASN B 1 119 ? -16.328 -19.906 -26.609 1 97.06 119 ASN B N 1
ATOM 3652 C CA . ASN B 1 119 ? -17.469 -20.812 -26.531 1 97.06 119 ASN B CA 1
ATOM 3653 C C . ASN B 1 119 ? -17.891 -21.047 -25.094 1 97.06 119 ASN B C 1
ATOM 3655 O O . ASN B 1 119 ? -19.062 -21.312 -24.812 1 97.06 119 ASN B O 1
ATOM 3659 N N . ALA B 1 120 ? -16.969 -20.969 -24.172 1 96.81 120 ALA B N 1
ATOM 3660 C CA . ALA B 1 120 ? -17.25 -21.141 -22.75 1 96.81 120 ALA B CA 1
ATOM 3661 C C . ALA B 1 120 ? -17.688 -19.812 -22.125 1 96.81 120 ALA B C 1
ATOM 3663 O O . ALA B 1 120 ? -17.906 -19.734 -20.906 1 96.81 120 ALA B O 1
ATOM 3664 N N . ASP B 1 121 ? -17.719 -18.734 -22.891 1 97.19 121 ASP B N 1
ATOM 3665 C CA . ASP B 1 121 ? -18.125 -17.391 -22.469 1 97.19 121 ASP B CA 1
ATOM 3666 C C . ASP B 1 121 ? -17.141 -16.812 -21.453 1 97.19 121 ASP B C 1
ATOM 3668 O O . ASP B 1 121 ? -17.547 -16.203 -20.469 1 97.19 121 ASP B O 1
ATOM 3672 N N . ILE B 1 122 ? -15.875 -17.062 -21.641 1 97.94 122 ILE B N 1
ATOM 3673 C CA . ILE B 1 122 ? -14.828 -16.547 -20.766 1 97.94 122 ILE B CA 1
ATOM 3674 C C . ILE B 1 122 ? -14.047 -15.453 -21.484 1 97.94 122 ILE B C 1
ATOM 3676 O O . ILE B 1 122 ? -13.375 -15.719 -22.484 1 97.94 122 ILE B O 1
ATOM 3680 N N . PRO B 1 123 ? -14.125 -14.25 -20.969 1 98.38 123 PRO B N 1
ATOM 3681 C CA . PRO B 1 123 ? -13.328 -13.188 -21.594 1 98.38 123 PRO B CA 1
ATOM 3682 C C . PRO B 1 123 ? -11.828 -13.414 -21.453 1 98.38 123 PRO B C 1
ATOM 3684 O O . PRO B 1 123 ? -11.359 -13.883 -20.406 1 98.38 123 PRO B O 1
ATOM 3687 N N . VAL B 1 124 ? -11.117 -13.109 -22.516 1 98.44 124 VAL B N 1
ATOM 3688 C CA . VAL B 1 124 ? -9.664 -13.195 -22.5 1 98.44 124 VAL B CA 1
ATOM 3689 C C . VAL B 1 124 ? -9.062 -11.828 -22.828 1 98.44 124 VAL B C 1
ATOM 3691 O O . VAL B 1 124 ? -9.398 -11.219 -23.844 1 98.44 124 VAL B O 1
ATOM 3694 N N . TYR B 1 125 ? -8.234 -11.359 -21.906 1 98.56 125 TYR B N 1
ATOM 3695 C CA . TYR B 1 125 ? -7.57 -10.078 -22.062 1 98.56 125 TYR B CA 1
ATOM 3696 C C . TYR B 1 125 ? -6.062 -10.25 -22.188 1 98.56 125 TYR B C 1
ATOM 3698 O O . TYR B 1 125 ? -5.508 -11.25 -21.719 1 98.56 125 TYR B O 1
ATOM 3706 N N . VAL B 1 126 ? -5.445 -9.289 -22.828 1 98.5 126 VAL B N 1
ATOM 3707 C CA . VAL B 1 126 ? -3.988 -9.281 -22.922 1 98.5 126 VAL B CA 1
ATOM 3708 C C . VAL B 1 126 ? -3.455 -7.902 -22.531 1 98.5 126 VAL B C 1
ATOM 3710 O O . VAL B 1 126 ? -4.133 -6.891 -22.719 1 98.5 126 VAL B O 1
ATOM 3713 N N . THR B 1 127 ? -2.32 -7.863 -21.891 1 98.06 127 THR B N 1
ATOM 3714 C CA . THR B 1 127 ? -1.634 -6.625 -21.547 1 98.06 127 THR B CA 1
ATOM 3715 C C . THR B 1 127 ? -0.135 -6.742 -21.797 1 98.06 127 THR B C 1
ATOM 3717 O O . THR B 1 127 ? 0.414 -7.848 -21.797 1 98.06 127 THR B O 1
ATOM 3720 N N . ARG B 1 128 ? 0.522 -5.66 -22.016 1 97.12 128 ARG B N 1
ATOM 3721 C CA . ARG B 1 128 ? 1.97 -5.625 -22.188 1 97.12 128 ARG B CA 1
ATOM 3722 C C . ARG B 1 128 ? 2.691 -5.707 -20.844 1 97.12 128 ARG B C 1
ATOM 3724 O O . ARG B 1 128 ? 3.889 -5.996 -20.797 1 97.12 128 ARG B O 1
ATOM 3731 N N . CYS B 1 129 ? 2.027 -5.438 -19.797 1 96.31 129 CYS B N 1
ATOM 3732 C CA . CYS B 1 129 ? 2.621 -5.438 -18.453 1 96.31 129 CYS B CA 1
ATOM 3733 C C . CYS B 1 129 ? 3.066 -6.84 -18.062 1 96.31 129 CYS B C 1
ATOM 3735 O O . CYS B 1 129 ? 2.432 -7.828 -18.438 1 96.31 129 CYS B O 1
ATOM 3737 N N . SER B 1 130 ? 4.133 -6.883 -17.344 1 95.75 130 SER B N 1
ATOM 3738 C CA . SER B 1 130 ? 4.586 -8.156 -16.781 1 95.75 130 SER B CA 1
ATOM 3739 C C . SER B 1 130 ? 3.553 -8.734 -15.828 1 95.75 130 SER B C 1
ATOM 3741 O O . SER B 1 130 ? 2.654 -8.023 -15.367 1 95.75 130 SER B O 1
ATOM 3743 N N . SER B 1 131 ? 3.662 -10.031 -15.547 1 95.75 131 SER B N 1
ATOM 3744 C CA . SER B 1 131 ? 2.76 -10.672 -14.602 1 95.75 131 SER B CA 1
ATOM 3745 C C . SER B 1 131 ? 2.84 -10.008 -13.227 1 95.75 131 SER B C 1
ATOM 3747 O O . SER B 1 131 ? 1.813 -9.773 -12.586 1 95.75 131 SER B O 1
ATOM 3749 N N . THR B 1 132 ? 4.02 -9.719 -12.812 1 92.56 132 THR B N 1
ATOM 3750 C CA . THR B 1 132 ? 4.223 -9.094 -11.508 1 92.56 132 THR B CA 1
ATOM 3751 C C . THR B 1 132 ? 3.49 -7.758 -11.43 1 92.56 132 THR B C 1
ATOM 3753 O O . THR B 1 132 ? 2.758 -7.5 -10.477 1 92.56 132 THR B O 1
ATOM 3756 N N . LYS B 1 133 ? 3.684 -6.941 -12.406 1 94.31 133 LYS B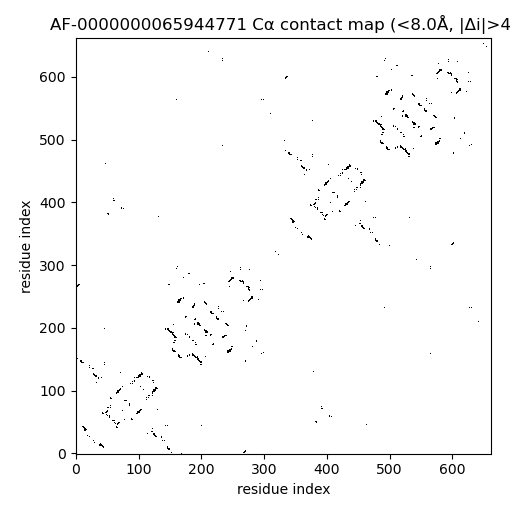 N 1
ATOM 3757 C CA . LYS B 1 133 ? 3.027 -5.637 -12.445 1 94.31 133 LYS B CA 1
ATOM 3758 C C . LYS B 1 133 ? 1.513 -5.789 -12.555 1 94.31 133 LYS B C 1
ATOM 3760 O O . LYS B 1 133 ? 0.762 -5.086 -11.875 1 94.31 133 LYS B O 1
ATOM 3765 N N . THR B 1 134 ? 1.075 -6.656 -13.43 1 97.12 134 THR B N 1
ATOM 3766 C CA . THR B 1 134 ? -0.352 -6.891 -13.617 1 97.12 134 THR B CA 1
ATOM 3767 C C . THR B 1 134 ? -1.002 -7.352 -12.32 1 97.12 134 THR B C 1
ATOM 3769 O O . THR B 1 134 ? -2.049 -6.832 -11.922 1 97.12 134 THR B O 1
ATOM 3772 N N . ILE B 1 135 ? -0.372 -8.312 -11.695 1 96 135 ILE B N 1
ATOM 3773 C CA . ILE B 1 135 ? -0.892 -8.844 -10.438 1 96 135 ILE B CA 1
ATOM 3774 C C . ILE B 1 135 ? -0.958 -7.723 -9.398 1 96 135 ILE B C 1
ATOM 3776 O O . ILE B 1 135 ? -1.947 -7.602 -8.672 1 96 135 ILE B O 1
ATOM 3780 N N . TYR B 1 136 ? -0.005 -6.898 -9.375 1 93.5 136 TYR B N 1
ATOM 3781 C CA . TYR B 1 136 ? 0.029 -5.777 -8.445 1 93.5 136 TYR B CA 1
ATOM 3782 C C . TYR B 1 136 ? -1.149 -4.84 -8.68 1 93.5 136 TYR B C 1
ATOM 3784 O O . TYR B 1 136 ? -1.874 -4.496 -7.742 1 93.5 136 TYR B O 1
ATOM 3792 N N . ILE B 1 137 ? -1.352 -4.441 -9.859 1 95.88 137 ILE B N 1
ATOM 3793 C CA . ILE B 1 137 ? -2.359 -3.451 -10.219 1 95.88 137 ILE B CA 1
ATOM 3794 C C . ILE B 1 137 ? -3.756 -4.043 -10.031 1 95.88 137 ILE B C 1
ATOM 3796 O O . ILE B 1 137 ? -4.629 -3.418 -9.43 1 95.88 137 ILE B O 1
ATOM 3800 N N . VAL B 1 138 ? -3.949 -5.27 -10.531 1 97.12 138 VAL B N 1
ATOM 3801 C CA . VAL B 1 138 ? -5.266 -5.891 -10.477 1 97.12 138 VAL B CA 1
ATOM 3802 C C . VAL B 1 138 ? -5.641 -6.195 -9.031 1 97.12 138 VAL B C 1
ATOM 3804 O O . VAL B 1 138 ? -6.785 -5.988 -8.617 1 97.12 138 VAL B O 1
ATOM 3807 N N . THR B 1 139 ? -4.672 -6.734 -8.289 1 95.19 139 THR B N 1
ATOM 3808 C CA . THR B 1 139 ? -4.934 -6.992 -6.879 1 95.19 139 THR B CA 1
ATOM 3809 C C . THR B 1 139 ? -5.309 -5.707 -6.148 1 95.19 139 THR B C 1
ATOM 3811 O O . THR B 1 139 ? -6.246 -5.688 -5.352 1 95.19 139 THR B O 1
ATOM 3814 N N . GLY B 1 140 ? -4.523 -4.645 -6.402 1 93.81 140 GLY B N 1
ATOM 3815 C CA . GLY B 1 140 ? -4.863 -3.363 -5.805 1 93.81 140 GLY B CA 1
ATOM 3816 C C . GLY B 1 140 ? -6.273 -2.908 -6.125 1 93.81 140 GLY B C 1
ATOM 3817 O O . GLY B 1 140 ? -7 -2.449 -5.242 1 93.81 140 GLY B O 1
ATOM 3818 N N . PHE B 1 141 ? -6.672 -3.029 -7.352 1 94.88 141 PHE B N 1
ATOM 3819 C CA . PHE B 1 141 ? -8 -2.641 -7.809 1 94.88 141 PHE B CA 1
ATOM 3820 C C . PHE B 1 141 ? -9.078 -3.467 -7.117 1 94.88 141 PHE B C 1
ATOM 3822 O O . PHE B 1 141 ? -10.055 -2.918 -6.605 1 94.88 141 PHE B O 1
ATOM 3829 N N . LEU B 1 142 ? -8.859 -4.738 -7.117 1 95.75 142 LEU B N 1
ATOM 3830 C CA . LEU B 1 142 ? -9.867 -5.625 -6.539 1 95.75 142 LEU B CA 1
ATOM 3831 C C . LEU B 1 142 ? -9.938 -5.449 -5.027 1 95.75 142 LEU B C 1
ATOM 3833 O O . LEU B 1 142 ? -11.008 -5.574 -4.434 1 95.75 142 LEU B O 1
ATOM 3837 N N . ASP B 1 143 ? -8.789 -5.203 -4.387 1 93.75 143 ASP B N 1
ATOM 3838 C CA . ASP B 1 143 ? -8.781 -4.906 -2.957 1 93.75 143 ASP B CA 1
ATOM 3839 C C . ASP B 1 143 ? -9.633 -3.676 -2.65 1 93.75 143 ASP B C 1
ATOM 3841 O O . ASP B 1 143 ? -10.328 -3.633 -1.635 1 93.75 143 ASP B O 1
ATOM 3845 N N . ASP B 1 144 ? -9.5 -2.715 -3.471 1 92.06 144 ASP B N 1
ATOM 3846 C CA . ASP B 1 144 ? -10.289 -1.498 -3.301 1 92.06 144 ASP B CA 1
ATOM 3847 C C . ASP B 1 144 ? -11.773 -1.781 -3.469 1 92.06 144 ASP B C 1
ATOM 3849 O O . ASP B 1 144 ? -12.594 -1.327 -2.668 1 92.06 144 ASP B O 1
ATOM 3853 N N . GLN B 1 145 ? -12.117 -2.557 -4.5 1 91.56 145 GLN B N 1
ATOM 3854 C CA . GLN B 1 145 ? -13.516 -2.84 -4.82 1 91.56 145 GLN B CA 1
ATOM 3855 C C . GLN B 1 145 ? -14.156 -3.713 -3.748 1 91.56 145 GLN B C 1
ATOM 3857 O O . GLN B 1 145 ? -15.344 -3.555 -3.441 1 91.56 145 GLN B O 1
ATOM 3862 N N . PHE B 1 146 ? -13.344 -4.594 -3.188 1 93.19 146 PHE B N 1
ATOM 3863 C CA . PHE B 1 146 ? -13.898 -5.551 -2.242 1 93.19 146 PHE B CA 1
ATOM 3864 C C . PHE B 1 146 ? -13.477 -5.219 -0.817 1 93.19 146 PHE B C 1
ATOM 3866 O O . PHE B 1 146 ? -13.461 -6.09 0.052 1 93.19 146 PHE B O 1
ATOM 3873 N N . SER B 1 147 ? -13.078 -4.031 -0.594 1 91.94 147 SER B N 1
ATOM 3874 C CA . SER B 1 147 ? -12.672 -3.605 0.743 1 91.94 147 SER B CA 1
ATOM 3875 C C . SER B 1 147 ? -13.812 -3.764 1.741 1 91.94 147 SER B C 1
ATOM 3877 O O . SER B 1 147 ? -14.977 -3.52 1.408 1 91.94 147 SER B O 1
ATOM 3879 N N . LEU B 1 148 ? -13.422 -4.176 2.934 1 92.31 148 LEU B N 1
ATOM 3880 C CA . LEU B 1 148 ? -14.367 -4.137 4.039 1 92.31 148 LEU B CA 1
ATOM 3881 C C . LEU B 1 148 ? -14.641 -2.697 4.473 1 92.31 148 LEU B C 1
ATOM 3883 O O . LEU B 1 148 ? -13.711 -1.882 4.535 1 92.31 148 LEU B O 1
ATOM 3887 N N . TYR B 1 149 ? -15.93 -2.41 4.672 1 92.12 149 TYR B N 1
ATOM 3888 C CA . TYR B 1 149 ? -16.188 -1.051 5.137 1 92.12 149 TYR B CA 1
ATOM 3889 C C . TYR B 1 149 ? -17.359 -1.026 6.125 1 92.12 149 TYR B C 1
ATOM 3891 O O . TYR B 1 149 ? -18.156 -1.962 6.176 1 92.12 149 TYR B O 1
ATOM 3899 N N . GLN B 1 150 ? -17.375 -0.093 6.938 1 93.44 150 GLN B N 1
ATOM 3900 C CA . GLN B 1 150 ? -18.422 0.149 7.926 1 93.44 150 GLN B CA 1
ATOM 3901 C C . GLN B 1 150 ? -18.578 1.642 8.203 1 93.44 150 GLN B C 1
ATOM 3903 O O . GLN B 1 150 ? -17.625 2.404 8.102 1 93.44 150 GLN B O 1
ATOM 3908 N N . GLN B 1 151 ? -19.859 1.952 8.477 1 91.69 151 GLN B N 1
ATOM 3909 C CA . GLN B 1 151 ? -20.141 3.336 8.844 1 91.69 151 GLN B CA 1
ATOM 3910 C C . GLN B 1 151 ? -20.156 3.518 10.359 1 91.69 151 GLN B C 1
ATOM 3912 O O . GLN B 1 151 ? -20.703 2.689 11.086 1 91.69 151 GLN B O 1
ATOM 3917 N N . TYR B 1 152 ? -19.5 4.516 10.789 1 91.88 152 TYR B N 1
ATOM 3918 C CA . TYR B 1 152 ? -19.453 4.859 12.203 1 91.88 152 TYR B CA 1
ATOM 3919 C C . TYR B 1 152 ? -19.984 6.262 12.445 1 91.88 152 TYR B C 1
ATOM 3921 O O . TYR B 1 152 ? -19.797 7.16 11.617 1 91.88 152 TYR B O 1
ATOM 3929 N N . HIS B 1 153 ? -20.688 6.324 13.508 1 92.56 153 HIS B N 1
ATOM 3930 C CA . HIS B 1 153 ? -21.078 7.66 13.938 1 92.56 153 HIS B CA 1
ATOM 3931 C C . HIS B 1 153 ? -19.938 8.367 14.648 1 92.56 153 HIS B C 1
ATOM 3933 O O . HIS B 1 153 ? -19.391 7.852 15.625 1 92.56 153 HIS B O 1
ATOM 3939 N N . GLY B 1 154 ? -19.531 9.5 14.211 1 94.31 154 GLY B N 1
ATOM 3940 C CA . GLY B 1 154 ? -18.438 10.273 14.781 1 94.31 154 GLY B CA 1
ATOM 3941 C C . GLY B 1 154 ? -17.875 11.305 13.82 1 94.31 154 GLY B C 1
ATOM 3942 O O . GLY B 1 154 ? -18.5 11.609 12.797 1 94.31 154 GLY B O 1
ATOM 3943 N N . SER B 1 155 ? -16.828 11.906 14.281 1 95.62 155 SER B N 1
ATOM 3944 C CA . SER B 1 155 ? -16.109 12.867 13.438 1 95.62 155 SER B CA 1
ATOM 3945 C C . SER B 1 155 ? -14.648 12.445 13.242 1 95.62 155 SER B C 1
ATOM 3947 O O . SER B 1 155 ? -14.008 11.969 14.18 1 95.62 155 SER B O 1
ATOM 3949 N N . MET B 1 156 ? -14.25 12.531 12.008 1 97.44 156 MET B N 1
ATOM 3950 C CA . MET B 1 156 ? -12.875 12.188 11.656 1 97.44 156 MET B CA 1
ATOM 3951 C C . MET B 1 156 ? -12.078 13.43 11.281 1 97.44 156 MET B C 1
ATOM 3953 O O . MET B 1 156 ? -12.484 14.195 10.406 1 97.44 156 MET B O 1
ATOM 3957 N N . VAL B 1 157 ? -10.914 13.633 12.016 1 97.94 157 VAL B N 1
ATOM 3958 C CA . VAL B 1 157 ? -10.117 14.836 11.797 1 97.94 157 VAL B CA 1
ATOM 3959 C C . VAL B 1 157 ? -8.641 14.469 11.672 1 97.94 157 VAL B C 1
ATOM 3961 O O . VAL B 1 157 ? -8.172 13.531 12.32 1 97.94 157 VAL B O 1
ATOM 3964 N N . ASP B 1 158 ? -7.969 15.125 10.797 1 97.56 158 ASP B N 1
ATOM 3965 C CA . ASP B 1 158 ? -6.516 15.062 10.656 1 97.56 158 ASP B CA 1
ATOM 3966 C C . ASP B 1 158 ? -5.836 16.094 11.547 1 97.56 158 ASP B C 1
ATOM 3968 O O . ASP B 1 158 ? -5.871 17.297 11.25 1 97.56 158 ASP B O 1
ATOM 3972 N N . VAL B 1 159 ? -5.184 15.711 12.641 1 97 159 VAL B N 1
ATOM 3973 C CA . VAL B 1 159 ? -4.527 16.594 13.586 1 97 159 VAL B CA 1
ATOM 3974 C C . VAL B 1 159 ? -3.016 16.391 13.531 1 97 159 VAL B C 1
ATOM 3976 O O . VAL B 1 159 ? -2.5 15.383 14.016 1 97 159 VAL B O 1
ATOM 3979 N N . TYR B 1 160 ? -2.273 17.344 13.047 1 93.5 160 TYR B N 1
ATOM 3980 C CA . TYR B 1 160 ? -0.825 17.281 12.891 1 93.5 160 TYR B CA 1
ATOM 3981 C C . TYR B 1 160 ? -0.417 16.062 12.062 1 93.5 160 TYR B C 1
ATOM 3983 O O . TYR B 1 160 ? 0.634 15.469 12.305 1 93.5 160 TYR B O 1
ATOM 3991 N N . GLY B 1 161 ? -1.296 15.594 11.188 1 93.25 161 GLY B N 1
ATOM 3992 C CA . GLY B 1 161 ? -0.983 14.445 10.359 1 93.25 161 GLY B CA 1
ATOM 3993 C C . GLY B 1 161 ? -1.483 13.133 10.938 1 93.25 161 GLY B C 1
ATOM 3994 O O . GLY B 1 161 ? -1.357 12.086 10.305 1 93.25 161 GLY B O 1
ATOM 3995 N N . VAL B 1 162 ? -2.041 13.227 12.07 1 95.38 162 VAL B N 1
ATOM 3996 C CA . VAL B 1 162 ? -2.559 12.039 12.742 1 95.38 162 VAL B CA 1
ATOM 3997 C C . VAL B 1 162 ? -4.07 11.953 12.555 1 95.38 162 VAL B C 1
ATOM 3999 O O . VAL B 1 162 ? -4.793 12.914 12.859 1 95.38 162 VAL B O 1
ATOM 4002 N N . GLY B 1 163 ? -4.543 10.805 12.016 1 97.81 163 GLY B N 1
ATOM 4003 C CA . GLY B 1 163 ? -5.98 10.617 11.906 1 97.81 163 GLY B CA 1
ATOM 4004 C C . GLY B 1 163 ? -6.641 10.273 13.227 1 97.81 163 GLY B C 1
ATOM 4005 O O . GLY B 1 163 ? -6.363 9.227 13.812 1 97.81 163 GLY B O 1
ATOM 4006 N N . VAL B 1 164 ? -7.566 11.156 13.664 1 97.94 164 VAL B N 1
ATOM 4007 C CA . VAL B 1 164 ? -8.242 11.008 14.945 1 97.94 164 VAL B CA 1
ATOM 4008 C C . VAL B 1 164 ? -9.742 10.828 14.719 1 97.94 164 VAL B C 1
ATOM 4010 O O . VAL B 1 164 ? -10.398 11.703 14.148 1 97.94 164 VAL B O 1
ATOM 4013 N N . LEU B 1 165 ? -10.258 9.719 15.156 1 98 165 LEU B N 1
ATOM 4014 C CA . LEU B 1 165 ? -11.695 9.477 15.125 1 98 165 LEU B CA 1
ATOM 4015 C C . LEU B 1 165 ? -12.336 9.852 16.453 1 98 165 LEU B C 1
ATOM 4017 O O . LEU B 1 165 ? -12.031 9.25 17.5 1 98 165 LEU B O 1
ATOM 4021 N N . LEU B 1 166 ? -13.172 10.859 16.438 1 96.94 166 LEU B N 1
ATOM 4022 C CA . LEU B 1 166 ? -13.906 11.305 17.625 1 96.94 166 LEU B CA 1
ATOM 4023 C C . LEU B 1 166 ? -15.234 10.57 17.75 1 96.94 166 LEU B C 1
ATOM 4025 O O . LEU B 1 166 ? -16.062 10.617 16.844 1 96.94 166 LEU B O 1
ATOM 4029 N N . THR B 1 167 ? -15.406 9.906 18.828 1 95.62 167 THR B N 1
ATOM 4030 C CA . THR B 1 167 ? -16.656 9.203 19.109 1 95.62 167 THR B CA 1
ATOM 4031 C C . THR B 1 167 ? -17.234 9.641 20.453 1 95.62 167 THR B C 1
ATOM 4033 O O . THR B 1 167 ? -16.562 10.297 21.234 1 95.62 167 THR B O 1
ATOM 4036 N N . GLY B 1 168 ? -18.453 9.367 20.656 1 92.12 168 GLY B N 1
ATOM 4037 C CA . GLY B 1 168 ? -19.172 9.734 21.875 1 92.12 168 GLY B CA 1
ATOM 4038 C C . GLY B 1 168 ? -20.688 9.82 21.656 1 92.12 168 GLY B C 1
ATOM 4039 O O . GLY B 1 168 ? -21.156 9.773 20.516 1 92.12 168 GLY B O 1
ATOM 4040 N N . LYS B 1 169 ? -21.375 9.867 22.828 1 88.44 169 LYS B N 1
ATOM 4041 C CA . LYS B 1 169 ? -22.828 9.984 22.766 1 88.44 169 LYS B CA 1
ATOM 4042 C C . LYS B 1 169 ? -23.234 11.25 22.016 1 88.44 169 LYS B C 1
ATOM 4044 O O . LYS B 1 169 ? -22.5 12.227 21.984 1 88.44 169 LYS B O 1
ATOM 4049 N N . SER B 1 170 ? -24.453 11.18 21.422 1 85.81 170 SER B N 1
ATOM 4050 C CA . SER B 1 170 ? -24.984 12.336 20.703 1 85.81 170 SER B CA 1
ATOM 4051 C C . SER B 1 170 ? -25.109 13.539 21.641 1 85.81 170 SER B C 1
ATOM 4053 O O . SER B 1 170 ? -25.547 13.406 22.781 1 85.81 170 SER B O 1
ATOM 4055 N N . GLY B 1 171 ? -24.656 14.672 21.188 1 82.94 171 GLY B N 1
ATOM 4056 C CA . GLY B 1 171 ? -24.859 15.898 21.938 1 82.94 171 GLY B CA 1
ATOM 4057 C C . GLY B 1 171 ? -23.672 16.266 22.797 1 82.94 171 GLY B C 1
ATOM 4058 O O . GLY B 1 171 ? -23.672 17.312 23.469 1 82.94 171 GLY B O 1
ATOM 4059 N N . LEU B 1 172 ? -22.641 15.5 22.75 1 84.25 172 LEU B N 1
ATOM 4060 C CA . LEU B 1 172 ? -21.5 15.758 23.609 1 84.25 172 LEU B CA 1
ATOM 4061 C C . LEU B 1 172 ? -20.547 16.766 22.984 1 84.25 172 LEU B C 1
ATOM 4063 O O . LEU B 1 172 ? -19.547 17.141 23.594 1 84.25 172 LEU B O 1
ATOM 4067 N N . GLY B 1 173 ? -20.812 17.172 21.734 1 87.25 173 GLY B N 1
ATOM 4068 C CA . GLY B 1 173 ? -20.047 18.266 21.172 1 87.25 173 GLY B CA 1
ATOM 4069 C C . GLY B 1 173 ? -19 17.797 20.172 1 87.25 173 GLY B C 1
ATOM 4070 O O . GLY B 1 173 ? -18 18.5 19.922 1 87.25 173 GLY B O 1
ATOM 4071 N N . LYS B 1 174 ? -19.125 16.609 19.578 1 90.94 174 LYS B N 1
ATOM 4072 C CA . LYS B 1 174 ? -18.156 16.078 18.625 1 90.94 174 LYS B CA 1
ATOM 4073 C C . LYS B 1 174 ? -17.938 17.047 17.469 1 90.94 174 LYS B C 1
ATOM 4075 O O . LYS B 1 174 ? -16.797 17.344 17.109 1 90.94 174 LYS B O 1
ATOM 4080 N N . SER B 1 175 ? -19.062 17.547 16.938 1 91.94 175 SER B N 1
ATOM 4081 C CA . SER B 1 175 ? -18.984 18.438 15.781 1 91.94 175 SER B CA 1
ATOM 4082 C C . SER B 1 175 ? -18.359 19.781 16.141 1 91.94 175 SER B C 1
ATOM 4084 O O . SER B 1 175 ? -17.594 20.344 15.375 1 91.94 175 SER B O 1
ATOM 4086 N N . GLU B 1 176 ? -18.625 20.25 17.312 1 91.5 176 GLU B N 1
ATOM 4087 C CA . GLU B 1 176 ? -18.078 21.531 17.781 1 91.5 176 GLU B CA 1
ATOM 4088 C C . GLU B 1 176 ? -16.562 21.438 17.984 1 91.5 176 GLU B C 1
ATOM 4090 O O . GLU B 1 176 ? -15.828 22.344 17.609 1 91.5 176 GLU B O 1
ATOM 4095 N N . ILE B 1 177 ? -16.219 20.312 18.531 1 93.44 177 ILE B N 1
ATOM 4096 C CA . ILE B 1 177 ? -14.789 20.094 18.75 1 93.44 177 ILE B CA 1
ATOM 4097 C C . ILE B 1 177 ? -14.07 19.969 17.406 1 93.44 177 ILE B C 1
ATOM 4099 O O . ILE B 1 177 ? -12.992 20.531 17.219 1 93.44 177 ILE B O 1
ATOM 4103 N N . ALA B 1 178 ? -14.672 19.234 16.5 1 95.88 178 ALA B N 1
ATOM 4104 C CA . ALA B 1 178 ? -14.109 19.094 15.164 1 95.88 178 ALA B CA 1
ATOM 4105 C C . ALA B 1 178 ? -13.961 20.453 14.477 1 95.88 178 ALA B C 1
ATOM 4107 O O . ALA B 1 178 ? -12.938 20.719 13.852 1 95.88 178 ALA B O 1
ATOM 4108 N N . LEU B 1 179 ? -14.953 21.266 14.648 1 94.44 179 LEU B N 1
ATOM 4109 C CA . LEU B 1 179 ? -14.906 22.594 14.055 1 94.44 179 LEU B CA 1
ATOM 4110 C C . LEU B 1 179 ? -13.797 23.438 14.68 1 94.44 179 LEU B C 1
ATOM 4112 O O . LEU B 1 179 ? -13.086 24.156 13.977 1 94.44 179 LEU B O 1
ATOM 4116 N N . ASP B 1 180 ? -13.719 23.344 15.977 1 95.06 180 ASP B N 1
ATOM 4117 C CA . ASP B 1 180 ? -12.648 24.047 16.688 1 95.06 180 ASP B CA 1
ATOM 4118 C C . ASP B 1 180 ? -11.281 23.641 16.156 1 95.06 180 ASP B C 1
ATOM 4120 O O . ASP B 1 180 ? -10.414 24.5 15.938 1 95.06 180 ASP B O 1
ATOM 4124 N N . LEU B 1 181 ? -11.148 22.391 15.93 1 96.5 181 LEU B N 1
ATOM 4125 C CA . LEU B 1 181 ? -9.891 21.875 15.383 1 96.5 181 LEU B CA 1
ATOM 4126 C C . LEU B 1 181 ? -9.641 22.422 13.984 1 96.5 181 LEU B C 1
ATOM 4128 O O . LEU B 1 181 ? -8.516 22.812 13.656 1 96.5 181 LEU B O 1
ATOM 4132 N N . VAL B 1 182 ? -10.648 22.484 13.188 1 96.06 182 VAL B N 1
ATOM 4133 C CA . VAL B 1 182 ? -10.531 23.047 11.844 1 96.06 182 VAL B CA 1
ATOM 4134 C C . VAL B 1 182 ? -10.078 24.5 11.922 1 96.06 182 VAL B C 1
ATOM 4136 O O . VAL B 1 182 ? -9.18 24.906 11.188 1 96.06 182 VAL B O 1
ATOM 4139 N N . GLU B 1 183 ? -10.664 25.219 12.82 1 94.5 183 GLU B N 1
ATOM 4140 C CA . GLU B 1 183 ? -10.328 26.625 13.016 1 94.5 183 GLU B CA 1
ATOM 4141 C C . GLU B 1 183 ? -8.867 26.781 13.422 1 94.5 183 GLU B C 1
ATOM 4143 O O . GLU B 1 183 ? -8.227 27.781 13.062 1 94.5 183 GLU B O 1
ATOM 4148 N N . ARG B 1 184 ? -8.406 25.781 14.039 1 94 184 ARG B N 1
ATOM 4149 C CA . ARG B 1 184 ? -7.027 25.828 14.516 1 94 184 ARG B CA 1
ATOM 4150 C C . ARG B 1 184 ? -6.066 25.328 13.438 1 94 184 ARG B C 1
ATOM 4152 O O . ARG B 1 184 ? -4.863 25.203 13.68 1 94 184 ARG B O 1
ATOM 4159 N N . GLY B 1 185 ? -6.566 24.984 12.305 1 93.19 185 GLY B N 1
ATOM 4160 C CA . GLY B 1 185 ? -5.695 24.688 11.18 1 93.19 185 GLY B CA 1
ATOM 4161 C C . GLY B 1 185 ? -5.637 23.203 10.844 1 93.19 185 GLY B C 1
ATOM 4162 O O . GLY B 1 185 ? -4.852 22.797 9.992 1 93.19 185 GLY B O 1
ATOM 4163 N N . HIS B 1 186 ? -6.48 22.391 11.453 1 96.31 186 HIS B N 1
ATOM 4164 C CA . HIS B 1 186 ? -6.496 20.953 11.188 1 96.31 186 HIS B CA 1
ATOM 4165 C C . HIS B 1 186 ? -7.488 20.609 10.078 1 96.31 186 HIS B C 1
ATOM 4167 O O . HIS B 1 186 ? -8.195 21.484 9.578 1 96.31 186 HIS B O 1
ATOM 4173 N N . GLY B 1 187 ? -7.488 19.391 9.633 1 95.88 187 GLY B N 1
ATOM 4174 C CA . GLY B 1 187 ? -8.281 19.016 8.469 1 95.88 187 GLY B CA 1
ATOM 4175 C C . GLY B 1 187 ? -9.445 18.094 8.805 1 95.88 187 GLY B C 1
ATOM 4176 O O . GLY B 1 187 ? -9.273 17.109 9.531 1 95.88 187 GLY B O 1
ATOM 4177 N N . LEU B 1 188 ? -10.602 18.469 8.305 1 96.19 188 LEU B N 1
ATOM 4178 C CA . LEU B 1 188 ? -11.797 17.641 8.477 1 96.19 188 LEU B CA 1
ATOM 4179 C C . LEU B 1 188 ? -11.875 16.562 7.406 1 96.19 188 LEU B C 1
ATOM 4181 O O . LEU B 1 188 ? -11.734 16.844 6.215 1 96.19 188 LEU B O 1
ATOM 4185 N N . VAL B 1 189 ? -12.109 15.32 7.801 1 95.62 189 VAL B N 1
ATOM 4186 C CA . VAL B 1 189 ? -12.344 14.219 6.871 1 95.62 189 VAL B CA 1
ATOM 4187 C C . VAL B 1 189 ? -13.844 13.977 6.723 1 95.62 189 VAL B C 1
ATOM 4189 O O . VAL B 1 189 ? -14.359 13.938 5.605 1 95.62 189 VAL B O 1
ATOM 4192 N N . ALA B 1 190 ? -14.492 13.875 7.84 1 94.31 190 ALA B N 1
ATOM 4193 C CA . ALA B 1 190 ? -15.93 13.594 7.871 1 94.31 190 ALA B CA 1
ATOM 4194 C C . ALA B 1 190 ? -16.531 13.961 9.219 1 94.31 190 ALA B C 1
ATOM 4196 O O . ALA B 1 190 ? -15.844 13.953 10.242 1 94.31 190 ALA B O 1
ATOM 4197 N N . ASP B 1 191 ? -17.766 14.32 9.227 1 92.81 191 ASP B N 1
ATOM 4198 C CA . ASP B 1 191 ? -18.531 14.602 10.438 1 92.81 191 ASP B CA 1
ATOM 4199 C C . ASP B 1 191 ? -19.859 13.859 10.422 1 92.81 191 ASP B C 1
ATOM 4201 O O . ASP B 1 191 ? -20.5 13.742 9.375 1 92.81 191 ASP B O 1
ATOM 4205 N N . ASP B 1 192 ? -20.266 13.336 11.586 1 90.31 192 ASP B N 1
ATOM 4206 C CA . ASP B 1 192 ? -21.516 12.625 11.828 1 90.31 192 ASP B CA 1
ATOM 4207 C C . ASP B 1 192 ? -21.438 11.172 11.352 1 90.31 192 ASP B C 1
ATOM 4209 O O . ASP B 1 192 ? -21.562 10.242 12.156 1 90.31 192 ASP B O 1
ATOM 4213 N N . VAL B 1 193 ? -21.141 11.016 10.055 1 91.81 193 VAL B N 1
ATOM 4214 C CA . VAL B 1 193 ? -20.984 9.664 9.523 1 91.81 193 VAL B CA 1
ATOM 4215 C C . VAL B 1 193 ? -19.594 9.492 8.922 1 91.81 193 VAL B C 1
ATOM 4217 O O . VAL B 1 193 ? -19.234 10.188 7.977 1 91.81 193 VAL B O 1
ATOM 4220 N N . VAL B 1 194 ? -18.875 8.57 9.453 1 93.81 194 VAL B N 1
ATOM 4221 C CA . VAL B 1 194 ? -17.531 8.242 8.977 1 93.81 194 VAL B CA 1
ATOM 4222 C C . VAL B 1 194 ? -17.531 6.836 8.391 1 93.81 194 VAL B C 1
ATOM 4224 O O . VAL B 1 194 ? -17.906 5.875 9.062 1 93.81 194 VAL B O 1
ATOM 4227 N N . VAL B 1 195 ? -17.125 6.703 7.137 1 94.38 195 VAL B N 1
ATOM 4228 C CA . VAL B 1 195 ? -17 5.391 6.508 1 94.38 195 VAL B CA 1
ATOM 4229 C C . VAL B 1 195 ? -15.555 4.914 6.582 1 94.38 195 VAL B C 1
ATOM 4231 O O . VAL B 1 195 ? -14.648 5.574 6.066 1 94.38 195 VAL B O 1
ATOM 4234 N N . ILE B 1 196 ? -15.32 3.84 7.223 1 96.44 196 ILE B N 1
ATOM 4235 C CA . ILE B 1 196 ? -13.977 3.301 7.379 1 96.44 196 ILE B CA 1
ATOM 4236 C C . ILE B 1 196 ? -13.82 2.053 6.512 1 96.44 196 ILE B C 1
ATOM 4238 O O . ILE B 1 196 ? -14.68 1.171 6.516 1 96.44 196 ILE B O 1
ATOM 4242 N N . HIS B 1 197 ? -12.688 2.062 5.789 1 95.31 197 HIS B N 1
ATOM 4243 C CA . HIS B 1 197 ? -12.391 0.965 4.871 1 95.31 197 HIS B CA 1
ATOM 4244 C C . HIS B 1 197 ? -11.133 0.219 5.297 1 95.31 197 HIS B C 1
ATOM 4246 O O . HIS B 1 197 ? -10.164 0.834 5.754 1 95.31 197 HIS B O 1
ATOM 4252 N N . ARG B 1 198 ? -11.086 -1.043 5.129 1 94.94 198 ARG B N 1
ATOM 4253 C CA . ARG B 1 198 ? -9.891 -1.879 5.238 1 94.94 198 ARG B CA 1
ATOM 4254 C C . ARG B 1 198 ? -9.672 -2.684 3.961 1 94.94 198 ARG B C 1
ATOM 4256 O O . ARG B 1 198 ? -10.508 -3.504 3.584 1 94.94 198 ARG B O 1
ATOM 4263 N N . LYS B 1 199 ? -8.562 -2.492 3.357 1 92.38 199 LYS B N 1
ATOM 4264 C CA . LYS B 1 199 ? -8.281 -3.127 2.072 1 92.38 199 LYS B CA 1
ATOM 4265 C C . LYS B 1 199 ? -7.52 -4.434 2.262 1 92.38 199 LYS B C 1
ATOM 4267 O O . LYS B 1 199 ? -6.418 -4.445 2.818 1 92.38 199 LYS B O 1
ATOM 4272 N N . GLY B 1 200 ? -8.094 -5.488 1.773 1 90.75 200 GLY B N 1
ATOM 4273 C CA . GLY B 1 200 ? -7.402 -6.766 1.752 1 90.75 200 GLY B CA 1
ATOM 4274 C C . GLY B 1 200 ? -6.844 -7.168 3.104 1 90.75 200 GLY B C 1
ATOM 4275 O O . GLY B 1 200 ? -7.57 -7.191 4.098 1 90.75 200 GLY B O 1
ATOM 4276 N N . GLU B 1 201 ? -5.512 -7.422 3.107 1 87.88 201 GLU B N 1
ATOM 4277 C CA . GLU B 1 201 ? -4.855 -7.895 4.324 1 87.88 201 GLU B CA 1
ATOM 4278 C C . GLU B 1 201 ? -4.188 -6.742 5.074 1 87.88 201 GLU B C 1
ATOM 4280 O O . GLU B 1 201 ? -3.545 -6.957 6.102 1 87.88 201 GLU B O 1
ATOM 4285 N N . SER B 1 202 ? -4.457 -5.57 4.621 1 90.19 202 SER B N 1
ATOM 4286 C CA . SER B 1 202 ? -3.838 -4.398 5.23 1 90.19 202 SER B CA 1
ATOM 4287 C C . SER B 1 202 ? -4.348 -4.18 6.648 1 90.19 202 SER B C 1
ATOM 4289 O O . SER B 1 202 ? -5.516 -4.441 6.945 1 90.19 202 SER B O 1
ATOM 4291 N N . MET B 1 203 ? -3.438 -3.674 7.43 1 90.69 203 MET B N 1
ATOM 4292 C CA . MET B 1 203 ? -3.834 -3.301 8.781 1 90.69 203 MET B CA 1
ATOM 4293 C C . MET B 1 203 ? -4.078 -1.8 8.883 1 90.69 203 MET B C 1
ATOM 4295 O O . MET B 1 203 ? -4.277 -1.271 9.984 1 90.69 203 MET B O 1
ATOM 4299 N N . VAL B 1 204 ? -4.117 -1.144 7.812 1 93.88 204 VAL B N 1
ATOM 4300 C CA . VAL B 1 204 ? -4.359 0.294 7.75 1 93.88 204 VAL B CA 1
ATOM 4301 C C . VAL B 1 204 ? -5.84 0.555 7.484 1 93.88 204 VAL B C 1
ATOM 4303 O O . VAL B 1 204 ? -6.41 0.027 6.523 1 93.88 204 VAL B O 1
ATOM 4306 N N . LEU B 1 205 ? -6.457 1.319 8.32 1 96.88 205 LEU B N 1
ATOM 4307 C CA . LEU B 1 205 ? -7.855 1.716 8.188 1 96.88 205 LEU B CA 1
ATOM 4308 C C . LEU B 1 205 ? -7.969 3.109 7.582 1 96.88 205 LEU B C 1
ATOM 4310 O O . LEU B 1 205 ? -7.379 4.066 8.094 1 96.88 205 LEU B O 1
ATOM 4314 N N . ASN B 1 206 ? -8.727 3.178 6.52 1 96.81 206 ASN B N 1
ATOM 4315 C CA . ASN B 1 206 ? -8.906 4.469 5.863 1 96.81 206 ASN B CA 1
ATOM 4316 C C . ASN B 1 206 ? -10.312 5.016 6.082 1 96.81 206 ASN B C 1
ATOM 4318 O O . ASN B 1 206 ? -11.297 4.34 5.781 1 96.81 206 ASN B O 1
ATOM 4322 N N . ALA B 1 207 ? -10.367 6.211 6.566 1 97 207 ALA B N 1
ATOM 4323 C CA . ALA B 1 207 ? -11.648 6.871 6.812 1 97 207 ALA B CA 1
ATOM 4324 C C . ALA B 1 207 ? -11.961 7.887 5.715 1 97 207 ALA B C 1
ATOM 4326 O O . ALA B 1 207 ? -11.07 8.609 5.258 1 97 207 ALA B O 1
ATOM 4327 N N . LYS B 1 208 ? -13.18 7.867 5.316 1 93.69 208 LYS B N 1
ATOM 4328 C CA . LYS B 1 208 ? -13.711 8.789 4.324 1 93.69 208 LYS B CA 1
ATOM 4329 C C . LYS B 1 208 ? -15.086 9.312 4.734 1 93.69 208 LYS B C 1
ATOM 4331 O O . LYS B 1 208 ? -15.695 8.797 5.672 1 93.69 208 LYS B O 1
ATOM 4336 N N . ARG B 1 209 ? -15.43 10.359 4.051 1 90.44 209 ARG B N 1
ATOM 4337 C CA . ARG B 1 209 ? -16.797 10.836 4.215 1 90.44 209 ARG B CA 1
ATOM 4338 C C . ARG B 1 209 ? -17.781 9.984 3.418 1 90.44 209 ARG B C 1
ATOM 4340 O O . ARG B 1 209 ? -17.375 9.25 2.512 1 90.44 209 ARG B O 1
ATOM 4347 N N . ASN B 1 210 ? -18.984 10.094 3.859 1 81.5 210 ASN B N 1
ATOM 4348 C CA . ASN B 1 210 ? -20.031 9.469 3.051 1 81.5 210 ASN B CA 1
ATOM 4349 C C . ASN B 1 210 ? -20.391 10.328 1.844 1 81.5 210 ASN B C 1
ATOM 4351 O O . ASN B 1 210 ? -20.297 11.555 1.901 1 81.5 210 ASN B O 1
ATOM 4355 N N . ASN B 1 211 ? -20.562 9.93 0.663 1 66.75 211 ASN B N 1
ATOM 4356 C CA . ASN B 1 211 ? -20.75 10.633 -0.604 1 66.75 211 ASN B CA 1
ATOM 4357 C C . ASN B 1 211 ? -21.922 11.602 -0.538 1 66.75 211 ASN B C 1
ATOM 4359 O O . ASN B 1 211 ? -22.016 12.531 -1.342 1 66.75 211 ASN B O 1
ATOM 4363 N N . ILE B 1 212 ? -22.672 11.445 0.377 1 54.12 212 ILE B N 1
ATOM 4364 C CA . ILE B 1 212 ? -23.891 12.258 0.419 1 54.12 212 ILE B CA 1
ATOM 4365 C C . ILE B 1 212 ? -23.562 13.633 0.993 1 54.12 212 ILE B C 1
ATOM 4367 O O . ILE B 1 212 ? -24.062 14.648 0.507 1 54.12 212 ILE B O 1
ATOM 4371 N N . ILE B 1 213 ? -22.719 13.648 1.876 1 58.78 213 ILE B N 1
ATOM 4372 C CA . ILE B 1 213 ? -22.453 14.891 2.598 1 58.78 213 ILE B CA 1
ATOM 4373 C C . ILE B 1 213 ? -21.047 15.375 2.291 1 58.78 213 ILE B C 1
ATOM 4375 O O . ILE B 1 213 ? -20.062 14.719 2.656 1 58.78 213 ILE B O 1
ATOM 4379 N N . ASP B 1 214 ? -20.984 16.359 1.479 1 73.19 214 ASP B N 1
ATOM 4380 C CA . ASP B 1 214 ? -19.672 16.953 1.302 1 73.19 214 ASP B CA 1
ATOM 4381 C C . ASP B 1 214 ? -19.078 17.375 2.643 1 73.19 214 ASP B C 1
ATOM 4383 O O . ASP B 1 214 ? -19.391 16.797 3.682 1 73.19 214 ASP B O 1
ATOM 4387 N N . HIS B 1 215 ? -18.094 18.219 2.754 1 86 215 HIS B N 1
ATOM 4388 C CA . HIS B 1 215 ? -17.469 18.672 3.99 1 86 215 HIS B CA 1
ATOM 4389 C C . HIS B 1 215 ? -18.328 19.719 4.691 1 86 215 HIS B C 1
ATOM 4391 O O . HIS B 1 215 ? -17.828 20.766 5.094 1 86 215 HIS B O 1
ATOM 4397 N N . PHE B 1 216 ? -19.688 19.25 4.859 1 85 216 PHE B N 1
ATOM 4398 C CA . PHE B 1 216 ? -20.625 20.047 5.629 1 85 216 PHE B CA 1
ATOM 4399 C C . PHE B 1 216 ? -20.734 19.531 7.059 1 85 216 PHE B C 1
ATOM 4401 O O . PHE B 1 216 ? -20.625 18.328 7.305 1 85 216 PHE B O 1
ATOM 4408 N N . MET B 1 217 ? -20.859 20.516 7.945 1 87.94 217 MET B N 1
ATOM 4409 C CA . MET B 1 217 ? -21.078 20.188 9.352 1 87.94 217 MET B CA 1
ATOM 4410 C C . MET B 1 217 ? -22.328 20.859 9.891 1 87.94 217 MET B C 1
ATOM 4412 O O . MET B 1 217 ? -22.672 21.969 9.492 1 87.94 217 MET B O 1
ATOM 4416 N N . GLU B 1 218 ? -23.031 20.125 10.664 1 84.31 218 GLU B N 1
ATOM 4417 C CA . GLU B 1 218 ? -24.156 20.719 11.367 1 84.31 218 GLU B CA 1
ATOM 4418 C C . GLU B 1 218 ? -23.766 21.094 12.797 1 84.31 218 GLU B C 1
ATOM 4420 O O . GLU B 1 218 ? -23.438 20.234 13.602 1 84.31 218 GLU B O 1
ATOM 4425 N N . ILE B 1 219 ? -23.766 22.391 13.016 1 85.62 219 ILE B N 1
ATOM 4426 C CA . ILE B 1 219 ? -23.422 22.906 14.344 1 85.62 219 ILE B CA 1
ATOM 4427 C C . ILE B 1 219 ? -24.672 23.469 15.016 1 85.62 219 ILE B C 1
ATOM 4429 O O . ILE B 1 219 ? -25.359 24.312 14.445 1 85.62 219 ILE B O 1
ATOM 4433 N N . ARG B 1 220 ? -24.875 22.969 16.125 1 80.44 220 ARG B N 1
ATOM 4434 C CA . ARG B 1 220 ? -26.047 23.438 16.859 1 80.44 220 ARG B CA 1
ATOM 4435 C C . ARG B 1 220 ? -25.969 24.938 17.141 1 80.44 220 ARG B C 1
ATOM 4437 O O . ARG B 1 220 ? -24.922 25.438 17.562 1 80.44 220 ARG B O 1
ATOM 4444 N N . GLY B 1 221 ? -27.016 25.609 16.984 1 78.06 221 GLY B N 1
ATOM 4445 C CA . GLY B 1 221 ? -27.078 27.047 17.188 1 78.06 221 GLY B CA 1
ATOM 4446 C C . GLY B 1 221 ? -26.625 27.844 15.992 1 78.06 221 GLY B C 1
ATOM 4447 O O . GLY B 1 221 ? -26.984 29.016 15.836 1 78.06 221 GLY B O 1
ATOM 4448 N N . LEU B 1 222 ? -25.797 27.344 15.102 1 80.81 222 LEU B N 1
ATOM 4449 C CA . LEU B 1 222 ? -25.25 28.062 13.961 1 80.81 222 LEU B CA 1
ATOM 4450 C C . LEU B 1 222 ? -25.859 27.547 12.656 1 80.81 222 LEU B C 1
ATOM 4452 O O . LEU B 1 222 ? -26.031 28.312 11.703 1 80.81 222 LEU B O 1
ATOM 4456 N N . GLY B 1 223 ? -26.188 26.234 12.57 1 84.69 223 GLY B N 1
ATOM 4457 C CA . GLY B 1 223 ? -26.688 25.625 11.352 1 84.69 223 GLY B CA 1
ATOM 4458 C C . GLY B 1 223 ? -25.641 24.875 10.57 1 84.69 223 GLY B C 1
ATOM 4459 O O . GLY B 1 223 ? -24.734 24.281 11.156 1 84.69 223 GLY B O 1
ATOM 4460 N N . VAL B 1 224 ? -25.844 24.891 9.25 1 86.12 224 VAL B N 1
ATOM 4461 C CA . VAL B 1 224 ? -24.969 24.094 8.391 1 86.12 224 VAL B CA 1
ATOM 4462 C C . VAL B 1 224 ? -23.75 24.922 7.992 1 86.12 224 VAL B C 1
ATOM 4464 O O . VAL B 1 224 ? -23.891 26.078 7.566 1 86.12 224 VAL B O 1
ATOM 4467 N N . VAL B 1 225 ? -22.625 24.359 8.242 1 88.5 225 VAL B N 1
ATOM 4468 C CA . VAL B 1 225 ? -21.375 25.016 7.926 1 88.5 225 VAL B CA 1
ATOM 4469 C C . VAL B 1 225 ? -20.672 24.281 6.785 1 88.5 225 VAL B C 1
ATOM 4471 O O . VAL B 1 225 ? -20.453 23.078 6.863 1 88.5 225 VAL B O 1
ATOM 4474 N N . ASP B 1 226 ? -20.391 25 5.68 1 88.31 226 ASP B N 1
ATOM 4475 C CA . ASP B 1 226 ? -19.562 24.484 4.602 1 88.31 226 ASP B CA 1
ATOM 4476 C C . ASP B 1 226 ? -18.078 24.703 4.906 1 88.31 226 ASP B C 1
ATOM 4478 O O . ASP B 1 226 ? -17.547 25.781 4.676 1 88.31 226 ASP B O 1
ATOM 4482 N N . VAL B 1 227 ? -17.438 23.656 5.344 1 91.31 227 VAL B N 1
ATOM 4483 C CA . VAL B 1 227 ? -16.078 23.766 5.855 1 91.31 227 VAL B CA 1
ATOM 4484 C C . VAL B 1 227 ? -15.133 24.156 4.723 1 91.31 227 VAL B C 1
ATOM 4486 O O . VAL B 1 227 ? -14.25 25 4.91 1 91.31 227 VAL B O 1
ATOM 4489 N N . ARG B 1 228 ? -15.336 23.547 3.613 1 88.5 228 ARG B N 1
ATOM 4490 C CA . ARG B 1 228 ? -14.484 23.859 2.475 1 88.5 228 ARG B CA 1
ATOM 4491 C C . ARG B 1 228 ? -14.633 25.328 2.062 1 88.5 228 ARG B C 1
ATOM 4493 O O . ARG B 1 228 ? -13.641 26.016 1.836 1 88.5 228 ARG B O 1
ATOM 4500 N N . ALA B 1 229 ? -15.828 25.766 1.947 1 86.44 229 ALA B N 1
ATOM 4501 C CA . ALA B 1 229 ? -16.094 27.125 1.5 1 86.44 229 ALA B CA 1
ATOM 4502 C C . ALA B 1 229 ? -15.602 28.141 2.518 1 86.44 229 ALA B C 1
ATOM 4504 O O . ALA B 1 229 ? -15.055 29.188 2.145 1 86.44 229 ALA B O 1
ATOM 4505 N N . ASN B 1 230 ? -15.758 27.844 3.779 1 88.56 230 ASN B N 1
ATOM 4506 C CA . ASN B 1 230 ? -15.438 28.797 4.832 1 88.56 230 ASN B CA 1
ATOM 4507 C C . ASN B 1 230 ? -13.945 28.812 5.145 1 88.56 230 ASN B C 1
ATOM 4509 O O . ASN B 1 230 ? -13.391 29.875 5.473 1 88.56 230 ASN B O 1
ATOM 4513 N N . PHE B 1 231 ? -13.344 27.641 5.043 1 92.12 231 PHE B N 1
ATOM 4514 C CA . PHE B 1 231 ? -11.992 27.562 5.59 1 92.12 231 PHE B CA 1
ATOM 4515 C C . PHE B 1 231 ? -11 27.141 4.516 1 92.12 231 PHE B C 1
ATOM 4517 O O . PHE B 1 231 ? -9.789 27.109 4.758 1 92.12 231 PHE B O 1
ATOM 4524 N N . GLY B 1 232 ? -11.5 26.812 3.328 1 88.81 232 GLY B N 1
ATOM 4525 C CA . GLY B 1 232 ? -10.625 26.531 2.201 1 88.81 232 GLY B CA 1
ATOM 4526 C C . GLY B 1 232 ? -10.242 25.062 2.09 1 88.81 232 GLY B C 1
ATOM 4527 O O . GLY B 1 232 ? -10.609 24.25 2.941 1 88.81 232 GLY B O 1
ATOM 4528 N N . ILE B 1 233 ? -9.398 24.781 1.09 1 90.5 233 ILE B N 1
ATOM 4529 C CA . ILE B 1 233 ? -9.047 23.422 0.717 1 90.5 233 ILE B CA 1
ATOM 4530 C C . ILE B 1 233 ? -8.117 22.812 1.771 1 90.5 233 ILE B C 1
ATOM 4532 O O . ILE B 1 233 ? -8.055 21.594 1.932 1 90.5 233 ILE B O 1
ATOM 4536 N N . ARG B 1 234 ? -7.402 23.625 2.52 1 90.94 234 ARG B N 1
ATOM 4537 C CA . ARG B 1 234 ? -6.473 23.125 3.531 1 90.94 234 ARG B CA 1
ATOM 4538 C C . ARG B 1 234 ? -7.219 22.531 4.715 1 90.94 234 ARG B C 1
ATOM 4540 O O . ARG B 1 234 ? -6.629 21.797 5.523 1 90.94 234 ARG B O 1
ATOM 4547 N N . ALA B 1 235 ? -8.492 22.859 4.781 1 94.19 235 ALA B N 1
ATOM 4548 C CA . ALA B 1 235 ? -9.273 22.484 5.953 1 94.19 235 ALA B CA 1
ATOM 4549 C C . ALA B 1 235 ? -9.969 21.141 5.742 1 94.19 235 ALA B C 1
ATOM 4551 O O . ALA B 1 235 ? -10.656 20.641 6.637 1 94.19 235 ALA B O 1
ATOM 4552 N N . ILE B 1 236 ? -9.797 20.516 4.59 1 92.81 236 ILE B N 1
ATOM 4553 C CA . ILE B 1 236 ? -10.516 19.281 4.336 1 92.81 236 ILE B CA 1
ATOM 4554 C C . ILE B 1 236 ? -9.531 18.203 3.883 1 92.81 236 ILE B C 1
ATOM 4556 O O . ILE B 1 236 ? -8.438 18.516 3.4 1 92.81 236 ILE B O 1
ATOM 4560 N N . ARG B 1 237 ? -9.891 16.938 4.16 1 92.56 237 ARG B N 1
ATOM 4561 C CA . ARG B 1 237 ? -9.203 15.75 3.684 1 92.56 237 ARG B CA 1
ATOM 4562 C C . ARG B 1 237 ? -10.18 14.766 3.049 1 92.56 237 ARG B C 1
ATOM 4564 O O . ARG B 1 237 ? -11.281 14.555 3.568 1 92.56 237 ARG B O 1
ATOM 4571 N N . ASP B 1 238 ? -9.82 14.227 1.999 1 89.69 238 ASP B N 1
ATOM 4572 C CA . ASP B 1 238 ? -10.68 13.234 1.357 1 89.69 238 ASP B CA 1
ATOM 4573 C C . ASP B 1 238 ? -10.609 11.891 2.078 1 89.69 238 ASP B C 1
ATOM 4575 O O . ASP B 1 238 ? -11.609 11.188 2.189 1 89.69 238 ASP B O 1
ATOM 4579 N N . VAL B 1 239 ? -9.43 11.547 2.49 1 93.25 239 VAL B N 1
ATOM 4580 C CA . VAL B 1 239 ? -9.188 10.273 3.152 1 93.25 239 VAL B CA 1
ATOM 4581 C C . VAL B 1 239 ? -8.086 10.43 4.195 1 93.25 239 VAL B C 1
ATOM 4583 O O . VAL B 1 239 ? -7.152 11.211 4.008 1 93.25 239 VAL B O 1
ATOM 4586 N N . LYS B 1 240 ? -8.227 9.727 5.258 1 96.5 240 LYS B N 1
ATOM 4587 C CA . LYS B 1 240 ? -7.188 9.711 6.281 1 96.5 240 LYS B CA 1
ATOM 4588 C C . LYS B 1 240 ? -7.188 8.391 7.039 1 96.5 240 LYS B C 1
ATOM 4590 O O . LYS B 1 240 ? -8.242 7.809 7.293 1 96.5 240 LYS B O 1
ATOM 4595 N N . GLU B 1 241 ? -5.973 7.969 7.305 1 97.31 241 GLU B N 1
ATOM 4596 C CA . GLU B 1 241 ? -5.824 6.762 8.117 1 97.31 241 GLU B CA 1
ATOM 4597 C C . GLU B 1 241 ? -6.336 6.984 9.531 1 97.31 241 GLU B C 1
ATOM 4599 O O . GLU B 1 241 ? -6.078 8.031 10.133 1 97.31 241 GLU B O 1
ATOM 4604 N N . VAL B 1 242 ? -7.09 6.012 10.031 1 98 242 VAL B N 1
ATOM 4605 C CA . VAL B 1 242 ? -7.508 6.051 11.43 1 98 242 VAL B CA 1
ATOM 4606 C C . VAL B 1 242 ? -6.359 5.586 12.328 1 98 242 VAL B C 1
ATOM 4608 O O . VAL B 1 242 ? -5.992 4.406 12.312 1 98 242 VAL B O 1
ATOM 4611 N N . GLN B 1 243 ? -5.891 6.5 13.133 1 96.88 243 GLN B N 1
ATOM 4612 C CA . GLN B 1 243 ? -4.703 6.156 13.906 1 96.88 243 GLN B CA 1
ATOM 4613 C C . GLN B 1 243 ? -5 6.16 15.406 1 96.88 243 GLN B C 1
ATOM 4615 O O . GLN B 1 243 ? -4.363 5.438 16.172 1 96.88 243 GLN B O 1
ATOM 4620 N N . VAL B 1 244 ? -5.98 6.977 15.797 1 96.12 244 VAL B N 1
ATOM 4621 C CA . VAL B 1 244 ? -6.383 7.059 17.203 1 96.12 244 VAL B CA 1
ATOM 4622 C C . VAL B 1 244 ? -7.891 7.266 17.281 1 96.12 244 VAL B C 1
ATOM 4624 O O . VAL B 1 244 ? -8.469 8.023 16.5 1 96.12 244 VAL B O 1
ATOM 46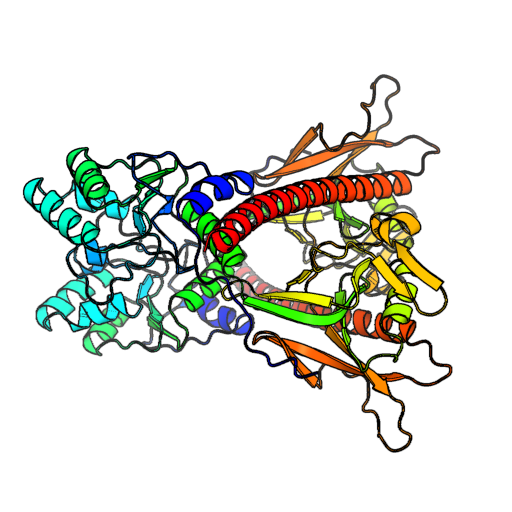27 N N . VAL B 1 245 ? -8.453 6.566 18.234 1 96.5 245 VAL B N 1
ATOM 4628 C CA . VAL B 1 245 ? -9.852 6.805 18.562 1 96.5 245 VAL B CA 1
ATOM 4629 C C . VAL B 1 245 ? -9.953 7.562 19.875 1 96.5 245 VAL B C 1
ATOM 4631 O O . VAL B 1 245 ? -9.328 7.176 20.875 1 96.5 245 VAL B O 1
ATOM 4634 N N . VAL B 1 246 ? -10.633 8.656 19.859 1 94.88 246 VAL B N 1
ATOM 4635 C CA . VAL B 1 246 ? -10.914 9.414 21.078 1 94.88 246 VAL B CA 1
ATOM 4636 C C . VAL B 1 246 ? -12.398 9.328 21.406 1 94.88 246 VAL B C 1
ATOM 4638 O O . VAL B 1 246 ? -13.242 9.773 20.625 1 94.88 246 VAL B O 1
ATOM 4641 N N . GLU B 1 247 ? -12.711 8.805 22.453 1 93.44 247 GLU B N 1
ATOM 4642 C CA . GLU B 1 247 ? -14.094 8.703 22.906 1 93.44 247 GLU B CA 1
ATOM 4643 C C . GLU B 1 247 ? -14.406 9.75 23.969 1 93.44 247 GLU B C 1
ATOM 4645 O O . GLU B 1 247 ? -13.797 9.758 25.047 1 93.44 247 GLU B O 1
ATOM 4650 N N . LEU B 1 248 ? -15.344 10.586 23.625 1 91.75 248 LEU B N 1
ATOM 4651 C CA . LEU B 1 248 ? -15.805 11.609 24.562 1 91.75 248 LEU B CA 1
ATOM 4652 C C . LEU B 1 248 ? -16.828 11.039 25.531 1 91.75 248 LEU B C 1
ATOM 4654 O O . LEU B 1 248 ? -17.812 10.406 25.125 1 91.75 248 LEU B O 1
ATOM 4658 N N . LEU B 1 249 ? -16.562 11.227 26.781 1 89 249 LEU B N 1
ATOM 4659 C CA . LEU B 1 249 ? -17.422 10.711 27.828 1 89 249 LEU B CA 1
ATOM 4660 C C . LEU B 1 249 ? -18.047 11.844 28.641 1 89 249 LEU B C 1
ATOM 4662 O O . LEU B 1 249 ? -17.438 12.914 28.781 1 89 249 LEU B O 1
ATOM 4666 N N . GLU B 1 250 ? -19.297 11.5 29.094 1 85.88 250 GLU B N 1
ATOM 4667 C CA . GLU B 1 250 ? -19.891 12.438 30.031 1 85.88 250 GLU B CA 1
ATOM 4668 C C . GLU B 1 250 ? -19.156 12.43 31.375 1 85.88 250 GLU B C 1
ATOM 4670 O O . GLU B 1 250 ? -18.766 11.367 31.875 1 85.88 250 GLU B O 1
ATOM 4675 N N . TRP B 1 251 ? -18.875 13.625 31.844 1 74.81 251 TRP B N 1
ATOM 4676 C CA . TRP B 1 251 ? -18.188 13.727 33.125 1 74.81 251 TRP B CA 1
ATOM 4677 C C . TRP B 1 251 ? -19.062 13.203 34.25 1 74.81 251 TRP B C 1
ATOM 4679 O O . TRP B 1 251 ? -20.25 13.523 34.312 1 74.81 251 TRP B O 1
ATOM 4689 N N . ASN B 1 252 ? -18.703 12.062 34.781 1 69.44 252 ASN B N 1
ATOM 4690 C CA . ASN B 1 252 ? -19.328 11.57 36 1 69.44 252 ASN B CA 1
ATOM 4691 C C . ASN B 1 252 ? -18.359 11.578 37.188 1 69.44 252 ASN B C 1
ATOM 4693 O O . ASN B 1 252 ? -17.25 11.055 37.094 1 69.44 252 ASN B O 1
ATOM 4697 N N . LYS B 1 253 ? -18.656 12.398 38.219 1 60.88 253 LYS B N 1
ATOM 4698 C CA . LYS B 1 253 ? -17.812 12.547 39.406 1 60.88 253 L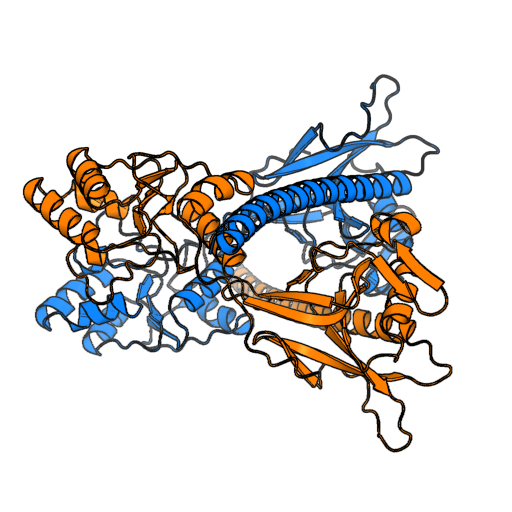YS B CA 1
ATOM 4699 C C . LYS B 1 253 ? -17.328 11.188 39.906 1 60.88 253 LYS B C 1
ATOM 4701 O O . LYS B 1 253 ? -16.266 11.094 40.531 1 60.88 253 LYS B O 1
ATOM 4706 N N . GLU B 1 254 ? -18.031 10.125 39.688 1 59.69 254 GLU B N 1
ATOM 4707 C CA . GLU B 1 254 ? -17.719 8.836 40.281 1 59.69 254 GLU B CA 1
ATOM 4708 C C . GLU B 1 254 ? -16.703 8.055 39.438 1 59.69 254 GLU B C 1
ATOM 4710 O O . GLU B 1 254 ? -16.156 7.059 39.906 1 59.69 254 GLU B O 1
ATOM 4715 N N . ILE B 1 255 ? -16.453 8.523 38.281 1 55.97 255 ILE B N 1
ATOM 4716 C CA . ILE B 1 255 ? -15.633 7.684 37.406 1 55.97 255 ILE B CA 1
ATOM 4717 C C . ILE B 1 255 ? -14.18 8.156 37.469 1 55.97 255 ILE B C 1
ATOM 4719 O O . ILE B 1 255 ? -13.898 9.344 37.344 1 55.97 255 ILE B O 1
ATOM 4723 N N . VAL B 1 256 ? -13.336 7.363 38.188 1 53.19 256 VAL B N 1
ATOM 4724 C CA . VAL B 1 256 ? -11.898 7.594 38.156 1 53.19 256 VAL B CA 1
ATOM 4725 C C . VAL B 1 256 ? -11.383 7.469 36.719 1 53.19 256 VAL B C 1
ATOM 4727 O O . VAL B 1 256 ? -11.5 6.406 36.094 1 53.19 256 VAL B O 1
ATOM 4730 N N . TYR B 1 257 ? -11.203 8.656 36.094 1 55.16 257 TYR B N 1
ATOM 4731 C CA . TYR B 1 257 ? -10.719 8.641 34.719 1 55.16 257 TYR B CA 1
ATOM 4732 C C . TYR B 1 257 ? -9.219 8.367 34.688 1 55.16 257 TYR B C 1
ATOM 4734 O O . TYR B 1 257 ? -8.453 8.953 35.469 1 55.16 257 TYR B O 1
ATOM 4742 N N . GLU B 1 258 ? -8.938 7.199 34.156 1 53.59 258 GLU B N 1
ATOM 4743 C CA . GLU B 1 258 ? -7.543 6.797 34.031 1 53.59 258 GLU B CA 1
ATOM 4744 C C . GLU B 1 258 ? -6.766 7.75 33.125 1 53.59 258 GLU B C 1
ATOM 4746 O O . GLU B 1 258 ? -7.348 8.398 32.25 1 53.59 258 GLU B O 1
ATOM 4751 N N . ARG B 1 259 ? -5.555 7.984 33.5 1 53.28 259 ARG B N 1
ATOM 4752 C CA . ARG B 1 259 ? -4.629 8.82 32.75 1 53.28 259 ARG B CA 1
ATOM 4753 C C . ARG B 1 259 ? -4.68 8.492 31.266 1 53.28 259 ARG B C 1
ATOM 4755 O O . ARG B 1 259 ? -4.98 7.359 30.875 1 53.28 259 ARG B O 1
ATOM 4762 N N . LEU B 1 260 ? -4.566 9.477 30.375 1 57.03 260 LEU B N 1
ATOM 4763 C CA . LEU B 1 260 ? -4.621 9.555 28.922 1 57.03 260 LEU B CA 1
ATOM 4764 C C . LEU B 1 260 ? -3.512 8.719 28.297 1 57.03 260 LEU B C 1
ATOM 4766 O O . LEU B 1 260 ? -2.352 9.141 28.266 1 57.03 260 LEU B O 1
ATOM 4770 N N . GLY B 1 261 ? -3.369 7.453 28.812 1 57.16 261 GLY B N 1
ATOM 4771 C CA . GLY B 1 261 ? -2.27 6.711 28.219 1 57.16 261 GLY B CA 1
ATOM 4772 C C . GLY B 1 261 ? -2.668 5.949 26.969 1 57.16 261 GLY B C 1
ATOM 4773 O O . GLY B 1 261 ? -3.721 5.312 26.938 1 57.16 261 GLY B O 1
ATOM 4774 N N . LEU B 1 262 ? -1.981 6.312 25.719 1 57.5 262 LEU B N 1
ATOM 4775 C CA . LEU B 1 262 ? -2.232 5.684 24.438 1 57.5 262 LEU B CA 1
ATOM 4776 C C . LEU B 1 262 ? -2.039 4.176 24.516 1 57.5 262 LEU B C 1
ATOM 4778 O O . LEU B 1 262 ? -2.527 3.434 23.656 1 57.5 262 LEU B O 1
ATOM 4782 N N . ASP B 1 263 ? -1.331 3.691 25.422 1 62.59 263 ASP B N 1
ATOM 4783 C CA . ASP B 1 263 ? -0.908 2.295 25.391 1 62.59 263 ASP B CA 1
ATOM 4784 C C . ASP B 1 263 ? -1.835 1.421 26.234 1 62.59 263 ASP B C 1
ATOM 4786 O O . ASP B 1 263 ? -1.647 0.205 26.312 1 62.59 263 ASP B O 1
ATOM 4790 N N . ILE B 1 264 ? -2.941 2.035 26.516 1 65.75 264 ILE B N 1
ATOM 4791 C CA . ILE B 1 264 ? -3.623 1.257 27.547 1 65.75 264 ILE B CA 1
ATOM 4792 C C . ILE B 1 264 ? -4.867 0.597 26.953 1 65.75 264 ILE B C 1
ATOM 4794 O O . ILE B 1 264 ? -5.125 -0.585 27.188 1 65.75 264 ILE B O 1
ATOM 4798 N N . LYS B 1 265 ? -5.547 1.25 26.172 1 86.25 265 LYS B N 1
ATOM 4799 C CA . LYS B 1 265 ? -6.809 0.731 25.641 1 86.25 265 LYS B CA 1
ATOM 4800 C C . LYS B 1 265 ? -6.824 0.766 24.125 1 86.25 265 LYS B C 1
ATOM 4802 O O . LYS B 1 265 ? -6.141 1.585 23.5 1 86.25 265 LYS B O 1
ATOM 4807 N N . SER B 1 266 ? -7.465 -0.194 23.578 1 92.31 266 SER B N 1
ATOM 4808 C CA . SER B 1 266 ? -7.629 -0.232 22.125 1 92.31 266 SER B CA 1
ATOM 4809 C C . SER B 1 266 ? -9.078 -0.524 21.75 1 92.31 266 SER B C 1
ATOM 4811 O O . SER B 1 266 ? -9.859 -1.01 22.562 1 92.31 266 SER B O 1
ATOM 4813 N N . ARG B 1 267 ? -9.375 -0.087 20.625 1 92.38 267 ARG B N 1
ATOM 4814 C CA . ARG B 1 267 ? -10.664 -0.393 20 1 92.38 267 ARG B CA 1
ATOM 4815 C C . ARG B 1 267 ? -10.469 -1.181 18.719 1 92.38 267 ARG B C 1
ATOM 4817 O O . ARG B 1 267 ? -9.617 -0.843 17.891 1 92.38 267 ARG B O 1
ATOM 4824 N N . LYS B 1 268 ? -11.258 -2.25 18.609 1 93.19 268 LYS B N 1
ATOM 4825 C CA . LYS B 1 268 ? -11.18 -3.053 17.391 1 93.19 268 LYS B CA 1
ATOM 4826 C C . LYS B 1 268 ? -12.109 -2.504 16.312 1 93.19 268 LYS B C 1
ATOM 4828 O O . LYS B 1 268 ? -13.32 -2.379 16.531 1 93.19 268 LYS B O 1
ATOM 4833 N N . ILE B 1 269 ? -11.594 -2.066 15.219 1 94.5 269 ILE B N 1
ATOM 4834 C CA . ILE B 1 269 ? -12.336 -1.592 14.062 1 94.5 269 ILE B CA 1
ATOM 4835 C C . ILE B 1 269 ? -12.016 -2.465 12.852 1 94.5 269 ILE B C 1
ATOM 4837 O O . ILE B 1 269 ? -10.867 -2.527 12.406 1 94.5 269 ILE B O 1
ATOM 4841 N N . LEU B 1 270 ? -13 -3.131 12.289 1 94.19 270 LEU B N 1
ATOM 4842 C CA . LEU B 1 270 ? -12.828 -4.008 11.141 1 94.19 270 LEU B CA 1
ATOM 4843 C C . LEU B 1 270 ? -11.656 -4.965 11.359 1 94.19 270 LEU B C 1
ATOM 4845 O O . LEU B 1 270 ? -10.836 -5.164 10.461 1 94.19 270 LEU B O 1
ATOM 4849 N N . GLY B 1 271 ? -11.492 -5.434 12.594 1 91 271 GLY B N 1
ATOM 4850 C CA . GLY B 1 271 ? -10.508 -6.445 12.93 1 91 271 GLY B CA 1
ATOM 4851 C C . GLY B 1 271 ? -9.148 -5.859 13.266 1 91 271 GLY B C 1
ATOM 4852 O O . GLY B 1 271 ? -8.195 -6.594 13.539 1 91 271 GLY B O 1
ATOM 4853 N N . VAL B 1 272 ? -9.039 -4.559 13.266 1 93.06 272 VAL B N 1
ATOM 4854 C CA . VAL B 1 272 ? -7.777 -3.898 13.562 1 93.06 272 VAL B CA 1
ATOM 4855 C C . VAL B 1 272 ? -7.855 -3.199 14.914 1 93.06 272 VAL B C 1
ATOM 4857 O O . VAL B 1 272 ? -8.836 -2.502 15.203 1 93.06 272 VAL B O 1
ATOM 4860 N N . ASP B 1 273 ? -6.82 -3.408 15.742 1 92.81 273 ASP B N 1
ATOM 4861 C CA . ASP B 1 273 ? -6.758 -2.736 17.031 1 92.81 273 ASP B CA 1
ATOM 4862 C C . ASP B 1 273 ? -6.207 -1.318 16.891 1 92.81 273 ASP B C 1
ATOM 4864 O O . ASP B 1 273 ? -5.082 -1.129 16.422 1 92.81 273 ASP B O 1
ATOM 4868 N N . VAL B 1 274 ? -7.02 -0.362 17.281 1 94.88 274 VAL B N 1
ATOM 4869 C CA . VAL B 1 274 ? -6.629 1.042 17.234 1 94.88 274 VAL B CA 1
ATOM 4870 C C . VAL B 1 274 ? -6.539 1.612 18.641 1 94.88 274 VAL B C 1
ATOM 4872 O O . VAL B 1 274 ? -7.414 1.365 19.469 1 94.88 274 VAL B O 1
ATOM 4875 N N . PRO B 1 275 ? -5.473 2.377 18.953 1 93.75 275 PRO B N 1
ATOM 4876 C CA . PRO B 1 275 ? -5.383 3 20.281 1 93.75 275 PRO B CA 1
ATOM 4877 C C . PRO B 1 275 ? -6.629 3.807 20.625 1 93.75 275 PRO B C 1
ATOM 4879 O O . PRO B 1 275 ? -7.16 4.531 19.781 1 93.75 275 PRO B O 1
ATOM 4882 N N . LEU B 1 276 ? -7.051 3.643 21.859 1 94.19 276 LEU B N 1
ATOM 4883 C CA . LEU B 1 276 ? -8.25 4.309 22.359 1 94.19 276 LEU B CA 1
ATOM 4884 C C . LEU B 1 276 ? -7.926 5.223 23.531 1 94.19 276 LEU B C 1
ATOM 4886 O O . LEU B 1 276 ? -7.227 4.812 24.469 1 94.19 276 LEU B O 1
ATOM 4890 N N . VAL B 1 277 ? -8.352 6.426 23.453 1 91.12 277 VAL B N 1
ATOM 4891 C CA . VAL B 1 277 ? -8.266 7.383 24.547 1 91.12 277 VAL B CA 1
ATOM 4892 C C . VAL B 1 277 ? -9.664 7.812 24.969 1 91.12 277 VAL B C 1
ATOM 4894 O O . VAL B 1 277 ? -10.453 8.289 24.156 1 91.12 277 VAL B O 1
ATOM 4897 N N . GLU B 1 278 ? -9.945 7.656 26.172 1 89.25 278 GLU B N 1
ATOM 4898 C CA . GLU B 1 278 ? -11.219 8.094 26.734 1 89.25 278 GLU B CA 1
ATOM 4899 C C . GLU B 1 278 ? -11.086 9.438 27.438 1 89.25 278 GLU B C 1
ATOM 4901 O O . GLU B 1 278 ? -10.281 9.578 28.359 1 89.25 278 GLU B O 1
ATOM 4906 N N . LEU B 1 279 ? -11.922 10.422 26.953 1 86.19 279 LEU B N 1
ATOM 4907 C CA . LEU B 1 279 ? -11.805 11.781 27.453 1 86.19 279 LEU B CA 1
ATOM 4908 C C . LEU B 1 279 ? -13.125 12.25 28.062 1 86.19 279 LEU B C 1
ATOM 4910 O O . LEU B 1 279 ? -14.102 12.484 27.328 1 86.19 279 LEU B O 1
ATOM 4914 N N . PRO B 1 280 ? -13.203 12.438 29.359 1 85 280 PRO B N 1
ATOM 4915 C CA . PRO B 1 280 ? -14.398 13.039 29.953 1 85 280 PRO B CA 1
ATOM 4916 C C . PRO B 1 280 ? -14.523 14.531 29.641 1 85 280 PRO B C 1
ATOM 4918 O O . PRO B 1 280 ? -13.523 15.25 29.625 1 85 280 PRO B O 1
ATOM 4921 N N . ILE B 1 281 ? -15.688 14.914 29.25 1 82.5 281 ILE B N 1
ATOM 4922 C CA . ILE B 1 281 ? -15.93 16.328 28.969 1 82.5 281 ILE B CA 1
ATOM 4923 C C . ILE B 1 281 ? -16.234 17.062 30.281 1 82.5 281 ILE B C 1
ATOM 4925 O O . ILE B 1 281 ? -17.219 16.766 30.953 1 82.5 281 ILE B O 1
ATOM 4929 N N . PHE B 1 282 ? -15.25 17.891 30.719 1 73.44 282 PHE B N 1
ATOM 4930 C CA . PHE B 1 282 ? -15.414 18.75 31.906 1 73.44 282 PHE B CA 1
ATOM 4931 C C . PHE B 1 282 ? -15.609 20.203 31.5 1 73.44 282 PHE B C 1
ATOM 4933 O O . PHE B 1 282 ? -14.938 20.688 30.578 1 73.44 282 PHE B O 1
ATOM 4940 N N . PRO B 1 283 ? -16.594 20.781 32.219 1 70.81 283 PRO B N 1
ATOM 4941 C CA . PRO B 1 283 ? -16.672 22.234 32 1 70.81 283 PRO B CA 1
ATOM 4942 C C . PRO B 1 283 ? -15.352 22.938 32.281 1 70.81 283 PRO B C 1
ATOM 4944 O O . PRO B 1 283 ? -14.633 22.594 33.219 1 70.81 283 PRO B O 1
ATOM 4947 N N . GLY B 1 284 ? -14.852 23.828 31.422 1 70 284 GLY B N 1
ATOM 4948 C CA . GLY B 1 284 ? -13.672 24.641 31.625 1 70 284 GLY B CA 1
ATOM 4949 C C . GLY B 1 284 ? -12.438 24.094 30.922 1 70 284 GLY B C 1
ATOM 4950 O O . GLY B 1 284 ? -11.43 24.797 30.812 1 70 284 GLY B O 1
ATOM 4951 N N . LYS B 1 285 ? -12.516 22.828 30.609 1 74.31 285 LYS B N 1
ATOM 4952 C CA . LYS B 1 285 ? -11.359 22.281 29.922 1 74.31 285 LYS B CA 1
ATOM 4953 C C . LYS B 1 285 ? -11.484 22.438 28.422 1 74.31 285 LYS B C 1
ATOM 4955 O O . LYS B 1 285 ? -12.586 22.344 27.859 1 74.31 285 LYS B O 1
ATOM 4960 N N . ASN B 1 286 ? -10.391 22.766 27.828 1 87.62 286 ASN B N 1
ATOM 4961 C CA . ASN B 1 286 ? -10.336 22.875 26.375 1 87.62 286 ASN B CA 1
ATOM 4962 C C . ASN B 1 286 ? -10.062 21.516 25.719 1 87.62 286 ASN B C 1
ATOM 4964 O O . ASN B 1 286 ? -8.906 21.141 25.516 1 87.62 286 ASN B O 1
ATOM 4968 N N . ILE B 1 287 ? -11.062 20.812 25.406 1 89.69 287 ILE B N 1
ATOM 4969 C CA . ILE B 1 287 ? -10.992 19.453 24.875 1 89.69 287 ILE B CA 1
ATOM 4970 C C . ILE B 1 287 ? -10.203 19.438 23.578 1 89.69 287 ILE B C 1
ATOM 4972 O O . ILE B 1 287 ? -9.484 18.484 23.281 1 89.69 287 ILE B O 1
ATOM 4976 N N . THR B 1 288 ? -10.289 20.531 22.875 1 93.5 288 THR B N 1
ATOM 4977 C CA . THR B 1 288 ? -9.578 20.656 21.609 1 93.5 288 THR B CA 1
ATOM 4978 C C . THR B 1 288 ? -8.07 20.531 21.828 1 93.5 288 THR B C 1
ATOM 4980 O O . THR B 1 288 ? -7.391 19.797 21.109 1 93.5 288 THR B O 1
ATOM 4983 N N . VAL B 1 289 ? -7.625 21.203 22.875 1 92.19 289 VAL B N 1
ATOM 4984 C CA . VAL B 1 289 ? -6.199 21.172 23.188 1 92.19 289 VAL B CA 1
ATOM 4985 C C . VAL B 1 289 ? -5.785 19.766 23.609 1 92.19 289 VAL B C 1
ATOM 4987 O O . VAL B 1 289 ? -4.711 19.297 23.234 1 92.19 289 VAL B O 1
ATOM 4990 N N . ILE B 1 290 ? -6.613 19.125 24.297 1 90.69 290 ILE B N 1
ATOM 4991 C CA . ILE B 1 290 ? -6.309 17.781 24.781 1 90.69 290 ILE B CA 1
ATOM 4992 C C . ILE B 1 290 ? -6.195 16.828 23.594 1 90.69 290 ILE B C 1
ATOM 4994 O O . ILE B 1 290 ? -5.316 15.961 23.578 1 90.69 290 ILE B O 1
ATOM 4998 N N . ILE B 1 291 ? -7.051 16.984 22.625 1 93.81 291 ILE B N 1
ATOM 4999 C CA . ILE B 1 291 ? -7.012 16.141 21.438 1 93.81 291 ILE B CA 1
ATOM 5000 C C . ILE B 1 291 ? -5.711 16.375 20.672 1 93.81 291 ILE B C 1
ATOM 5002 O O . ILE B 1 291 ? -5.105 15.438 20.156 1 93.81 291 ILE B O 1
ATOM 5006 N N . GLU B 1 292 ? -5.277 17.641 20.578 1 94.44 292 GLU B N 1
ATOM 5007 C CA . GLU B 1 292 ? -3.988 17.953 19.969 1 94.44 292 GLU B CA 1
ATOM 5008 C C . GLU B 1 292 ? -2.846 17.234 20.688 1 94.44 292 GLU B C 1
ATOM 5010 O O . GLU B 1 292 ? -1.949 16.688 20.031 1 94.44 292 GLU B O 1
ATOM 5015 N N . VAL B 1 293 ? -2.943 17.203 22 1 91.31 293 VAL B N 1
ATOM 5016 C CA . VAL B 1 293 ? -1.909 16.547 22.781 1 91.31 293 VAL B CA 1
ATOM 5017 C C . VAL B 1 293 ? -1.953 15.039 22.531 1 91.31 293 VAL B C 1
ATOM 5019 O O . VAL B 1 293 ? -0.91 14.383 22.438 1 91.31 293 VAL B O 1
ATOM 5022 N N . VAL B 1 294 ? -3.143 14.5 22.391 1 91.62 294 VAL B N 1
ATOM 5023 C CA . VAL B 1 294 ? -3.289 13.086 22.062 1 91.62 294 VAL B CA 1
ATOM 5024 C C . VAL B 1 294 ? -2.57 12.781 20.75 1 91.62 294 VAL B C 1
ATOM 5026 O O . VAL B 1 294 ? -1.834 11.797 20.656 1 91.62 294 VAL B O 1
ATOM 5029 N N . ALA B 1 295 ? -2.754 13.617 19.75 1 94.56 295 ALA B N 1
ATOM 5030 C CA . ALA B 1 295 ? -2.094 13.445 18.453 1 94.56 295 ALA B CA 1
ATOM 5031 C C . ALA B 1 295 ? -0.578 13.539 18.594 1 94.56 295 ALA B C 1
ATOM 5033 O O . ALA B 1 295 ? 0.156 12.734 18.016 1 94.56 295 ALA B O 1
ATOM 5034 N N . LEU B 1 296 ? -0.147 14.523 19.422 1 90.94 296 LEU B N 1
ATOM 5035 C CA . LEU B 1 296 ? 1.285 14.703 19.641 1 90.94 296 LEU B CA 1
ATOM 5036 C C . LEU B 1 296 ? 1.885 13.492 20.344 1 90.94 296 LEU B C 1
ATOM 5038 O O . LEU B 1 296 ? 2.98 13.047 20 1 90.94 296 LEU B O 1
ATOM 5042 N N . ASN B 1 297 ? 1.183 12.93 21.297 1 87.44 297 ASN B N 1
ATOM 5043 C CA . ASN B 1 297 ? 1.646 11.742 22 1 87.44 297 ASN B CA 1
ATOM 5044 C C . ASN B 1 297 ? 1.74 10.539 21.062 1 87.44 297 ASN B C 1
ATOM 5046 O O . ASN B 1 297 ? 2.652 9.719 21.188 1 87.44 297 ASN B O 1
ATOM 5050 N N . PHE B 1 298 ? 0.803 10.484 20.203 1 91.19 298 PHE B N 1
ATOM 5051 C CA . PHE B 1 298 ? 0.859 9.414 19.203 1 91.19 298 PHE B CA 1
ATOM 5052 C C . PHE B 1 298 ? 2.117 9.539 18.359 1 91.19 298 PHE B C 1
ATOM 5054 O O . PHE B 1 298 ? 2.807 8.547 18.109 1 91.19 298 PHE B O 1
ATOM 5061 N N . LEU B 1 299 ? 2.41 10.758 17.906 1 89.69 299 LEU B N 1
ATOM 5062 C CA . LEU B 1 299 ? 3.596 11.016 17.094 1 89.69 299 LEU B CA 1
ATOM 5063 C C . LEU B 1 299 ? 4.867 10.672 17.859 1 89.69 299 LEU B C 1
ATOM 5065 O O . LEU B 1 299 ? 5.793 10.078 17.312 1 89.69 299 LEU B O 1
ATOM 5069 N N . LEU B 1 300 ? 4.902 11 19.094 1 84.62 300 LEU B N 1
ATOM 5070 C CA . LEU B 1 300 ? 6.062 10.734 19.938 1 84.62 300 LEU B CA 1
ATOM 5071 C C . LEU B 1 300 ? 6.312 9.242 20.062 1 84.62 300 LEU B C 1
ATOM 5073 O O . LEU B 1 300 ? 7.453 8.781 19.969 1 84.62 300 LEU B O 1
ATOM 5077 N N . LYS B 1 301 ? 5.27 8.539 20.266 1 84 301 LYS B N 1
ATOM 5078 C CA . LYS B 1 301 ? 5.387 7.086 20.406 1 84 301 LYS B CA 1
ATOM 5079 C C . LYS B 1 301 ? 5.879 6.453 19.109 1 84 301 LYS B C 1
ATOM 5081 O O . LYS B 1 301 ? 6.73 5.559 19.125 1 84 301 LYS B O 1
ATOM 5086 N N . ARG B 1 302 ? 5.359 6.91 18.031 1 81.5 302 ARG B N 1
ATOM 5087 C CA . ARG B 1 302 ? 5.75 6.395 16.734 1 81.5 302 ARG B CA 1
ATOM 5088 C C . ARG B 1 302 ? 7.215 6.699 16.438 1 81.5 302 ARG B C 1
ATOM 5090 O O . ARG B 1 302 ? 7.93 5.859 15.891 1 81.5 302 ARG B O 1
ATOM 5097 N N . TYR B 1 303 ? 7.598 7.898 16.703 1 74.5 303 TYR B N 1
ATOM 5098 C CA . TYR B 1 303 ? 8.977 8.312 16.453 1 74.5 303 TYR B CA 1
ATOM 5099 C C . TYR B 1 303 ? 9.938 7.559 17.375 1 74.5 303 TYR B C 1
ATOM 5101 O O . TYR B 1 303 ? 11.039 7.188 16.938 1 74.5 303 TYR B O 1
ATOM 5109 N N . SER B 1 304 ? 9.602 7.461 18.641 1 67.44 304 SER B N 1
ATOM 5110 C CA . SER B 1 304 ? 10.438 6.695 19.547 1 67.44 304 SER B CA 1
ATOM 5111 C C . SER B 1 304 ? 10.625 5.262 19.062 1 67.44 304 SER B C 1
ATOM 5113 O O . SER B 1 304 ? 11.727 4.707 19.156 1 67.44 304 SER B O 1
ATOM 5115 N N . ASN B 1 305 ? 9.562 4.812 18.578 1 60.97 305 ASN B N 1
ATOM 5116 C CA . ASN B 1 305 ? 9.641 3.469 18.016 1 60.97 305 ASN B CA 1
ATOM 5117 C C . ASN B 1 305 ? 10.516 3.436 16.766 1 60.97 305 ASN B C 1
ATOM 5119 O O . ASN B 1 305 ? 11.25 2.475 16.547 1 60.97 305 ASN B O 1
ATOM 5123 N N . TYR B 1 306 ? 10.375 4.523 16.109 1 55.5 306 TYR B N 1
ATOM 5124 C CA . TYR B 1 306 ? 11.188 4.656 14.906 1 55.5 306 TYR B CA 1
ATOM 5125 C C . TYR B 1 306 ? 12.664 4.781 15.25 1 55.5 306 TYR B C 1
ATOM 5127 O O . TYR B 1 306 ? 13.508 4.133 14.633 1 55.5 306 TYR B O 1
ATOM 5135 N N . VAL B 1 307 ? 12.945 5.672 16.172 1 53.72 307 VAL B N 1
ATOM 5136 C CA . VAL B 1 307 ? 14.32 5.883 16.625 1 53.72 307 VAL B CA 1
ATOM 5137 C C . VAL B 1 307 ? 14.875 4.594 17.219 1 53.72 307 VAL B C 1
ATOM 5139 O O . VAL B 1 307 ? 16.016 4.215 16.938 1 53.72 307 VAL B O 1
ATOM 5142 N N . ALA B 1 308 ? 14 3.961 17.953 1 49.44 308 ALA B N 1
ATOM 5143 C CA . ALA B 1 308 ? 14.414 2.684 18.531 1 49.44 308 ALA B CA 1
ATOM 5144 C C . ALA B 1 308 ? 14.664 1.645 17.438 1 49.44 308 ALA B C 1
ATOM 5146 O O . ALA B 1 308 ? 15.648 0.904 17.5 1 49.44 308 ALA B O 1
ATOM 5147 N N . ALA B 1 309 ? 13.828 1.697 16.438 1 48.41 309 ALA B N 1
ATOM 5148 C CA . ALA B 1 309 ? 13.977 0.765 15.328 1 48.41 309 ALA B CA 1
ATOM 5149 C C . ALA B 1 309 ? 15.227 1.088 14.508 1 48.41 309 ALA B C 1
ATOM 5151 O O . ALA B 1 309 ? 15.977 0.186 14.125 1 48.41 309 ALA B O 1
ATOM 5152 N N . GLU B 1 310 ? 15.461 2.375 14.25 1 53.34 310 GLU B N 1
ATOM 5153 C CA . GLU B 1 310 ? 16.641 2.832 13.523 1 53.34 310 GLU B CA 1
ATOM 5154 C C . GLU B 1 310 ? 17.922 2.607 14.328 1 53.34 310 GLU B C 1
ATOM 5156 O O . GLU B 1 310 ? 18.938 2.197 13.781 1 53.34 310 GLU B O 1
ATOM 5161 N N . ALA B 1 311 ? 17.828 2.986 15.562 1 49.09 311 ALA B N 1
ATOM 5162 C CA . ALA B 1 311 ? 18.969 2.732 16.438 1 49.09 311 ALA B CA 1
ATOM 5163 C C . ALA B 1 311 ? 19.328 1.252 16.453 1 49.09 311 ALA B C 1
ATOM 5165 O O . ALA B 1 311 ? 20.516 0.897 16.438 1 49.09 311 ALA B O 1
ATOM 5166 N N . LEU B 1 312 ? 18.359 0.497 16.422 1 42.5 312 LEU B N 1
ATOM 5167 C CA . LEU B 1 312 ? 18.594 -0.944 16.391 1 42.5 312 LEU B CA 1
ATOM 5168 C C . LEU B 1 312 ? 19.203 -1.366 15.07 1 42.5 312 LEU B C 1
ATOM 5170 O O . LEU B 1 312 ? 20.156 -2.166 15.039 1 42.5 312 LEU B O 1
ATOM 5174 N N . THR B 1 313 ? 18.656 -0.808 14.039 1 48 313 THR B N 1
ATOM 5175 C CA . THR B 1 313 ? 19.219 -1.109 12.727 1 48 313 THR B CA 1
ATOM 5176 C C . THR B 1 313 ? 20.656 -0.625 12.617 1 48 313 THR B C 1
ATOM 5178 O O . THR B 1 313 ? 21.516 -1.322 12.07 1 48 313 THR B O 1
ATOM 5181 N N . ASP B 1 314 ? 20.969 0.581 13.031 1 51.12 314 ASP B N 1
ATOM 5182 C CA . ASP B 1 314 ? 22.312 1.139 13.047 1 51.12 314 ASP B CA 1
ATOM 5183 C C . ASP B 1 314 ? 23.25 0.305 13.93 1 51.12 314 ASP B C 1
ATOM 5185 O O . ASP B 1 314 ? 24.406 0.062 13.57 1 51.12 314 ASP B O 1
ATOM 5189 N N . ARG B 1 315 ? 22.766 -0.025 15.016 1 45.66 315 ARG B N 1
ATOM 5190 C CA . ARG B 1 315 ? 23.547 -0.893 15.883 1 45.66 315 ARG B CA 1
ATOM 5191 C C . ARG B 1 315 ? 23.859 -2.223 15.195 1 45.66 315 ARG B C 1
ATOM 5193 O O . ARG B 1 315 ? 24.969 -2.746 15.305 1 45.66 315 ARG B O 1
ATOM 5200 N N . ILE B 1 316 ? 22.859 -2.586 14.562 1 43.88 316 ILE B N 1
ATOM 5201 C CA . ILE B 1 316 ? 23.047 -3.834 13.836 1 43.88 316 ILE B CA 1
ATOM 5202 C C . ILE B 1 316 ? 24.062 -3.631 12.711 1 43.88 316 ILE B C 1
ATOM 5204 O O . ILE B 1 316 ? 24.969 -4.449 12.523 1 43.88 316 ILE B O 1
ATOM 5208 N N . ASN B 1 317 ? 23.875 -2.516 12.023 1 48.12 317 ASN B N 1
ATOM 5209 C CA . ASN B 1 317 ? 24.828 -2.211 10.945 1 48.12 317 ASN B CA 1
ATOM 5210 C C . ASN B 1 317 ? 26.219 -1.917 11.492 1 48.12 317 ASN B C 1
ATOM 5212 O O . ASN B 1 317 ? 27.219 -2.303 10.883 1 48.12 317 ASN B O 1
ATOM 5216 N N . ASP B 1 318 ? 26.266 -1.128 12.492 1 50.19 318 ASP B N 1
ATOM 5217 C CA . ASP B 1 318 ? 27.547 -0.87 13.148 1 50.19 318 ASP B CA 1
ATOM 5218 C C . ASP B 1 318 ? 28.219 -2.172 13.586 1 50.19 318 ASP B C 1
ATOM 5220 O O . ASP B 1 318 ? 29.438 -2.326 13.453 1 50.19 318 ASP B O 1
ATOM 5224 N N . VAL B 1 319 ? 27.422 -3.008 14.047 1 43.59 319 VAL B N 1
ATOM 5225 C CA . VAL B 1 319 ? 27.938 -4.309 14.461 1 43.59 319 VAL B CA 1
ATOM 5226 C C . VAL B 1 319 ? 28.406 -5.094 13.242 1 43.59 319 VAL B C 1
ATOM 5228 O O . VAL B 1 319 ? 29.484 -5.695 13.258 1 43.59 319 VAL B O 1
ATOM 5231 N N . ILE B 1 320 ? 27.625 -4.988 12.242 1 44.84 320 ILE B N 1
ATOM 5232 C CA . ILE B 1 320 ? 27.984 -5.699 11.023 1 44.84 320 ILE B CA 1
ATOM 5233 C C . ILE B 1 320 ? 29.219 -5.043 10.391 1 44.84 320 ILE B C 1
ATOM 5235 O O . ILE B 1 320 ? 30.125 -5.73 9.938 1 44.84 320 ILE B O 1
ATOM 5239 N N . ASN B 1 321 ? 29.188 -3.758 10.289 1 47.31 321 ASN B N 1
ATOM 5240 C CA . ASN B 1 321 ? 30.312 -3.029 9.711 1 47.31 321 ASN B CA 1
ATOM 5241 C C . ASN B 1 321 ? 31.562 -3.137 10.578 1 47.31 321 ASN B C 1
ATOM 5243 O O . ASN B 1 321 ? 32.688 -3.156 10.062 1 47.31 321 ASN B O 1
ATOM 5247 N N . ARG B 1 322 ? 31.438 -3.068 11.805 1 47.97 322 ARG B N 1
ATOM 5248 C CA . ARG B 1 322 ? 32.594 -3.336 12.656 1 47.97 322 ARG B CA 1
ATOM 5249 C C . ARG B 1 322 ? 33.125 -4.746 12.43 1 47.97 322 ARG B C 1
ATOM 5251 O O . ARG B 1 322 ? 34.344 -4.969 12.453 1 47.97 322 ARG B O 1
ATOM 5258 N N . GLU B 1 323 ? 32.156 -5.566 12.18 1 41.66 323 GLU B N 1
ATOM 5259 C CA . GLU B 1 323 ? 32.594 -6.934 11.922 1 41.66 323 GLU B CA 1
ATOM 5260 C C . GLU B 1 323 ? 33.25 -7.047 10.547 1 41.66 323 GLU B C 1
ATOM 5262 O O . GLU B 1 323 ? 34.156 -7.848 10.352 1 41.66 323 GLU B O 1
ATOM 5267 N N . LYS B 1 324 ? 32.781 -6.289 9.656 1 48.88 324 LYS B N 1
ATOM 5268 C CA . LYS B 1 324 ? 33.406 -6.277 8.352 1 48.88 324 LYS B CA 1
ATOM 5269 C C . LYS B 1 324 ? 34.75 -5.512 8.398 1 48.88 324 LYS B C 1
ATOM 5271 O O . LYS B 1 324 ? 35.688 -5.863 7.703 1 48.88 324 LYS B O 1
ATOM 5276 N N . GLY B 1 325 ? 34.688 -4.332 9.023 1 45.12 325 GLY B N 1
ATOM 5277 C CA . GLY B 1 325 ? 35.969 -3.627 9.188 1 45.12 325 GLY B CA 1
ATOM 5278 C C . GLY B 1 325 ? 37.031 -4.457 9.875 1 45.12 325 GLY B C 1
ATOM 5279 O O . GLY B 1 325 ? 38.219 -4.27 9.641 1 45.12 325 GLY B O 1
ATOM 5280 N N . GLU B 1 326 ? 36.656 -5.188 10.805 1 46.09 326 GLU B N 1
ATOM 5281 C CA . GLU B 1 326 ? 37.688 -6.039 11.438 1 46.09 326 GLU B CA 1
ATOM 5282 C C . GLU B 1 326 ? 38.156 -7.137 10.484 1 46.09 326 GLU B C 1
ATOM 5284 O O . GLU B 1 326 ? 39.281 -7.609 10.586 1 46.09 326 GLU B O 1
ATOM 5289 N N . GLU B 1 327 ? 37.312 -7.527 9.562 1 43.72 327 GLU B N 1
ATOM 5290 C CA . GLU B 1 327 ? 37.812 -8.523 8.617 1 43.72 327 GLU B CA 1
ATOM 5291 C C . GLU B 1 327 ? 38.719 -7.895 7.582 1 43.72 327 GLU B C 1
ATOM 5293 O O . GLU B 1 327 ? 39.688 -8.531 7.117 1 43.72 327 GLU B O 1
ATOM 5298 N N . ASP B 1 328 ? 38.5 -6.617 7.168 1 44.72 328 ASP B N 1
ATOM 5299 C CA . ASP B 1 328 ? 39.438 -6.043 6.195 1 44.72 328 ASP B CA 1
ATOM 5300 C C . ASP B 1 328 ? 40.75 -5.656 6.859 1 44.72 328 ASP B C 1
ATOM 5302 O O . ASP B 1 328 ? 41.719 -5.312 6.18 1 44.72 328 ASP B O 1
ATOM 5306 N N . SER B 1 329 ? 40.812 -5.383 8.148 1 40.88 329 SER B N 1
ATOM 5307 C CA . SER B 1 329 ? 42.094 -5.062 8.727 1 40.88 329 SER B CA 1
ATOM 5308 C C . SER B 1 329 ? 43 -6.301 8.828 1 40.88 329 SER B C 1
ATOM 5310 O O . SER B 1 329 ? 44.156 -6.203 9.18 1 40.88 329 SER B O 1
ATOM 5312 N N . TYR B 1 330 ? 42.5 -7.516 8.789 1 37.5 330 TYR B N 1
ATOM 5313 C CA . TYR B 1 330 ? 43.406 -8.641 8.836 1 37.5 330 TYR B CA 1
ATOM 5314 C C . TYR B 1 330 ? 43.906 -9.008 7.441 1 37.5 330 TYR B C 1
ATOM 5316 O O . TYR B 1 330 ? 44.75 -9.898 7.285 1 37.5 330 TYR B O 1
ATOM 5324 N N . GLU B 1 331 ? 43.281 -8.453 6.328 1 30.78 331 GLU B N 1
ATOM 5325 C CA . GLU B 1 331 ? 44.094 -8.758 5.148 1 30.78 331 GLU B CA 1
ATOM 5326 C C . GLU B 1 331 ? 45.031 -7.613 4.832 1 30.78 331 GLU B C 1
ATOM 5328 O O . GLU B 1 331 ? 44.688 -6.441 4.953 1 30.78 331 GLU B O 1
#

Secondary structure (DSSP, 8-state):
-------B----EEHHHHHHHHHHHSS---EESS---TTS-EE--S-EE--HHHHTT--TT--TTSEEEE-HHHHHHHHHS-HHHHHHHHHHHHTS--S-EEE-TT----HHHHHHHHHTT--EEE-SS-HHHHHHHHHHHHHHHT-EEEEEEEEEEEETTEEEEEEESTTSSHHHHHHHHHHTT-EEEEEEEEEEEE-TT---EEEEE-TTS-SEEEETTTEEEEHHHHH-GGGB-SEEE--EEEEEEE--TT-------TTTEEEEETTEEEEEEEEEE-TT--HHHHHHHHHHHHHHHHHHHHHHHHHHHHHHHHHHHHHHHHHHT--/-------B----EEHHHHHHHHHHHSS---EESS---TTS-EE--S-EE--HHHHTT--TT--TTSEEEE-HHHHHHHHHS-HHHHHHHHHHHHTS--S-EEE-TT----HHHHHHHHHTT--EEE-SS-HHHHHHHHHHHHHHHT-EEEEEEEEEEEETTEEEEEEESTTSSHHHHHHHHHHTT-EEEEEEEEEEEE-TT---EEEEE-TTS-SEEEETTTEEEEHHHHH-GGGB-SEEE--EEEEEEE--TT-------TTTEEEEETTEEEEEEEEEE-TT--HHHHHHHHHHHHHHHHHHHHHHHHHHHHHHHHHHHHHHHHHHT--

Radius of gyration: 27.8 Å; Cα contacts (8 Å, |Δi|>4): 1252; chains: 2; bounding box: 88×84×72 Å

Sequence (662 aa):
MNLDQKGLKKRSITVAYFFNTIGKKNDIKFRRLNEVDEQKRRIFERDLHRPGLALAGFTNLFTYKRVQILGNTETRFLNHLEEEERNRVFANLVRFKMPCIILTSNNKLPQNLLDMATNADIPVYVTRCSSTKTIYIVTGFLDDQFSLYQQYHGSMVDVYGVGVLLTGKSGLGKSEIALDLVERGHGLVADDVVVIHRKGESMVLNAKRNNIIDHFMEIRGLGVVDVRANFGIRAIRDVKEVQVVVELLEWNKEIVYERLGLDIKSRKILGVDVPLVELPIFPGKNITVIIEVVALNFLLKRYSNYVAAEALTDRINDVINREKGEEDSYEMNLDQKGLKKRSITVAYFFNTIGKKNDIKFRRLNEVDEQKRRIFERDLHRPGLALAGFTNLFTYKRVQILGNTETRFLNHLEEEERNRVFANLVRFKMPCIILTSNNKLPQNLLDMATNADIPVYVTRCSSTKTIYIVTGFLDDQFSLYQQYHGSMVDVYGVGVLLTGKSGLGKSEIALDLVERGHGLVADDVVVIHRKGESMVLNAKRNNIIDHFMEIRGLGVVDVRANFGIRAIRDVKEVQVVVELLEWNKEIVYERLGLDIKSRKILGVDVPLVELPIFPGKNITVIIEVVALNFLLKRYSNYVAAEALTDRINDVINREKGEEDSYE

Foldseek 3Di:
DQLVDQFDWDQKDFQVCLQVPLVVVDVWHKDWPDDFDRRVFIQRDLAEDACPVLLVVDCVVPPQSHEYEDEPVNLVVLVVDDPVSSLVSLLSSLCDRHNAYEYELQRDDDPSSVVSNVVSRHIYIYINHHPVVVNVSSSVVSLVNGWGKDKDFFWWKQFPNAIETEAEDPPLCRLVLLVVRLVVQIATFEHGIWMWTDGDPDLWIKIHYDPVDDCWTQDPPPGIDDSCVVRHPSHYDGMGTHAEYEYEDADDPPDPQDPQDQPPDWDAHNNHTHGYGYHYDDPPDSVSVVVSVSRVVSVVVVVVVVCVVVVVVVVVVVVVVVVVVVVVVVD/DQLVDQFDWDQKDFQVCLQVPLVVVDVWHKDWPDDFDRRVFIQRDLAEDACPVLLVVDCVVPPQSHEYEDEPVNLVVLVVDDPVSSLVSLLSSLVDRHNAYEYELQRDDDPSSVVSNVVSRHIYIYINHHPVVVNVSSSVVSLVNGWGKDKDFFWWKQFPNAIETEAEDPPLCRLVLLVVRLVVQIATFEHGIWMWTDGDPDLWIKIHYDVVDDCWTQDPPPGIDDSCVVRHPSHYDGMGTHAEYEYEDADDPPDPQDDQDQPPDWDAHNNHTHGYGYHYDDPPDSVSVVVSVSRVVSVVVVVVVVCVVVVVVVVVVVVVVVVVVVVVVVD

Solvent-accessible surface area (backbone atoms only — not comparable to full-atom values): 35363 Å² total; per-residue (Å²): 130,82,56,76,49,86,50,47,55,59,69,60,46,34,42,41,57,50,65,70,48,52,47,75,81,38,101,52,62,76,43,75,76,56,82,50,68,36,74,80,28,50,38,64,49,53,55,73,33,67,59,33,34,40,58,71,68,48,54,73,80,58,61,44,56,18,42,31,44,38,32,69,56,52,45,49,52,49,67,69,40,53,70,70,57,33,50,50,36,51,52,60,56,47,69,43,85,33,31,33,37,37,24,19,55,59,51,79,73,58,68,70,58,49,49,51,28,39,74,55,56,30,42,37,33,32,22,70,46,44,48,68,54,44,50,51,53,51,37,52,50,30,22,62,63,47,21,34,28,45,78,39,71,26,28,32,34,34,44,91,82,34,20,35,37,37,34,57,64,88,87,75,42,62,59,55,42,51,48,52,39,34,74,71,66,21,21,40,32,23,54,58,45,28,33,36,33,33,41,71,85,51,83,60,36,37,32,24,40,46,89,83,53,67,65,49,39,75,38,87,96,78,42,79,40,51,42,44,82,75,62,30,74,68,28,46,37,73,64,42,50,61,57,33,37,38,34,47,34,80,64,49,94,83,58,82,76,66,78,86,43,65,86,70,39,66,41,52,49,78,86,33,81,29,36,27,36,70,42,62,56,50,93,90,59,62,62,56,60,53,52,52,49,51,37,50,51,50,50,50,53,51,46,50,50,44,49,52,49,45,50,49,50,46,50,48,44,51,50,49,46,53,53,47,52,56,54,56,70,74,102,131,84,55,76,49,85,49,47,55,60,67,63,45,36,42,42,56,50,65,72,47,51,47,76,80,38,100,51,64,76,41,76,76,54,81,52,69,37,73,80,28,50,38,64,49,53,56,74,33,69,58,35,32,39,59,70,67,49,55,74,78,56,63,44,56,17,42,32,42,38,34,70,55,51,46,48,53,49,67,69,42,54,69,71,57,32,50,52,37,50,51,60,57,48,68,45,85,32,32,32,37,38,24,19,54,59,52,79,72,58,66,71,58,51,48,51,28,38,75,56,57,30,42,36,32,30,22,70,47,45,49,70,55,44,50,51,53,51,37,51,51,31,21,62,63,49,22,34,28,44,78,38,71,25,28,32,34,35,43,91,83,36,19,35,35,38,32,57,64,91,86,75,44,61,60,56,43,50,50,53,38,35,75,72,66,22,20,40,31,25,53,58,44,27,33,36,34,31,42,69,85,51,83,59,36,38,31,24,42,46,90,83,52,66,64,50,40,72,39,88,98,78,42,79,40,52,42,44,81,75,60,31,74,69,29,46,35,73,62,41,50,61,58,33,36,38,34,46,35,80,63,48,95,83,58,83,76,66,77,84,44,66,85,70,38,65,40,52,49,77,87,32,80,30,34,28,36,70,42,63,57,50,92,91,59,62,63,55,58,52,51,52,49,52,37,50,50,50,50,50,54,52,45,51,50,44,50,51,50,47,50,48,48,47,50,47,43,50,50,49,45,51,52,46,52,55,54,57,69,74,101

Nearest PDB structures (foldseek):
  1ko7-assembly1_B  TM=8.974E-01  e=1.486E-28  Staphylococcus xylosus
  1knx-assembly1_C  TM=7.950E-01  e=2.173E-26  Mycoplasmoides pneumoniae
  1knx-assembly1_D  TM=7.924E-01  e=1.434E-26  Mycoplasmoides pneumoniae
  1kkm-assembly1_B  TM=8.673E-01  e=4.759E-20  Lacticaseibacillus casei
  2qmh-assembly2_J  TM=8.470E-01  e=5.423E-19  Lacticaseibacillus casei